Protein AF-A0A1G5DDR9-F1 (afdb_monomer_lite)

Secondary structure (DSSP, 8-state):
-EEEEESSTT-HHHHHHHHHH-SEEEEEE-S-TT-GGGGGSSEEE-PPPTTSTTHHHHHHHHHHHHT-SEEE---GGGHHHHHHTHHHHHHHH-PEE----HHHHHHHH-HHHHHHHHHT-TTTGGGSPP-EEESSHHHHHHHHHHHHTTTPPEEEEESS--TTTT-EEE--HHHHHHHHHTT--TTEE-HHHHHHHGGGS--SS-EEEEE---S-EEEEEEEEETTEEEEEEEEEEEEEETTEEEEEEEE--HHHHHHHHHHHHHS---EEEEEEEEE-TTS-EEEEEEESS--GGGHHHHHTT--HHHHHHHHHH-GGGG-SSPEEPPS--EEE-------PPPP---TTPPPPEEP-GGGHHHHHHHHTTS----GGGSHHHHHHHHHHH--EEEEETTEEEEEE--BTTB--EEEPPEES--HHHHHHHHHHHHHHHHHTT---EEEEEETTTHHHHHTSSS--SEEEE-GGG-EEEEEHHHHHH--SGGGHHHHHHHHHHHHH-TT-EEEE--GGGHHHHHHHHHHHHHHHT--TT-TTT--HHHHHHHHHTHHHHT-EEEEEEETTEEEEEEEEEE-STTEEEEEEEEE-TTSTTHHHHHHHHHHHHH-SS-SEEE----TT-HHHHHHHHTT--SEEE-EEEEE-

Foldseek 3Di:
DAEEEEAALLLVLVLVLQVVLDPYAYEYAYCDPPDLSCQSHNYYHHADDLPDPCRVVVVLVCCQVRVHAEYAHPPLVNQLVCQDCQVVSCVSRVHGYQFFHSVLSVQQQFQVSVLVLQCVDPVCVLQAFDKDKAQFLVSLLVLCVVCVVVVFWKWKAFRGDDFCVRIATEDDPVVCVVCVVVVNCPRYDYNVRSVVCGPVPPCVTIMMMGGDADAWKKKKKFAADQLHTLAIWIWTQPDDDRRDRFKIWTDPDVLVVVSSSSSCVSRVIHGIKMWMWGHHPVGRTHGDGIGRGDDSCLSVCVVLPHNSVSVRVVCVVPVPVRPDDHHYRDGGDMDGDDDDPSPRDQPPDDDQAFTKDFQDLVCQVVLQVQQQQDPADQPCSHSLLCQLCCCQFVWIWGAAPNWIKIWGCRRVPDHTEIEDITHPDALVSVQVVCVSCVVVCVVVVGFYKYWQQWPVCVVSVVPHPDDFPDKDWDQQFWWFKAFLVCLQPVDDDLSPVLVVQVVCLCVVQVPKDKDKDDLVCLVLALVLQVVVCVVVVHDCPPVVGGSNSSSVSCSVCVVSNQKTKMFMDGPNGTFKMWIWDDGHDLEIETSDIGGHPVRGSGSSVRSNVCSNPVPVRGRMYIHTGNNPPPVSVVVSVSSPGPDIRIMMMIGD

Structure (mmCIF, N/CA/C/O backbone):
data_AF-A0A1G5DDR9-F1
#
_entry.id   AF-A0A1G5DDR9-F1
#
loop_
_atom_site.group_PDB
_atom_site.id
_atom_site.type_symbol
_atom_site.label_atom_id
_atom_site.label_alt_id
_atom_site.label_comp_id
_atom_site.label_asym_id
_atom_site.label_entity_id
_atom_site.label_seq_id
_atom_site.pdbx_PDB_ins_code
_atom_site.Cartn_x
_atom_site.Cartn_y
_atom_site.Cartn_z
_atom_site.occupancy
_atom_site.B_iso_or_equiv
_atom_site.auth_seq_id
_atom_site.auth_comp_id
_atom_site.auth_asym_id
_atom_site.auth_atom_id
_atom_site.pdbx_PDB_model_num
ATOM 1 N N . MET A 1 1 ? 4.115 -12.087 -32.787 1.00 83.38 1 MET A N 1
ATOM 2 C CA . MET A 1 1 ? 3.950 -11.694 -31.378 1.00 83.38 1 MET A CA 1
ATOM 3 C C . MET A 1 1 ? 4.741 -10.422 -31.221 1.00 83.38 1 MET A C 1
ATOM 5 O O . MET A 1 1 ? 5.916 -10.448 -31.569 1.00 83.38 1 MET A O 1
ATOM 9 N N . LEU A 1 2 ? 4.071 -9.339 -30.839 1.00 93.44 2 LEU A N 1
ATOM 10 C CA . LEU A 1 2 ? 4.678 -8.019 -30.707 1.00 93.44 2 LEU A CA 1
ATOM 11 C C . LEU A 1 2 ? 5.637 -8.013 -29.514 1.00 93.44 2 LEU A C 1
ATOM 13 O O . LEU A 1 2 ? 5.280 -8.562 -28.474 1.00 93.44 2 LEU A O 1
ATOM 17 N N . THR A 1 3 ? 6.813 -7.404 -29.639 1.00 97.50 3 THR A N 1
ATOM 18 C CA . THR A 1 3 ? 7.774 -7.270 -28.538 1.00 97.50 3 THR A CA 1
ATOM 19 C C . THR A 1 3 ? 7.982 -5.807 -28.180 1.00 97.50 3 THR A C 1
ATOM 21 O O . THR A 1 3 ? 8.346 -4.984 -29.017 1.00 97.50 3 THR A O 1
ATOM 24 N N . VAL A 1 4 ? 7.775 -5.485 -26.909 1.00 97.56 4 VAL A N 1
ATOM 25 C CA . VAL A 1 4 ? 7.854 -4.131 -26.365 1.00 97.56 4 VAL A CA 1
ATOM 26 C C . VAL A 1 4 ? 8.947 -4.071 -25.309 1.00 97.56 4 VAL A C 1
ATOM 28 O O . VAL A 1 4 ? 9.034 -4.971 -24.478 1.00 97.56 4 VAL A O 1
ATOM 31 N N . LEU A 1 5 ? 9.756 -3.011 -25.319 1.00 98.00 5 LEU A N 1
ATOM 32 C CA . LEU A 1 5 ? 10.738 -2.720 -24.277 1.00 98.00 5 LEU A CA 1
ATOM 33 C C . LEU A 1 5 ? 10.302 -1.503 -23.458 1.00 98.00 5 LEU A C 1
ATOM 35 O O . LEU A 1 5 ? 10.100 -0.428 -24.019 1.00 98.00 5 LEU A O 1
ATOM 39 N N . LEU A 1 6 ? 10.198 -1.664 -22.140 1.00 96.75 6 LEU A N 1
ATOM 40 C CA . LEU A 1 6 ? 10.017 -0.574 -21.181 1.00 96.75 6 LEU A CA 1
ATOM 41 C C . LEU A 1 6 ? 11.380 -0.176 -20.602 1.00 96.75 6 LEU A C 1
ATOM 43 O O . LEU A 1 6 ? 12.079 -1.024 -20.040 1.00 96.75 6 LEU A O 1
ATOM 47 N N . THR A 1 7 ? 11.762 1.101 -20.711 1.00 94.25 7 THR A N 1
ATOM 48 C CA . THR A 1 7 ? 13.017 1.590 -20.099 1.00 94.25 7 THR A CA 1
ATOM 49 C C . THR A 1 7 ? 12.952 1.640 -18.571 1.00 94.25 7 THR A C 1
ATOM 51 O O . THR A 1 7 ? 13.987 1.790 -17.934 1.00 94.25 7 THR A O 1
ATOM 54 N N . ASP A 1 8 ? 11.751 1.501 -18.007 1.00 90.38 8 ASP A N 1
ATOM 55 C CA . ASP A 1 8 ? 11.488 1.173 -16.608 1.00 90.38 8 ASP A CA 1
ATOM 56 C C . ASP A 1 8 ? 10.474 0.018 -16.555 1.00 90.38 8 ASP A C 1
ATOM 58 O O . ASP A 1 8 ? 9.290 0.155 -16.871 1.00 90.38 8 ASP A O 1
ATOM 62 N N . GLY A 1 9 ? 10.977 -1.156 -16.196 1.00 84.56 9 GLY A N 1
ATOM 63 C CA . GLY A 1 9 ? 10.252 -2.409 -16.044 1.00 84.56 9 GLY A CA 1
ATOM 64 C C . GLY A 1 9 ? 9.449 -2.502 -14.750 1.00 84.56 9 GLY A C 1
ATOM 65 O O . GLY A 1 9 ? 8.899 -3.565 -14.479 1.00 84.56 9 GLY A O 1
ATOM 66 N N . GLU A 1 10 ? 9.375 -1.430 -13.962 1.00 84.38 10 GLU A N 1
ATOM 67 C CA . GLU A 1 10 ? 8.529 -1.311 -12.771 1.00 84.38 10 GLU A CA 1
ATOM 68 C C . GLU A 1 10 ? 7.265 -0.484 -13.017 1.00 84.38 10 GLU A C 1
ATOM 70 O O . GLU A 1 10 ? 6.398 -0.352 -12.147 1.00 84.38 10 GLU A O 1
ATOM 75 N N . PHE A 1 11 ? 7.112 0.020 -14.243 1.00 85.50 11 PHE A N 1
ATOM 76 C CA . PHE A 1 11 ? 6.004 0.866 -14.653 1.00 85.50 11 PHE A CA 1
ATOM 77 C C . PHE A 1 11 ? 4.686 0.076 -14.772 1.00 85.50 11 PHE A C 1
ATOM 79 O O . PHE A 1 11 ? 4.223 -0.298 -15.856 1.00 85.50 11 PHE A O 1
ATOM 86 N N . THR A 1 12 ? 4.058 -0.183 -13.624 1.00 83.25 12 THR A N 1
ATOM 87 C CA . THR A 1 12 ? 2.924 -1.112 -13.467 1.00 83.25 12 THR A CA 1
ATOM 88 C C . THR A 1 12 ? 1.725 -0.760 -14.351 1.00 83.25 12 THR A C 1
ATOM 90 O O . THR A 1 12 ? 1.111 -1.652 -14.940 1.00 83.25 12 THR A O 1
ATOM 93 N N . GLY A 1 13 ? 1.416 0.532 -14.520 1.00 83.12 13 GLY A N 1
ATOM 94 C CA . GLY A 1 13 ? 0.325 0.977 -15.393 1.00 83.12 13 GLY A CA 1
ATOM 95 C C . GLY A 1 13 ? 0.514 0.560 -16.858 1.00 83.12 13 GLY A C 1
ATOM 96 O O . GLY A 1 13 ? -0.431 0.099 -17.500 1.00 83.12 13 GLY A O 1
ATOM 97 N N . MET A 1 14 ? 1.748 0.639 -17.368 1.00 89.25 14 MET A N 1
ATOM 98 C CA . MET A 1 14 ? 2.085 0.188 -18.723 1.00 89.25 14 MET A CA 1
ATOM 99 C C . MET A 1 14 ? 2.076 -1.331 -18.812 1.00 89.25 14 MET A C 1
ATOM 101 O O . MET A 1 14 ? 1.492 -1.866 -19.748 1.00 89.25 14 MET A O 1
ATOM 105 N N . ILE A 1 15 ? 2.662 -2.037 -17.838 1.00 90.25 15 ILE A N 1
ATOM 106 C CA . ILE A 1 15 ? 2.677 -3.509 -17.823 1.00 90.25 15 ILE A CA 1
ATOM 107 C C . ILE A 1 15 ? 1.249 -4.057 -17.909 1.00 90.25 15 ILE A C 1
ATOM 109 O O . ILE A 1 15 ? 0.968 -4.895 -18.763 1.00 90.25 15 ILE A O 1
ATOM 113 N N . ARG A 1 16 ? 0.328 -3.550 -17.084 1.00 87.38 16 ARG A N 1
ATOM 114 C CA . ARG A 1 16 ? -1.081 -3.969 -17.092 1.00 87.38 16 ARG A CA 1
ATOM 115 C C . ARG A 1 16 ? -1.764 -3.679 -18.419 1.00 87.38 16 ARG A C 1
ATOM 117 O O . ARG A 1 16 ? -2.358 -4.577 -19.004 1.00 87.38 16 ARG A O 1
ATOM 124 N N . GLY A 1 17 ? -1.628 -2.457 -18.931 1.00 89.00 17 GLY A N 1
ATOM 125 C CA . GLY A 1 17 ? -2.232 -2.097 -20.211 1.00 89.00 17 GLY A CA 1
ATOM 126 C C . GLY A 1 17 ? -1.695 -2.924 -21.386 1.00 89.00 17 GLY A C 1
ATOM 127 O O . GLY A 1 17 ? -2.459 -3.301 -22.272 1.00 89.00 17 GLY A O 1
ATOM 128 N N . LEU A 1 18 ? -0.405 -3.276 -21.368 1.00 91.81 18 LEU A N 1
ATOM 129 C CA . LEU A 1 18 ? 0.209 -4.177 -22.347 1.00 91.81 18 LEU A CA 1
ATOM 130 C C . LEU A 1 18 ? -0.282 -5.626 -22.201 1.00 91.81 18 LEU A C 1
ATOM 132 O O . LEU A 1 18 ? -0.469 -6.310 -23.206 1.00 91.81 18 LEU A O 1
ATOM 136 N N . ARG A 1 19 ? -0.501 -6.111 -20.972 1.00 89.81 19 ARG A N 1
ATOM 137 C CA . ARG A 1 19 ? -1.043 -7.458 -20.726 1.00 89.81 19 ARG A CA 1
ATOM 138 C C . ARG A 1 19 ? -2.505 -7.574 -21.147 1.00 89.81 19 ARG A C 1
ATOM 140 O O . ARG A 1 19 ? -2.847 -8.565 -21.789 1.00 89.81 19 ARG A O 1
ATOM 147 N N . ASP A 1 20 ? -3.315 -6.554 -20.881 1.00 87.81 20 ASP A N 1
ATOM 148 C CA . ASP A 1 20 ? -4.726 -6.506 -21.285 1.00 87.81 20 ASP A CA 1
ATOM 149 C C . ASP A 1 20 ? -4.906 -6.407 -22.805 1.00 87.81 20 ASP A C 1
ATOM 151 O O . ASP A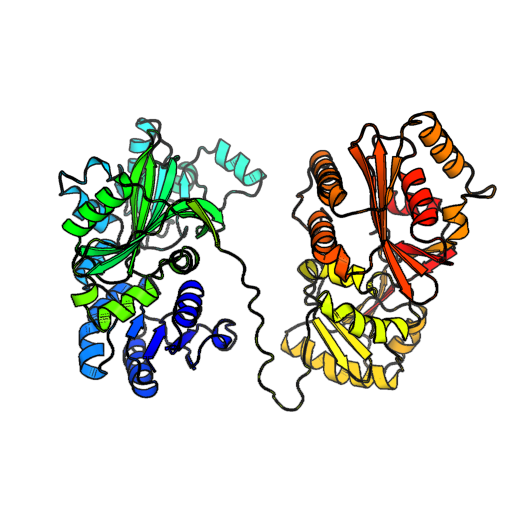 1 20 ? -5.879 -6.937 -23.339 1.00 87.81 20 ASP A O 1
ATOM 155 N N . HIS A 1 21 ? -3.958 -5.788 -23.522 1.00 87.38 21 HIS A N 1
ATOM 156 C CA . HIS A 1 21 ? -3.946 -5.814 -24.989 1.00 87.38 21 HIS A CA 1
ATOM 157 C C . HIS A 1 21 ? -3.867 -7.249 -25.545 1.00 87.38 21 HIS A C 1
ATOM 159 O O . HIS A 1 21 ? -4.501 -7.572 -26.550 1.00 87.38 21 HIS A O 1
ATOM 165 N N . GLY A 1 22 ? -3.119 -8.124 -24.864 1.00 83.56 22 GLY A N 1
ATOM 166 C CA . GLY A 1 22 ? -2.915 -9.519 -25.246 1.00 83.56 22 GLY A CA 1
ATOM 167 C C . GLY A 1 22 ? -1.849 -9.718 -26.334 1.00 83.56 22 GLY A C 1
ATOM 168 O O . GLY A 1 22 ? -1.570 -8.843 -27.144 1.00 83.56 22 GLY A O 1
ATOM 169 N N . ASN A 1 23 ? -1.230 -10.906 -26.361 1.00 85.38 23 ASN A N 1
ATOM 170 C CA . ASN A 1 23 ? -0.227 -11.316 -27.364 1.00 85.38 23 ASN A CA 1
ATOM 171 C C . ASN A 1 23 ? 0.988 -10.360 -27.526 1.00 85.38 23 ASN A C 1
ATOM 173 O O . ASN A 1 23 ? 1.526 -10.206 -28.629 1.00 85.38 23 ASN A O 1
ATOM 177 N N . VAL A 1 24 ? 1.439 -9.758 -26.417 1.00 93.88 24 VAL A N 1
ATOM 178 C CA . VAL A 1 24 ? 2.645 -8.912 -26.333 1.00 93.88 24 VAL A CA 1
ATOM 179 C C . VAL A 1 24 ? 3.699 -9.574 -25.448 1.00 93.88 24 VAL A C 1
ATOM 181 O O . VAL A 1 24 ? 3.396 -10.000 -24.333 1.00 93.88 24 VAL A O 1
ATOM 184 N N . ARG A 1 25 ? 4.944 -9.614 -25.927 1.00 96.44 25 ARG A N 1
ATOM 185 C CA . ARG A 1 25 ? 6.143 -9.900 -25.136 1.00 96.44 25 ARG A CA 1
ATOM 186 C C . ARG A 1 25 ? 6.666 -8.592 -24.543 1.00 96.44 25 ARG A C 1
ATOM 188 O O . ARG A 1 25 ? 6.952 -7.660 -25.287 1.00 96.44 25 ARG A O 1
ATOM 195 N N . ILE A 1 26 ? 6.816 -8.530 -23.227 1.00 96.88 26 ILE A N 1
ATOM 196 C CA . ILE A 1 26 ? 7.278 -7.350 -22.495 1.00 96.88 26 ILE A CA 1
ATOM 197 C C . ILE A 1 26 ? 8.695 -7.602 -21.986 1.00 96.88 26 ILE A C 1
ATOM 199 O O . ILE A 1 26 ? 8.934 -8.491 -21.169 1.00 96.88 26 ILE A O 1
ATOM 203 N N . VAL A 1 27 ? 9.631 -6.796 -22.465 1.00 97.69 27 VAL A N 1
ATOM 204 C CA . VAL A 1 27 ? 11.003 -6.692 -21.975 1.00 97.69 27 VAL A CA 1
ATOM 205 C C . VAL A 1 27 ? 11.085 -5.439 -21.106 1.00 97.69 27 VAL A C 1
ATOM 207 O O . VAL A 1 27 ? 10.549 -4.404 -21.489 1.00 97.69 27 VAL A O 1
ATOM 210 N N . GLY A 1 28 ? 11.734 -5.493 -19.947 1.00 96.19 28 GLY A N 1
ATOM 211 C CA . GLY A 1 28 ? 11.861 -4.312 -19.085 1.00 96.19 28 GLY A CA 1
ATOM 212 C C . GLY A 1 28 ? 13.241 -4.156 -18.465 1.00 96.19 28 GLY A C 1
ATOM 213 O O . GLY A 1 28 ? 13.931 -5.144 -18.199 1.00 96.19 28 GLY A O 1
ATOM 214 N N . PHE A 1 29 ? 13.639 -2.910 -18.226 1.00 94.88 29 PHE A N 1
ATOM 215 C CA . PHE A 1 29 ? 14.831 -2.599 -17.442 1.00 94.88 29 PHE A CA 1
ATOM 216 C C . PHE A 1 29 ? 14.487 -2.446 -15.966 1.00 94.88 29 PHE A C 1
ATOM 218 O O . PHE A 1 29 ? 13.533 -1.766 -15.627 1.00 94.88 29 PHE A O 1
ATOM 225 N N . VAL A 1 30 ? 15.234 -3.088 -15.078 1.00 90.12 30 VAL A N 1
ATOM 226 C CA . VAL A 1 30 ? 14.979 -3.060 -13.633 1.00 90.12 30 VAL A CA 1
ATOM 227 C C . VAL A 1 30 ? 16.211 -2.569 -12.890 1.00 90.12 30 VAL A C 1
ATOM 229 O O . VAL A 1 30 ? 17.335 -2.855 -13.297 1.00 90.12 30 VAL A O 1
ATOM 232 N N . PHE A 1 31 ? 16.009 -1.873 -11.772 1.00 80.94 31 PHE A N 1
ATOM 233 C CA . PHE A 1 31 ? 17.120 -1.359 -10.963 1.00 80.94 31 PHE A CA 1
ATOM 234 C C . PHE A 1 31 ? 17.867 -2.464 -10.195 1.00 80.94 31 PHE A C 1
ATOM 236 O O . PHE A 1 31 ? 18.992 -2.269 -9.744 1.00 80.94 31 PHE A O 1
ATOM 243 N N . SER A 1 32 ? 17.237 -3.628 -10.000 1.00 81.62 32 SER A N 1
ATOM 244 C CA . SER A 1 32 ? 17.778 -4.723 -9.195 1.00 81.62 32 SER A CA 1
ATOM 245 C C . SER A 1 32 ? 17.250 -6.074 -9.655 1.00 81.62 32 SER A C 1
ATOM 247 O O . SER A 1 32 ? 16.101 -6.210 -10.077 1.00 81.62 32 SER A O 1
ATOM 249 N N . GLU A 1 33 ? 18.050 -7.125 -9.471 1.00 78.44 33 GLU A N 1
ATOM 250 C CA . GLU A 1 33 ? 17.581 -8.503 -9.638 1.00 78.44 33 GLU A CA 1
ATOM 251 C C . GLU A 1 33 ? 16.455 -8.853 -8.651 1.00 78.44 33 GLU A C 1
ATOM 253 O O . GLU A 1 33 ? 15.716 -9.815 -8.857 1.00 78.44 33 GLU A O 1
ATOM 258 N N . GLN A 1 34 ? 16.295 -8.078 -7.582 1.00 76.31 34 GLN A N 1
ATOM 259 C CA . GLN A 1 34 ? 15.252 -8.280 -6.581 1.00 76.31 34 GLN A CA 1
ATOM 260 C C . GLN A 1 34 ? 13.955 -7.522 -6.897 1.00 76.31 34 GLN A C 1
ATOM 262 O O . GLN A 1 34 ? 12.988 -7.666 -6.151 1.00 76.31 34 GLN A O 1
ATOM 267 N N . ALA A 1 35 ? 13.915 -6.739 -7.981 1.00 75.00 35 ALA A N 1
ATOM 268 C CA . ALA A 1 35 ? 12.733 -5.985 -8.381 1.00 75.00 35 ALA A CA 1
ATOM 269 C C . ALA A 1 35 ? 11.530 -6.916 -8.610 1.00 75.00 35 ALA A C 1
ATOM 271 O O . ALA A 1 35 ? 11.606 -7.887 -9.370 1.00 75.00 35 ALA A O 1
ATOM 272 N N . ALA A 1 36 ? 10.404 -6.603 -7.966 1.00 74.75 36 ALA A N 1
ATOM 273 C CA . ALA A 1 36 ? 9.212 -7.450 -7.979 1.00 74.75 36 ALA A CA 1
ATOM 274 C C . ALA A 1 36 ? 8.601 -7.620 -9.360 1.00 74.75 36 ALA A C 1
ATOM 276 O O . ALA A 1 36 ? 8.167 -8.701 -9.767 1.00 74.75 36 ALA A O 1
ATOM 277 N N . HIS A 1 37 ? 8.626 -6.521 -10.098 1.00 80.31 37 HIS A N 1
ATOM 278 C CA . HIS A 1 37 ? 7.982 -6.375 -11.383 1.00 80.31 37 HIS A CA 1
ATOM 279 C C . HIS A 1 37 ? 8.578 -7.289 -12.456 1.00 80.31 37 HIS A C 1
ATOM 281 O O . HIS A 1 37 ? 7.876 -7.622 -13.406 1.00 80.31 37 HIS A O 1
ATOM 287 N N . ARG A 1 38 ? 9.803 -7.814 -12.253 1.00 84.19 38 ARG A N 1
ATOM 288 C CA . ARG A 1 38 ? 10.434 -8.841 -13.110 1.00 84.19 38 ARG A CA 1
ATOM 289 C C . ARG A 1 38 ? 9.507 -10.011 -13.421 1.00 84.19 38 ARG A C 1
ATOM 291 O O . ARG A 1 38 ? 9.600 -10.605 -14.485 1.00 84.19 38 ARG A O 1
ATOM 298 N N . THR A 1 39 ? 8.627 -10.332 -12.485 1.00 83.38 39 THR A N 1
ATOM 299 C CA . THR A 1 39 ? 7.715 -11.473 -12.536 1.00 83.38 39 THR A CA 1
ATOM 300 C C . THR A 1 39 ? 6.550 -11.274 -13.505 1.00 83.38 39 THR A C 1
ATOM 302 O O . THR A 1 39 ? 5.970 -12.247 -13.981 1.00 83.38 39 THR A O 1
ATOM 305 N N . PHE A 1 40 ? 6.250 -10.021 -13.853 1.00 84.69 40 PHE A N 1
ATOM 306 C CA . PHE A 1 40 ? 5.279 -9.660 -14.882 1.00 84.69 40 PHE A CA 1
ATOM 307 C C . PHE A 1 40 ? 5.921 -9.368 -16.235 1.00 84.69 40 PHE A C 1
ATOM 309 O O . PHE A 1 40 ? 5.196 -9.105 -17.195 1.00 84.69 40 PHE A O 1
ATOM 316 N N . LEU A 1 41 ? 7.252 -9.405 -16.331 1.00 90.94 41 LEU A N 1
ATOM 317 C CA . LEU A 1 41 ? 8.001 -9.217 -17.569 1.00 90.94 41 LEU A CA 1
ATOM 318 C C . LEU A 1 41 ? 8.339 -10.581 -18.183 1.00 90.94 41 LEU A C 1
ATOM 320 O O . LEU A 1 41 ? 8.621 -11.544 -17.479 1.00 90.94 41 LEU A O 1
ATOM 324 N N . ASP A 1 42 ? 8.356 -10.663 -19.511 1.00 94.88 42 ASP A N 1
ATOM 325 C CA . ASP A 1 42 ? 8.806 -11.867 -20.221 1.00 94.88 42 ASP A CA 1
ATOM 326 C C . ASP A 1 42 ? 10.340 -11.962 -20.306 1.00 94.88 42 ASP A C 1
ATOM 328 O O . ASP A 1 42 ? 10.895 -13.035 -20.561 1.00 94.88 42 ASP A O 1
ATOM 332 N N . ALA A 1 43 ? 11.025 -10.827 -20.143 1.00 95.25 43 ALA A N 1
ATOM 333 C CA . ALA A 1 43 ? 12.459 -10.726 -19.904 1.00 95.25 43 ALA A CA 1
ATOM 334 C C . ALA A 1 43 ? 12.776 -9.432 -19.145 1.00 95.25 43 ALA A C 1
ATOM 336 O O . ALA A 1 43 ? 12.133 -8.402 -19.346 1.00 95.25 43 ALA A O 1
ATOM 337 N N . SER A 1 44 ? 13.800 -9.471 -18.296 1.00 95.44 44 SER A N 1
ATOM 338 C CA . SER A 1 44 ? 14.237 -8.317 -17.509 1.00 95.44 44 SER A CA 1
ATOM 339 C C . SER A 1 44 ? 15.749 -8.161 -17.566 1.00 95.44 44 SER A C 1
ATOM 341 O O . SER A 1 44 ? 16.457 -9.166 -17.457 1.00 95.44 44 SER A O 1
ATOM 343 N N . TYR A 1 45 ? 16.230 -6.927 -17.627 1.00 95.62 45 TYR A N 1
ATOM 344 C CA . TYR A 1 45 ? 17.655 -6.609 -17.667 1.00 95.62 45 TYR A CA 1
ATOM 345 C C . TYR A 1 45 ? 17.991 -5.483 -16.690 1.00 95.62 45 TYR A C 1
ATOM 347 O O . TYR A 1 45 ? 17.171 -4.600 -16.484 1.00 95.62 45 TYR A O 1
ATOM 355 N N . ILE A 1 46 ? 19.188 -5.493 -16.104 1.00 93.88 46 ILE A N 1
ATOM 356 C CA . ILE A 1 46 ? 19.697 -4.335 -15.357 1.00 93.88 46 ILE A CA 1
ATOM 357 C C . ILE A 1 46 ? 20.474 -3.478 -16.347 1.00 93.88 46 ILE A C 1
ATOM 359 O O . ILE A 1 46 ? 21.464 -3.946 -16.913 1.00 93.88 46 ILE A O 1
ATOM 363 N N . ALA A 1 47 ? 19.985 -2.268 -16.598 1.00 90.94 47 ALA A N 1
ATOM 364 C CA . ALA A 1 47 ? 20.636 -1.321 -17.491 1.00 90.94 47 ALA A CA 1
ATOM 365 C C . ALA A 1 47 ? 21.669 -0.476 -16.726 1.00 90.94 47 ALA A C 1
ATOM 367 O O . ALA A 1 47 ? 21.500 -0.268 -15.523 1.00 90.94 47 ALA A O 1
ATOM 368 N N . PRO A 1 48 ? 22.715 0.032 -17.404 1.00 92.00 48 PRO A N 1
ATOM 369 C CA . PRO A 1 48 ? 23.470 1.179 -16.909 1.00 92.00 48 PRO A CA 1
ATOM 370 C C . PRO A 1 48 ? 22.544 2.374 -16.642 1.00 92.00 48 PRO A C 1
ATOM 372 O O . PRO A 1 48 ? 21.420 2.415 -17.154 1.00 92.00 48 PRO A O 1
ATOM 375 N N . ASP A 1 49 ? 23.029 3.365 -15.899 1.00 89.31 49 ASP A N 1
ATOM 376 C CA . ASP A 1 49 ? 22.325 4.642 -15.791 1.00 89.31 49 ASP A CA 1
ATOM 377 C C . ASP A 1 49 ? 22.195 5.296 -17.176 1.00 89.31 49 ASP A C 1
ATOM 379 O O . ASP A 1 49 ? 23.022 5.088 -18.066 1.00 89.31 49 ASP A O 1
ATOM 383 N N . TRP A 1 50 ? 21.119 6.051 -17.393 1.00 89.00 50 TRP A N 1
ATOM 384 C CA . TRP A 1 50 ? 20.772 6.598 -18.713 1.00 89.00 50 TRP A CA 1
ATOM 385 C C . TRP A 1 50 ? 21.801 7.610 -19.244 1.00 89.00 50 TRP A C 1
ATOM 387 O O . TRP A 1 50 ? 21.869 7.832 -20.452 1.00 89.00 50 TRP A O 1
ATOM 397 N N . ASP A 1 51 ? 22.580 8.222 -18.354 1.00 87.19 51 ASP A N 1
ATOM 398 C CA . ASP A 1 51 ? 23.671 9.150 -18.650 1.00 87.19 51 ASP A CA 1
ATOM 399 C C . ASP A 1 51 ? 25.034 8.447 -18.808 1.00 87.19 51 ASP A C 1
ATOM 401 O O . ASP A 1 51 ? 26.020 9.082 -19.194 1.00 87.19 51 ASP A O 1
ATOM 405 N N . ASP A 1 52 ? 25.103 7.129 -18.593 1.00 92.69 52 ASP A N 1
ATOM 406 C CA . ASP A 1 52 ? 26.300 6.339 -18.861 1.00 92.69 52 ASP A CA 1
ATOM 407 C C . ASP A 1 52 ? 26.503 6.145 -20.374 1.00 92.69 52 ASP A C 1
ATOM 409 O O . ASP A 1 52 ? 25.608 5.744 -21.125 1.00 92.69 52 ASP A O 1
ATOM 413 N N . SER A 1 53 ? 27.736 6.359 -20.838 1.00 91.69 53 SER A N 1
ATOM 414 C CA . SER A 1 53 ? 28.132 6.172 -22.244 1.00 91.69 53 SER A CA 1
ATOM 415 C C . SER A 1 53 ? 27.838 4.771 -22.817 1.00 91.69 53 SER A C 1
ATOM 417 O O . SER A 1 53 ? 27.712 4.605 -24.033 1.00 91.69 53 SER A O 1
ATOM 419 N N . GLY A 1 54 ? 27.731 3.758 -21.956 1.00 94.62 54 GLY A N 1
ATOM 420 C CA . GLY A 1 54 ? 27.399 2.377 -22.279 1.00 94.62 54 GLY A CA 1
ATOM 421 C C . GLY A 1 54 ? 25.901 2.089 -22.393 1.00 94.62 54 GLY A C 1
ATOM 422 O O . GLY A 1 54 ? 25.549 1.039 -22.936 1.00 94.62 54 GLY A O 1
ATOM 423 N N . TYR A 1 55 ? 25.018 2.999 -21.961 1.00 95.31 55 TYR A N 1
ATOM 424 C CA . TYR A 1 55 ? 23.565 2.788 -21.968 1.00 95.31 55 TYR A CA 1
ATOM 425 C C . TYR A 1 55 ? 23.018 2.514 -23.370 1.00 95.31 55 TYR A C 1
ATOM 427 O O . TYR A 1 55 ? 22.309 1.537 -23.599 1.00 95.31 55 TYR A O 1
ATOM 435 N N . ILE A 1 56 ? 23.387 3.346 -24.343 1.00 95.81 56 ILE A N 1
ATOM 436 C CA . ILE A 1 56 ? 22.881 3.235 -25.712 1.00 95.81 56 ILE A CA 1
ATOM 437 C C . ILE A 1 56 ? 23.378 1.974 -26.439 1.00 95.81 56 ILE A C 1
ATOM 439 O O . ILE A 1 56 ? 22.547 1.268 -27.020 1.00 95.81 56 ILE A O 1
ATOM 443 N N . PRO A 1 57 ? 24.682 1.629 -26.414 1.00 96.75 57 PRO A N 1
ATOM 444 C CA . PRO A 1 57 ? 25.149 0.339 -26.918 1.00 96.75 57 PRO A CA 1
ATOM 445 C C . PRO A 1 57 ? 24.428 -0.855 -26.281 1.00 96.75 57 PRO A C 1
ATOM 447 O O . PRO A 1 57 ? 24.049 -1.786 -26.992 1.00 96.75 57 PRO A O 1
ATOM 450 N N . PHE A 1 58 ? 24.208 -0.808 -24.964 1.00 97.50 58 PHE A N 1
ATOM 451 C CA . PHE A 1 58 ? 23.479 -1.837 -24.229 1.00 97.50 58 PHE A CA 1
ATOM 452 C C . PHE A 1 58 ? 22.021 -1.948 -24.692 1.00 97.50 58 PHE A C 1
ATOM 454 O O . PHE A 1 58 ? 21.560 -3.038 -25.028 1.00 97.50 58 PHE A O 1
ATOM 461 N N . LEU A 1 59 ? 21.307 -0.823 -24.778 1.00 97.25 59 LEU A N 1
ATOM 462 C CA . LEU A 1 59 ? 19.920 -0.770 -25.233 1.00 97.25 59 LEU A CA 1
ATOM 463 C C . LEU A 1 59 ? 19.765 -1.391 -26.626 1.00 97.25 59 LEU A C 1
ATOM 465 O O . LEU A 1 59 ? 18.890 -2.230 -26.832 1.00 97.25 59 LEU A O 1
ATOM 469 N N . GLU A 1 60 ? 20.627 -1.034 -27.580 1.00 97.81 60 GLU A N 1
ATOM 470 C CA . GLU A 1 60 ? 20.560 -1.617 -28.922 1.00 97.81 60 GLU A CA 1
ATOM 471 C C . GLU A 1 60 ? 20.861 -3.123 -28.951 1.00 97.81 60 GLU A C 1
ATOM 473 O O . GLU A 1 60 ? 20.298 -3.841 -29.782 1.00 97.81 60 GLU A O 1
ATOM 478 N N . ASP A 1 61 ? 21.763 -3.607 -28.091 1.00 98.06 61 ASP A N 1
ATOM 479 C CA . ASP A 1 61 ? 22.044 -5.039 -27.959 1.00 98.06 61 ASP A CA 1
ATOM 480 C C . ASP A 1 61 ? 20.801 -5.795 -27.481 1.00 98.06 61 ASP A C 1
ATOM 482 O O . ASP A 1 61 ? 20.385 -6.763 -28.124 1.00 98.06 61 ASP A O 1
ATOM 486 N N . ILE A 1 62 ? 20.133 -5.293 -26.436 1.00 98.31 62 ILE A N 1
ATOM 487 C CA . ILE A 1 62 ? 18.890 -5.890 -25.934 1.00 98.31 62 ILE A CA 1
ATOM 488 C C . ILE A 1 62 ? 17.784 -5.843 -26.990 1.00 98.31 62 ILE A C 1
ATOM 490 O O . ILE A 1 62 ? 17.116 -6.854 -27.209 1.00 98.31 62 ILE A O 1
ATOM 494 N N . ILE A 1 63 ? 17.620 -4.720 -27.696 1.00 98.50 63 ILE A N 1
ATOM 495 C CA . ILE A 1 63 ? 16.632 -4.592 -28.777 1.00 98.50 63 ILE A CA 1
ATOM 496 C C . ILE A 1 63 ? 16.851 -5.668 -29.848 1.00 98.50 63 ILE A C 1
ATOM 498 O O . ILE A 1 63 ? 15.900 -6.342 -30.248 1.00 98.50 63 ILE A O 1
ATOM 502 N N . ARG A 1 64 ? 18.098 -5.871 -30.295 1.00 98.06 64 ARG A N 1
ATOM 503 C CA . ARG A 1 64 ? 18.435 -6.890 -31.303 1.00 98.06 64 ARG A CA 1
ATOM 504 C C . ARG A 1 64 ? 18.241 -8.307 -30.773 1.00 98.06 64 ARG A C 1
ATOM 506 O O . ARG A 1 64 ? 17.687 -9.152 -31.477 1.00 98.06 64 ARG A O 1
ATOM 513 N N . LYS A 1 65 ? 18.684 -8.564 -29.541 1.00 97.75 65 LYS A N 1
ATOM 514 C CA . LYS A 1 65 ? 18.592 -9.867 -28.877 1.00 97.75 65 LYS A CA 1
ATOM 515 C C . LYS A 1 65 ? 17.142 -10.312 -28.703 1.00 97.75 65 LYS A C 1
ATOM 517 O O . LYS A 1 65 ? 16.806 -11.450 -29.024 1.00 97.75 65 LYS A O 1
ATOM 522 N N . GLU A 1 66 ? 16.295 -9.414 -28.213 1.00 97.81 66 GLU A N 1
ATOM 523 C CA . GLU A 1 66 ? 14.891 -9.693 -27.901 1.00 97.81 66 GLU A CA 1
ATOM 524 C C . GLU A 1 66 ? 13.950 -9.465 -29.086 1.00 97.81 66 GLU A C 1
ATOM 526 O O . GLU A 1 66 ? 12.786 -9.850 -29.013 1.00 97.81 66 GLU A O 1
ATOM 531 N N . LYS A 1 67 ? 14.455 -8.900 -30.193 1.00 97.38 67 LYS A N 1
ATOM 532 C CA . LYS A 1 67 ? 13.677 -8.527 -31.385 1.00 97.38 67 LYS A CA 1
ATOM 533 C C . LYS A 1 67 ? 12.548 -7.554 -31.039 1.00 97.38 67 LYS A C 1
ATOM 535 O O . LYS A 1 67 ? 11.392 -7.790 -31.374 1.00 97.38 67 LYS A O 1
ATOM 540 N N . VAL A 1 68 ? 12.900 -6.491 -30.322 1.00 98.31 68 VAL A N 1
ATOM 541 C CA . VAL A 1 68 ? 11.957 -5.457 -29.880 1.00 98.31 68 VAL A CA 1
ATOM 542 C C . VAL A 1 68 ? 11.425 -4.680 -31.085 1.00 98.31 68 VAL A C 1
ATOM 544 O O . VAL A 1 68 ? 12.203 -4.210 -31.911 1.00 98.31 68 VAL A O 1
ATOM 547 N N . ASP A 1 69 ? 10.106 -4.515 -31.149 1.00 97.25 69 ASP A N 1
ATOM 548 C CA . ASP A 1 69 ? 9.406 -3.723 -32.162 1.00 97.25 69 ASP A CA 1
ATOM 549 C C . ASP A 1 69 ? 9.239 -2.263 -31.703 1.00 97.25 69 ASP A C 1
ATOM 551 O O . ASP A 1 69 ? 9.492 -1.332 -32.473 1.00 97.25 69 ASP A O 1
ATOM 555 N N . TYR A 1 70 ? 8.868 -2.058 -30.431 1.00 97.62 70 TYR A N 1
ATOM 556 C CA . TYR A 1 70 ? 8.635 -0.734 -29.839 1.00 97.62 70 TYR A CA 1
ATOM 557 C C . TYR A 1 70 ? 9.385 -0.536 -28.522 1.00 97.62 70 TYR A C 1
ATOM 559 O O . TYR A 1 70 ? 9.345 -1.391 -27.639 1.00 97.62 70 TYR A O 1
ATOM 567 N N . VAL A 1 71 ? 10.018 0.626 -28.365 1.00 97.69 71 VAL A N 1
ATOM 568 C CA . VAL A 1 71 ? 10.675 1.058 -27.123 1.00 97.69 71 VAL A CA 1
ATOM 569 C C . VAL A 1 71 ? 9.856 2.184 -26.501 1.00 97.69 71 VAL A C 1
ATOM 571 O O . VAL A 1 71 ? 9.622 3.198 -27.155 1.00 97.69 71 VAL A O 1
ATOM 574 N N . PHE A 1 72 ? 9.444 2.025 -25.245 1.00 96.81 72 PHE A N 1
ATOM 575 C CA . PHE A 1 72 ? 8.745 3.052 -24.473 1.00 96.81 72 PHE A CA 1
ATOM 576 C C . PHE A 1 72 ? 9.711 3.687 -23.473 1.00 96.81 72 PHE A C 1
ATOM 578 O O . PHE A 1 72 ? 10.014 3.067 -22.445 1.00 96.81 72 PHE A O 1
ATOM 585 N N . PRO A 1 73 ? 10.195 4.908 -23.755 1.00 93.69 73 PRO A N 1
ATOM 586 C CA . PRO A 1 73 ? 10.955 5.672 -22.789 1.00 93.69 73 PRO A CA 1
ATOM 587 C C . PRO A 1 73 ? 9.979 6.234 -21.747 1.00 93.69 73 PRO A C 1
ATOM 589 O O . PRO A 1 73 ? 9.159 7.100 -22.036 1.00 93.69 73 PRO A O 1
ATOM 592 N N . VAL A 1 74 ? 10.015 5.680 -20.539 1.00 86.75 74 VAL A N 1
ATOM 593 C CA . VAL A 1 74 ? 9.097 6.046 -19.439 1.00 86.75 74 VAL A CA 1
ATOM 594 C C . VAL A 1 74 ? 9.806 6.739 -18.273 1.00 86.75 74 VAL A C 1
ATOM 596 O O . VAL A 1 74 ? 9.150 7.193 -17.344 1.00 86.75 74 VAL A O 1
ATOM 599 N N . VAL A 1 75 ? 11.133 6.878 -18.347 1.00 86.69 75 VAL A N 1
ATOM 600 C CA . VAL A 1 75 ? 11.954 7.591 -17.358 1.00 86.69 75 VAL A CA 1
ATOM 601 C C . VAL A 1 75 ? 12.167 9.028 -17.827 1.00 86.69 75 VAL A C 1
ATOM 603 O O . VAL A 1 75 ? 12.874 9.250 -18.813 1.00 86.69 75 VAL A O 1
ATOM 606 N N . THR A 1 76 ? 11.610 10.010 -17.117 1.00 83.12 76 THR A N 1
ATOM 607 C CA . THR A 1 76 ? 11.570 11.410 -17.588 1.00 83.12 76 THR A CA 1
ATOM 608 C C . THR A 1 76 ? 12.926 12.039 -17.812 1.00 83.12 76 THR A C 1
ATOM 610 O O . THR A 1 76 ? 13.127 12.711 -18.822 1.00 83.12 76 THR A O 1
ATOM 613 N N . LYS A 1 77 ? 13.887 11.778 -16.921 1.00 85.00 77 LYS A N 1
ATOM 614 C CA . LYS A 1 77 ? 15.250 12.311 -17.064 1.00 85.00 77 LYS A CA 1
ATOM 615 C C . LYS A 1 77 ? 15.942 11.832 -18.346 1.00 85.00 77 LYS A C 1
ATOM 617 O O . LYS A 1 77 ? 16.826 12.512 -18.845 1.00 85.00 77 LYS A O 1
ATOM 622 N N . SER A 1 78 ? 15.510 10.699 -18.904 1.00 89.94 78 SER A N 1
ATOM 623 C CA . SER A 1 78 ? 16.086 10.120 -20.122 1.00 89.94 78 SER A CA 1
ATOM 624 C C . SER A 1 78 ? 15.359 10.512 -21.415 1.00 89.94 78 SER A C 1
ATOM 626 O O . SER A 1 78 ? 15.857 10.192 -22.491 1.00 89.94 78 SER A O 1
ATOM 628 N N . LEU A 1 79 ? 14.190 11.171 -21.350 1.00 92.75 79 LEU A N 1
ATOM 629 C CA . LEU A 1 79 ? 13.305 11.345 -22.516 1.00 92.75 79 LEU A CA 1
ATOM 630 C C . LEU A 1 79 ? 13.962 12.108 -23.664 1.00 92.75 79 LEU A C 1
ATOM 632 O O . LEU A 1 79 ? 13.853 11.687 -24.813 1.00 92.75 79 LEU A O 1
ATOM 636 N N . GLU A 1 80 ? 14.652 13.206 -23.356 1.00 93.25 80 GLU A N 1
ATOM 637 C CA . GLU A 1 80 ? 15.328 14.032 -24.361 1.00 93.25 80 GLU A CA 1
ATOM 638 C C . GLU A 1 80 ? 16.448 13.250 -25.057 1.00 93.25 80 GLU A C 1
ATOM 640 O O . GLU A 1 80 ? 16.506 13.194 -26.285 1.00 93.25 80 GLU A O 1
ATOM 645 N N . MET A 1 81 ? 17.264 12.534 -24.278 1.00 94.38 81 MET A N 1
ATOM 646 C CA . MET A 1 81 ? 18.299 11.643 -24.803 1.00 94.38 81 MET A CA 1
ATOM 647 C C . MET A 1 81 ? 17.692 10.533 -25.674 1.00 94.38 81 MET A C 1
ATOM 649 O O . MET A 1 81 ? 18.165 10.282 -26.778 1.00 94.38 81 MET A O 1
ATOM 653 N N . MET A 1 82 ? 16.609 9.897 -25.225 1.00 96.56 82 MET A N 1
ATOM 654 C CA . MET A 1 82 ? 15.927 8.847 -25.985 1.00 96.56 82 MET A CA 1
ATOM 655 C C . MET A 1 82 ? 15.328 9.370 -27.297 1.00 96.56 82 MET A C 1
ATOM 657 O O . MET A 1 82 ? 15.335 8.655 -28.301 1.00 96.56 82 MET A O 1
ATOM 661 N N . ALA A 1 83 ? 14.834 10.610 -27.305 1.00 96.62 83 ALA A N 1
ATOM 662 C CA . ALA A 1 83 ? 14.334 11.277 -28.501 1.00 96.62 83 ALA A CA 1
ATOM 663 C C . ALA A 1 83 ? 15.459 11.604 -29.495 1.00 96.62 83 ALA A C 1
ATOM 665 O O . ALA A 1 83 ? 15.302 11.329 -30.686 1.00 96.62 83 ALA A O 1
ATOM 666 N N . SER A 1 84 ? 16.610 12.095 -29.020 1.00 96.44 84 SER A N 1
ATOM 667 C CA . SER A 1 84 ? 17.753 12.442 -29.882 1.00 96.44 84 SER A CA 1
ATOM 668 C C . SER A 1 84 ? 18.360 11.228 -30.598 1.00 96.44 84 SER A C 1
ATOM 670 O O . SER A 1 84 ? 18.876 11.331 -31.713 1.00 96.44 84 SER A O 1
ATOM 672 N N . VAL A 1 85 ? 18.246 10.034 -30.004 1.00 96.69 85 VAL A N 1
ATOM 673 C CA . VAL A 1 85 ? 18.748 8.778 -30.589 1.00 96.69 85 VAL A CA 1
ATOM 674 C C . VAL A 1 85 ? 17.670 7.923 -31.262 1.00 96.69 85 VAL A C 1
ATOM 676 O O . VAL A 1 85 ? 17.990 6.837 -31.756 1.00 96.69 85 VAL A O 1
ATOM 679 N N . ALA A 1 86 ? 16.412 8.370 -31.321 1.00 97.38 86 ALA A N 1
ATOM 680 C CA . ALA A 1 86 ? 15.293 7.567 -31.821 1.00 97.38 86 ALA A CA 1
ATOM 681 C C . ALA A 1 86 ? 15.502 7.081 -33.269 1.00 97.38 86 ALA A C 1
ATOM 683 O O . ALA A 1 86 ? 15.365 5.887 -33.558 1.00 97.38 86 ALA A O 1
ATOM 684 N N . ASP A 1 87 ? 15.922 7.974 -34.171 1.00 97.00 87 ASP A N 1
ATOM 685 C CA . ASP A 1 87 ? 16.212 7.633 -35.572 1.00 97.00 87 ASP A CA 1
ATOM 686 C C . ASP A 1 87 ? 17.422 6.700 -35.704 1.00 97.00 87 ASP A C 1
ATOM 688 O O . ASP A 1 87 ? 17.437 5.780 -36.533 1.00 97.00 87 ASP A O 1
ATOM 692 N N . ARG A 1 88 ? 18.430 6.883 -34.841 1.00 96.69 88 ARG A N 1
ATOM 693 C CA . ARG A 1 88 ? 19.604 6.006 -34.772 1.00 96.69 88 ARG A CA 1
ATOM 694 C C . ARG A 1 88 ? 19.187 4.591 -34.372 1.00 96.69 88 ARG A C 1
ATOM 696 O O . ARG A 1 88 ? 19.515 3.651 -35.092 1.00 96.69 88 ARG A O 1
ATOM 703 N N . ILE A 1 89 ? 18.406 4.437 -33.301 1.00 97.69 89 ILE A N 1
ATOM 704 C CA . ILE A 1 89 ? 17.874 3.137 -32.861 1.00 97.69 89 ILE A CA 1
ATOM 705 C C . ILE A 1 89 ? 17.076 2.483 -33.990 1.00 97.69 89 ILE A C 1
ATOM 707 O O . ILE A 1 89 ? 17.340 1.325 -34.332 1.00 97.69 89 ILE A O 1
ATOM 711 N N . ARG A 1 90 ? 16.169 3.227 -34.634 1.00 97.12 90 ARG A N 1
ATOM 712 C CA . ARG A 1 90 ? 15.363 2.710 -35.746 1.00 97.12 90 ARG A CA 1
ATOM 713 C C . ARG A 1 90 ? 16.219 2.220 -36.907 1.00 97.12 90 ARG A C 1
ATOM 715 O O . ARG A 1 90 ? 15.988 1.124 -37.410 1.00 97.12 90 ARG A O 1
ATOM 722 N N . SER A 1 91 ? 17.225 2.990 -37.314 1.00 97.19 91 SER A N 1
ATOM 723 C CA . SER A 1 91 ? 18.112 2.613 -38.423 1.00 97.19 91 SER A CA 1
ATOM 724 C C . SER A 1 91 ? 19.006 1.406 -38.106 1.00 97.19 91 SER A C 1
ATOM 726 O O . SER A 1 91 ? 19.248 0.577 -38.982 1.00 97.19 91 SER A O 1
ATOM 728 N N . HIS A 1 92 ? 19.471 1.272 -36.862 1.00 96.94 92 HIS A N 1
ATOM 729 C CA . HIS A 1 92 ? 20.389 0.208 -36.443 1.00 96.94 92 HIS A CA 1
ATOM 730 C C . HIS A 1 92 ? 19.704 -1.103 -36.050 1.00 96.94 92 HIS A C 1
ATOM 732 O O . HIS A 1 92 ? 20.355 -2.153 -36.025 1.00 96.94 92 HIS A O 1
ATOM 738 N N . THR A 1 93 ? 18.431 -1.046 -35.661 1.00 97.31 93 THR A N 1
ATOM 739 C CA . THR A 1 93 ? 17.739 -2.185 -35.042 1.00 97.31 93 THR A CA 1
ATOM 740 C C . THR A 1 93 ? 16.378 -2.500 -35.655 1.00 97.31 93 THR A C 1
ATOM 742 O O . THR A 1 93 ? 15.916 -3.630 -35.534 1.00 97.31 93 THR A O 1
ATOM 745 N N . GLY A 1 94 ? 15.744 -1.534 -36.325 1.00 96.44 94 GLY A N 1
ATOM 746 C CA . GLY A 1 94 ? 14.366 -1.632 -36.810 1.00 96.44 94 GLY A CA 1
ATOM 747 C C . GLY A 1 94 ? 13.296 -1.257 -35.777 1.00 96.44 94 GLY A C 1
ATOM 748 O O . GLY A 1 94 ? 12.156 -1.029 -36.177 1.00 96.44 94 GLY A O 1
ATOM 749 N N . ALA A 1 95 ? 13.644 -1.135 -34.491 1.00 97.69 95 ALA A N 1
ATOM 750 C CA . ALA A 1 95 ? 12.699 -0.780 -33.434 1.00 97.69 95 ALA A CA 1
ATOM 751 C C . ALA A 1 95 ? 12.286 0.695 -33.500 1.00 97.69 95 ALA A C 1
ATOM 753 O O . ALA A 1 95 ? 13.096 1.571 -33.806 1.00 97.69 95 ALA A O 1
ATOM 754 N N . THR A 1 96 ? 11.030 0.988 -33.172 1.00 96.81 96 THR A N 1
ATOM 755 C CA . THR A 1 96 ? 10.525 2.364 -33.090 1.00 96.81 96 THR A CA 1
ATOM 756 C C . THR A 1 96 ? 10.503 2.825 -31.638 1.00 96.81 96 THR A C 1
ATOM 758 O O . THR A 1 96 ? 9.870 2.197 -30.793 1.00 96.81 96 THR A O 1
ATOM 761 N N . VAL A 1 97 ? 11.173 3.939 -31.342 1.00 97.31 97 VAL A N 1
ATOM 762 C CA . VAL A 1 97 ? 11.045 4.606 -30.041 1.00 97.31 97 VAL A CA 1
ATOM 763 C C . VAL A 1 97 ? 9.755 5.424 -30.043 1.00 97.31 97 VAL A C 1
ATOM 765 O O . VAL A 1 97 ? 9.548 6.259 -30.923 1.00 97.31 97 VAL A O 1
ATOM 768 N N . ILE A 1 98 ? 8.874 5.160 -29.081 1.00 96.56 98 ILE A N 1
ATOM 769 C CA . ILE A 1 98 ? 7.591 5.847 -28.913 1.00 96.56 98 ILE A CA 1
ATOM 770 C C . ILE A 1 98 ? 7.850 7.183 -28.214 1.00 96.56 98 ILE A C 1
ATOM 772 O O . ILE A 1 98 ? 7.776 7.288 -26.994 1.00 96.56 98 ILE A O 1
ATOM 776 N N . THR A 1 99 ? 8.231 8.189 -28.996 1.00 96.31 99 THR A N 1
ATOM 777 C CA . THR A 1 99 ? 8.559 9.534 -28.512 1.00 96.31 99 THR A CA 1
ATOM 778 C C . THR A 1 99 ? 8.334 10.581 -29.603 1.00 96.31 99 THR A C 1
ATOM 780 O O . THR A 1 99 ? 8.346 10.261 -30.794 1.00 96.31 99 THR A O 1
ATOM 783 N N . SER A 1 100 ? 8.100 11.830 -29.203 1.00 96.62 100 SER A N 1
ATOM 784 C CA . SER A 1 100 ? 8.101 12.974 -30.127 1.00 96.62 100 SER A CA 1
ATOM 785 C C . SER A 1 100 ? 9.537 13.351 -30.527 1.00 96.62 100 SER A C 1
ATOM 787 O O . SER A 1 100 ? 10.497 12.724 -30.081 1.00 96.62 100 SER A O 1
ATOM 789 N N . SER A 1 101 ? 9.710 14.356 -31.392 1.00 96.12 101 SER A N 1
ATOM 790 C CA . SER A 1 101 ? 11.052 14.848 -31.732 1.00 96.12 101 SER A CA 1
ATOM 791 C C . SER A 1 101 ? 11.769 15.417 -30.505 1.00 96.12 101 SER A C 1
ATOM 793 O O . SER A 1 101 ? 11.125 15.927 -29.590 1.00 96.12 101 SER A O 1
ATOM 795 N N . GLU A 1 102 ? 13.103 15.376 -30.519 1.00 96.50 102 GLU A N 1
ATOM 796 C CA . GLU A 1 102 ? 13.964 15.929 -29.462 1.00 96.50 102 GLU A CA 1
ATOM 797 C C . GLU A 1 102 ? 13.574 17.363 -29.081 1.00 96.50 102 GLU A C 1
ATOM 799 O O . GLU A 1 102 ? 13.371 17.642 -27.907 1.00 96.50 102 GLU A O 1
ATOM 804 N N . GLU A 1 103 ? 13.353 18.231 -30.072 1.00 96.88 103 GLU A N 1
ATOM 805 C CA . GLU A 1 103 ? 12.913 19.618 -29.868 1.00 96.88 103 GLU A CA 1
ATOM 806 C C . GLU A 1 103 ? 11.598 19.714 -29.077 1.00 96.88 103 GLU A C 1
ATOM 808 O O . GLU A 1 103 ? 11.501 20.468 -28.112 1.00 96.88 103 GLU A O 1
ATOM 813 N N . LEU A 1 104 ? 10.588 18.920 -29.446 1.00 97.25 104 LEU A N 1
ATOM 814 C CA . LEU A 1 104 ? 9.288 18.954 -28.774 1.00 97.25 104 LEU A CA 1
ATOM 815 C C . LEU A 1 104 ? 9.362 18.364 -27.363 1.00 97.25 104 LEU A C 1
ATOM 817 O O . LEU A 1 104 ? 8.689 18.859 -26.462 1.00 97.25 104 LEU A O 1
ATOM 821 N N . ILE A 1 105 ? 10.173 17.320 -27.166 1.00 96.31 105 ILE A N 1
ATOM 822 C CA . ILE A 1 105 ? 10.420 16.742 -25.841 1.00 96.31 105 ILE A CA 1
ATOM 823 C C . ILE A 1 105 ? 11.147 17.748 -24.949 1.00 96.31 105 ILE A C 1
ATOM 825 O O . ILE A 1 105 ? 10.742 17.923 -23.805 1.00 96.31 105 ILE A O 1
ATOM 829 N N . HIS A 1 106 ? 12.163 18.437 -25.470 1.00 95.12 106 HIS A N 1
ATOM 830 C CA . HIS A 1 106 ? 12.911 19.458 -24.741 1.00 95.12 106 HIS A CA 1
ATOM 831 C C . HIS A 1 106 ? 11.996 20.590 -24.249 1.00 95.12 106 HIS A C 1
ATOM 833 O O . HIS A 1 106 ? 12.039 20.950 -23.073 1.00 95.12 106 HIS A O 1
ATOM 839 N N . ILE A 1 107 ? 11.107 21.088 -25.119 1.00 96.25 107 ILE A N 1
ATOM 840 C CA . ILE A 1 107 ? 10.118 22.111 -24.750 1.00 96.25 107 ILE A CA 1
ATOM 841 C C . ILE A 1 107 ? 9.121 21.557 -23.725 1.00 96.25 107 ILE A C 1
ATOM 843 O O . ILE A 1 107 ? 8.930 22.163 -22.679 1.00 96.25 107 ILE A O 1
ATOM 847 N N . ALA A 1 108 ? 8.495 20.404 -23.987 1.00 95.50 108 ALA A N 1
ATOM 848 C CA . ALA A 1 108 ? 7.441 19.867 -23.122 1.00 95.50 108 ALA A CA 1
ATOM 849 C C . ALA A 1 108 ? 7.935 19.507 -21.712 1.00 95.50 108 ALA A C 1
ATOM 851 O O . ALA A 1 108 ? 7.213 19.702 -20.737 1.00 95.50 108 ALA A O 1
ATOM 852 N N . ASN A 1 109 ? 9.154 18.973 -21.607 1.00 91.94 109 ASN A N 1
ATOM 853 C CA . ASN A 1 109 ? 9.706 18.455 -20.358 1.00 91.94 109 ASN A CA 1
ATOM 854 C C . ASN A 1 109 ? 10.253 19.553 -19.426 1.00 91.94 109 ASN A C 1
ATOM 856 O O . ASN A 1 109 ? 10.458 19.312 -18.234 1.00 91.94 109 ASN A O 1
ATOM 860 N N . ASN A 1 110 ? 10.489 20.755 -19.959 1.00 93.12 110 ASN A N 1
ATOM 861 C CA . ASN A 1 110 ? 10.951 21.913 -19.207 1.00 93.12 110 ASN A CA 1
ATOM 862 C C . ASN A 1 110 ? 9.799 22.909 -19.028 1.00 93.12 110 ASN A C 1
ATOM 864 O O . ASN A 1 110 ? 9.341 23.528 -19.983 1.00 93.12 110 ASN A O 1
ATOM 868 N N . LYS A 1 111 ? 9.345 23.092 -17.786 1.00 93.88 111 LYS A N 1
ATOM 869 C CA . LYS A 1 111 ? 8.177 23.927 -17.468 1.00 93.88 111 LYS A CA 1
ATOM 870 C C . LYS A 1 111 ? 8.361 25.395 -17.856 1.00 93.88 111 LYS A C 1
ATOM 872 O O . LYS A 1 111 ? 7.373 26.031 -18.192 1.00 93.88 111 LYS A O 1
ATOM 877 N N . ASP A 1 112 ? 9.582 25.919 -17.811 1.00 93.88 112 ASP A N 1
ATOM 878 C CA . ASP A 1 112 ? 9.873 27.287 -18.253 1.00 93.88 112 ASP A CA 1
ATOM 879 C C . ASP A 1 112 ? 9.671 27.409 -19.768 1.00 93.88 112 ASP A C 1
ATOM 881 O O . ASP A 1 112 ? 8.768 28.106 -20.225 1.00 93.88 112 ASP A O 1
ATOM 885 N N . LEU A 1 113 ? 10.411 26.608 -20.542 1.00 95.38 113 LEU A N 1
ATOM 886 C CA . LEU A 1 113 ? 10.321 26.603 -22.006 1.00 95.38 113 LEU A CA 1
ATOM 887 C C . LEU A 1 113 ? 8.905 26.304 -22.505 1.00 95.38 113 LEU A C 1
ATOM 889 O O . LEU A 1 113 ? 8.450 26.910 -23.471 1.00 95.38 113 LEU A O 1
ATOM 893 N N . LEU A 1 114 ? 8.197 25.384 -21.846 1.00 96.62 114 LEU A N 1
ATOM 894 C CA . LEU A 1 114 ? 6.808 25.058 -22.147 1.00 96.62 114 LEU A CA 1
ATOM 895 C C . LEU A 1 114 ? 5.892 26.275 -21.986 1.00 96.62 114 LEU A C 1
ATOM 897 O O . LEU A 1 114 ? 5.090 26.566 -22.875 1.00 96.62 114 LEU A O 1
ATOM 901 N N . LEU A 1 115 ? 5.966 26.952 -20.838 1.00 95.56 115 LEU A N 1
ATOM 902 C CA . LEU A 1 115 ? 5.104 28.093 -20.550 1.00 95.56 115 LEU A CA 1
ATOM 903 C C . LEU A 1 115 ? 5.465 29.286 -21.438 1.00 95.56 115 LEU A C 1
ATOM 905 O O . LEU A 1 115 ? 4.553 29.918 -21.970 1.00 95.56 115 LEU A O 1
ATOM 909 N N . ASP A 1 116 ? 6.756 29.545 -21.663 1.00 94.06 116 ASP A N 1
ATOM 910 C CA . ASP A 1 116 ? 7.234 30.594 -22.568 1.00 94.06 116 ASP A CA 1
ATOM 911 C C . ASP A 1 116 ? 6.742 30.350 -24.004 1.00 94.06 116 ASP A C 1
ATOM 913 O O . ASP A 1 116 ? 6.062 31.206 -24.578 1.00 94.06 116 ASP A O 1
ATOM 917 N N . HIS A 1 117 ? 6.953 29.140 -24.541 1.00 95.38 117 HIS A N 1
ATOM 918 C CA . HIS A 1 117 ? 6.515 28.752 -25.888 1.00 95.38 117 HIS A CA 1
ATOM 919 C C . HIS A 1 117 ? 5.008 28.939 -26.085 1.00 95.38 117 HIS A C 1
ATOM 921 O O . HIS A 1 117 ? 4.574 29.531 -27.073 1.00 95.38 117 HIS A O 1
ATOM 927 N N . LEU A 1 118 ? 4.189 28.478 -25.133 1.00 96.38 118 LEU A N 1
ATOM 928 C CA . LEU A 1 118 ? 2.730 28.574 -25.241 1.00 96.38 118 LEU A CA 1
ATOM 929 C C . LEU A 1 118 ? 2.191 29.984 -24.954 1.00 96.38 118 LEU A C 1
ATOM 931 O O . LEU A 1 118 ? 1.115 30.333 -25.445 1.00 96.38 118 LEU A O 1
ATOM 935 N N . SER A 1 119 ? 2.919 30.820 -24.207 1.00 93.50 119 SER A N 1
ATOM 936 C CA . SER A 1 119 ? 2.514 32.204 -23.915 1.00 93.50 119 SER A CA 1
ATOM 937 C C . SER A 1 119 ? 2.489 33.107 -25.156 1.00 93.50 119 SER A C 1
ATOM 939 O O . SER A 1 119 ? 1.754 34.102 -25.192 1.00 93.50 119 SER A O 1
ATOM 941 N N . ALA A 1 120 ? 3.247 32.741 -26.196 1.00 90.88 120 ALA A N 1
ATOM 942 C CA . ALA A 1 120 ? 3.273 33.443 -27.473 1.00 90.88 120 ALA A CA 1
ATOM 943 C C . ALA A 1 120 ? 1.940 33.337 -28.240 1.00 90.88 120 ALA A C 1
ATOM 945 O O . ALA A 1 120 ? 1.631 34.206 -29.060 1.00 90.88 120 ALA A O 1
ATOM 946 N N . ALA A 1 121 ? 1.133 32.308 -27.962 1.00 92.38 121 ALA A N 1
ATOM 947 C CA . ALA A 1 121 ? -0.150 32.089 -28.613 1.00 92.38 121 ALA A CA 1
ATOM 948 C C . ALA A 1 121 ? -1.284 32.840 -27.897 1.00 92.38 121 ALA A C 1
ATOM 950 O O . ALA A 1 121 ? -1.656 32.527 -26.764 1.00 92.38 121 ALA A O 1
ATOM 951 N N . ASP A 1 122 ? -1.913 33.794 -28.592 1.00 91.00 122 ASP A N 1
ATOM 952 C CA . ASP A 1 122 ? -3.036 34.580 -28.054 1.00 91.00 122 ASP A CA 1
ATOM 953 C C . ASP A 1 122 ? -4.190 33.704 -27.535 1.00 91.00 122 ASP A C 1
ATOM 955 O O . ASP A 1 122 ? -4.857 34.065 -26.569 1.00 91.00 122 ASP A O 1
ATOM 959 N N . THR A 1 123 ? -4.408 32.533 -28.141 1.00 91.75 123 THR A N 1
ATOM 960 C CA . THR A 1 123 ? -5.467 31.582 -27.768 1.00 91.75 123 THR A CA 1
ATOM 961 C C . THR A 1 123 ? -5.209 30.826 -26.467 1.00 91.75 123 THR A C 1
ATOM 963 O O . THR A 1 123 ? -6.130 30.176 -25.972 1.00 91.75 123 THR A O 1
ATOM 966 N N . LEU A 1 124 ? -3.983 30.874 -25.937 1.00 95.31 124 LEU A N 1
ATOM 967 C CA . LEU A 1 124 ? -3.566 30.146 -24.736 1.00 95.31 124 LEU A CA 1
ATOM 968 C C . LEU A 1 124 ? -3.229 31.066 -23.557 1.00 95.31 124 LEU A C 1
ATOM 970 O O . LEU A 1 124 ? -3.058 30.575 -22.446 1.00 95.31 124 LEU A O 1
ATOM 974 N N . LYS A 1 125 ? -3.200 32.391 -23.739 1.00 92.75 125 LYS A N 1
ATOM 975 C CA . LYS A 1 125 ? -2.855 33.347 -22.668 1.00 92.75 125 LYS A CA 1
ATOM 976 C C . LYS A 1 125 ? -3.645 33.139 -21.378 1.00 92.75 125 LYS A C 1
ATOM 978 O O . LYS A 1 125 ? -3.075 33.217 -20.295 1.00 92.75 125 LYS A O 1
ATOM 983 N N . ASP A 1 126 ? -4.930 32.812 -21.491 1.00 92.56 126 ASP A N 1
ATOM 984 C CA . ASP A 1 126 ? -5.803 32.623 -20.331 1.00 92.56 126 ASP A CA 1
ATOM 985 C C . ASP A 1 126 ? -5.520 31.332 -19.549 1.00 92.56 126 ASP A C 1
ATOM 987 O O . ASP A 1 126 ? -5.936 31.229 -18.395 1.00 92.56 126 ASP A O 1
ATOM 991 N N . ILE A 1 127 ? -4.806 30.359 -20.126 1.00 95.81 127 ILE A N 1
ATOM 992 C CA . ILE A 1 127 ? -4.436 29.113 -19.437 1.00 95.81 127 ILE A CA 1
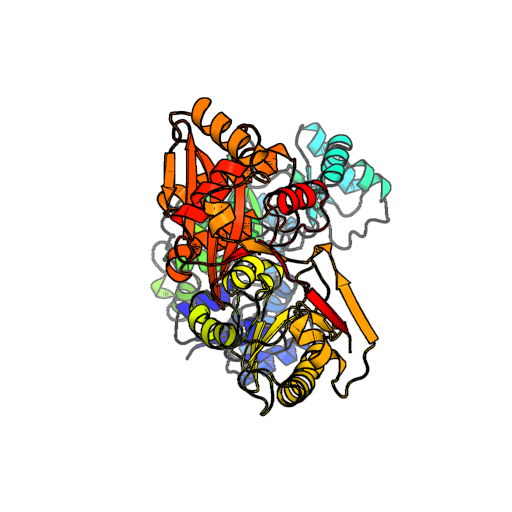ATOM 993 C C . ILE A 1 127 ? -3.023 29.154 -18.847 1.00 95.81 127 ILE A C 1
ATOM 995 O O . ILE A 1 127 ? -2.675 28.283 -18.055 1.00 95.81 127 ILE A O 1
ATOM 999 N N . ILE A 1 128 ? -2.195 30.135 -19.210 1.00 96.00 128 ILE A N 1
ATOM 1000 C CA . ILE A 1 128 ? -0.840 30.259 -18.669 1.00 96.00 128 ILE A CA 1
ATOM 1001 C C . ILE A 1 128 ? -0.930 30.918 -17.286 1.00 96.00 128 ILE A C 1
ATOM 1003 O O . ILE A 1 128 ? -1.449 32.033 -17.172 1.00 96.00 128 ILE A O 1
ATOM 1007 N N . PRO A 1 129 ? -0.480 30.254 -16.205 1.00 94.12 129 PRO A N 1
ATOM 1008 C CA . PRO A 1 129 ? -0.460 30.881 -14.895 1.00 94.12 129 PRO A CA 1
ATOM 1009 C C . PRO A 1 129 ? 0.607 31.979 -14.844 1.00 94.12 129 PRO A C 1
ATOM 1011 O O . PRO A 1 129 ? 1.625 31.920 -15.537 1.00 94.12 129 PRO A O 1
ATOM 1014 N N . VAL A 1 130 ? 0.404 32.959 -13.962 1.00 91.81 130 VAL A N 1
ATOM 1015 C CA . VAL A 1 130 ? 1.484 33.874 -13.572 1.00 91.81 130 VAL A CA 1
ATOM 1016 C C . VAL A 1 130 ? 2.632 33.035 -13.016 1.00 91.81 130 VAL A C 1
ATOM 1018 O O . VAL A 1 130 ? 2.410 32.192 -12.149 1.00 91.81 130 VAL A O 1
ATOM 1021 N N . HIS A 1 131 ? 3.841 33.243 -13.520 1.00 94.25 131 HIS A N 1
ATOM 1022 C CA . HIS A 1 131 ? 5.013 32.487 -13.106 1.00 94.25 131 HIS A CA 1
ATOM 1023 C C . HIS A 1 131 ? 6.284 33.321 -13.259 1.00 94.25 131 HIS A C 1
ATOM 1025 O O . HIS A 1 131 ? 6.329 34.282 -14.026 1.00 94.25 131 HIS A O 1
ATOM 1031 N N . TYR A 1 132 ? 7.306 32.922 -12.513 1.00 95.62 132 TYR A N 1
ATOM 1032 C CA . TYR A 1 132 ? 8.644 33.487 -12.529 1.00 95.62 132 TYR A CA 1
ATOM 1033 C C . TYR A 1 132 ? 9.649 32.344 -12.533 1.00 95.62 132 TYR A C 1
ATOM 1035 O O . TYR A 1 132 ? 9.413 31.306 -11.911 1.00 95.62 132 TYR A O 1
ATOM 1043 N N . VAL A 1 133 ? 10.779 32.548 -13.195 1.00 95.06 133 VAL A N 1
ATOM 1044 C CA . VAL A 1 133 ? 11.895 31.604 -13.192 1.00 95.06 133 VAL A CA 1
ATOM 1045 C C . VAL A 1 133 ? 13.024 32.232 -12.406 1.00 95.06 133 VAL A C 1
ATOM 1047 O O . VAL A 1 133 ? 13.406 33.370 -12.668 1.00 95.06 133 VAL A O 1
ATOM 1050 N N . ALA A 1 134 ? 13.512 31.498 -11.415 1.00 93.12 134 ALA A N 1
ATOM 1051 C CA . ALA A 1 134 ? 14.536 31.957 -10.501 1.00 93.12 134 ALA A CA 1
ATOM 1052 C C . ALA A 1 134 ? 15.747 31.021 -10.533 1.00 93.12 134 ALA A C 1
ATOM 1054 O O . ALA A 1 134 ? 15.634 29.806 -10.349 1.00 93.12 134 ALA A O 1
ATOM 1055 N N . HIS A 1 135 ? 16.921 31.608 -10.737 1.00 91.31 135 HIS A N 1
ATOM 1056 C CA . HIS A 1 135 ? 18.218 30.936 -10.800 1.00 91.31 135 HIS A CA 1
ATOM 1057 C C . HIS A 1 135 ? 19.031 31.095 -9.512 1.00 91.31 135 HIS A C 1
ATOM 1059 O O . HIS A 1 135 ? 20.077 30.470 -9.352 1.00 91.31 135 HIS A O 1
ATOM 1065 N N . ASN A 1 136 ? 18.587 31.963 -8.605 1.00 88.69 136 ASN A N 1
ATOM 1066 C CA . ASN A 1 136 ? 19.230 32.225 -7.324 1.00 88.69 136 ASN A CA 1
ATOM 1067 C C . ASN A 1 136 ? 18.194 32.619 -6.263 1.00 88.69 136 ASN A C 1
ATOM 1069 O O . ASN A 1 136 ? 17.055 32.964 -6.579 1.00 88.69 136 ASN A O 1
ATOM 1073 N N . ASN A 1 137 ? 18.601 32.610 -4.991 1.00 88.50 137 ASN A N 1
ATOM 1074 C CA . ASN A 1 137 ? 17.700 32.937 -3.884 1.00 88.50 137 ASN A CA 1
ATOM 1075 C C . ASN A 1 137 ? 17.145 34.362 -3.948 1.00 88.50 137 ASN A C 1
ATOM 1077 O O . ASN A 1 137 ? 16.020 34.576 -3.510 1.00 88.50 137 ASN A O 1
ATOM 1081 N N . GLY A 1 138 ? 17.902 35.328 -4.478 1.00 90.12 138 GLY A N 1
ATOM 1082 C CA . GLY A 1 138 ? 17.419 36.701 -4.635 1.00 90.12 138 GLY A CA 1
ATOM 1083 C C . GLY A 1 138 ? 16.194 36.754 -5.546 1.00 90.12 138 GLY A C 1
ATOM 1084 O O . GLY A 1 138 ? 15.155 37.272 -5.152 1.00 90.12 138 GLY A O 1
ATOM 1085 N N . GLU A 1 139 ? 16.286 36.111 -6.709 1.00 93.25 139 GLU A N 1
ATOM 1086 C CA . GLU A 1 139 ? 15.179 35.997 -7.666 1.00 93.25 139 GLU A CA 1
ATOM 1087 C C . GLU A 1 139 ? 13.983 35.226 -7.092 1.00 93.25 139 GLU A C 1
ATOM 1089 O O . GLU A 1 139 ? 12.839 35.617 -7.324 1.00 93.25 139 GLU A O 1
ATOM 1094 N N . ILE A 1 140 ? 14.225 34.175 -6.292 1.00 93.31 140 ILE A N 1
ATOM 1095 C CA . ILE A 1 140 ? 13.150 33.463 -5.581 1.00 93.31 140 ILE A CA 1
ATOM 1096 C C . ILE A 1 140 ? 12.413 34.436 -4.653 1.00 93.31 140 ILE A C 1
ATOM 1098 O O . ILE A 1 140 ? 11.188 34.522 -4.692 1.00 93.31 140 ILE A O 1
ATOM 1102 N N . LEU A 1 141 ? 13.142 35.189 -3.827 1.00 92.75 141 LEU A N 1
ATOM 1103 C CA . LEU A 1 141 ? 12.552 36.108 -2.854 1.00 92.75 141 LEU A CA 1
ATOM 1104 C C . LEU A 1 141 ? 11.804 37.268 -3.519 1.00 92.75 141 LEU A C 1
ATOM 1106 O O . LEU A 1 141 ? 10.732 37.642 -3.036 1.00 92.75 141 LEU A O 1
ATOM 1110 N N . ASP A 1 142 ? 12.328 37.805 -4.620 1.00 94.19 142 ASP A N 1
ATOM 1111 C CA . ASP A 1 142 ? 11.669 38.857 -5.396 1.00 94.19 142 ASP A CA 1
ATOM 1112 C C . ASP A 1 142 ? 10.349 38.353 -6.002 1.00 94.19 142 ASP A C 1
ATOM 1114 O O . ASP A 1 142 ? 9.305 38.990 -5.823 1.00 94.19 142 ASP A O 1
ATOM 1118 N N . ALA A 1 143 ? 10.358 37.163 -6.615 1.00 95.56 143 ALA A N 1
ATOM 1119 C CA . ALA A 1 143 ? 9.157 36.533 -7.164 1.00 95.56 143 ALA A CA 1
ATOM 1120 C C . ALA A 1 143 ? 8.097 36.253 -6.083 1.00 95.56 143 ALA A C 1
ATOM 1122 O O . ALA A 1 143 ? 6.912 36.534 -6.281 1.00 95.56 143 ALA A O 1
ATOM 1123 N N . ILE A 1 144 ? 8.516 35.759 -4.911 1.00 94.56 144 ILE A N 1
ATOM 1124 C CA . ILE A 1 144 ? 7.628 35.557 -3.755 1.00 94.56 144 ILE A CA 1
ATOM 1125 C C . ILE A 1 144 ? 6.977 36.878 -3.349 1.00 94.56 144 ILE A C 1
ATOM 1127 O O . ILE A 1 144 ? 5.756 36.938 -3.214 1.00 94.56 144 ILE A O 1
ATOM 1131 N N . CYS A 1 145 ? 7.766 37.947 -3.207 1.00 93.06 145 CYS A N 1
ATOM 1132 C CA . CYS A 1 145 ? 7.245 39.258 -2.825 1.00 93.06 145 CYS A CA 1
ATOM 1133 C C . CYS A 1 145 ? 6.199 39.776 -3.819 1.00 93.06 145 CYS A C 1
ATOM 1135 O O . CYS A 1 145 ? 5.217 40.395 -3.410 1.00 93.06 145 CYS A O 1
ATOM 1137 N N . ASP A 1 146 ? 6.407 39.570 -5.117 1.00 94.19 146 ASP A N 1
ATOM 1138 C CA . ASP A 1 146 ? 5.491 40.053 -6.149 1.00 94.19 146 ASP A CA 1
ATOM 1139 C C . ASP A 1 146 ? 4.169 39.278 -6.193 1.00 94.19 146 ASP A C 1
ATOM 1141 O O . ASP A 1 146 ? 3.114 39.878 -6.434 1.00 94.19 146 ASP A O 1
ATOM 1145 N N . ILE A 1 147 ? 4.196 37.979 -5.890 1.00 93.06 147 ILE A N 1
ATOM 1146 C CA . ILE A 1 147 ? 2.992 37.148 -5.749 1.00 93.06 147 ILE A CA 1
ATOM 1147 C C . ILE A 1 147 ? 2.244 37.499 -4.453 1.00 93.06 147 ILE A C 1
ATOM 1149 O O . ILE A 1 147 ? 1.031 37.722 -4.475 1.00 93.06 147 ILE A O 1
ATOM 1153 N N . GLU A 1 148 ? 2.956 37.636 -3.332 1.00 90.81 148 GLU A N 1
ATOM 1154 C CA . GLU A 1 148 ? 2.368 37.970 -2.027 1.00 90.81 148 GLU A CA 1
ATOM 1155 C C . GLU A 1 148 ? 1.716 39.361 -2.010 1.00 90.81 148 GLU A C 1
ATOM 1157 O O . GLU A 1 148 ? 0.665 39.541 -1.393 1.00 90.81 148 GLU A O 1
ATOM 1162 N N . LYS A 1 149 ? 2.271 40.351 -2.732 1.00 91.50 149 LYS A N 1
ATOM 1163 C CA . LYS A 1 149 ? 1.654 41.688 -2.895 1.00 91.50 149 LYS A CA 1
ATOM 1164 C C . LYS A 1 149 ? 0.254 41.631 -3.506 1.00 91.50 149 LYS A C 1
ATOM 1166 O O . LYS A 1 149 ? -0.528 42.561 -3.315 1.00 91.50 149 LYS A O 1
ATOM 1171 N N . GLN A 1 150 ? -0.054 40.569 -4.243 1.00 88.25 150 GLN A N 1
ATOM 1172 C CA . GLN A 1 150 ? -1.365 40.337 -4.845 1.00 88.25 150 GLN A CA 1
ATOM 1173 C C . GLN A 1 150 ? -2.295 39.531 -3.921 1.00 88.25 150 GLN A C 1
ATOM 1175 O O . GLN A 1 150 ? -3.416 39.221 -4.308 1.00 88.25 150 GLN A O 1
ATOM 1180 N N . GLY A 1 151 ? -1.852 39.211 -2.699 1.00 86.06 151 GLY A N 1
ATOM 1181 C CA . GLY A 1 151 ? -2.618 38.451 -1.710 1.00 86.06 151 GLY A CA 1
ATOM 1182 C C . GLY A 1 151 ? -2.682 36.950 -1.990 1.00 86.06 151 GLY A C 1
ATOM 1183 O O . GLY A 1 151 ? -3.531 36.270 -1.423 1.00 86.06 151 GLY A O 1
ATOM 1184 N N . MET A 1 152 ? -1.815 36.430 -2.863 1.00 88.06 152 MET A N 1
ATOM 1185 C CA . MET A 1 152 ? -1.806 35.022 -3.259 1.00 88.06 152 MET A CA 1
ATOM 1186 C C . MET A 1 152 ? -0.763 34.224 -2.475 1.00 88.06 152 MET A C 1
ATOM 1188 O O . MET A 1 152 ? 0.338 34.703 -2.209 1.00 88.06 152 MET A O 1
ATOM 1192 N N . THR A 1 153 ? -1.088 32.973 -2.145 1.00 89.31 153 THR A N 1
ATOM 1193 C CA . THR A 1 153 ? -0.107 32.021 -1.608 1.00 89.31 153 THR A CA 1
ATOM 1194 C C . THR A 1 153 ? 0.849 31.582 -2.711 1.00 89.31 153 THR A C 1
ATOM 1196 O O . THR A 1 153 ? 0.417 31.321 -3.831 1.00 89.31 153 THR A O 1
ATOM 1199 N N . CYS A 1 154 ? 2.134 31.461 -2.393 1.00 92.94 154 CYS A N 1
ATOM 1200 C CA . CYS A 1 154 ? 3.176 31.131 -3.357 1.00 92.94 154 CYS A CA 1
ATOM 1201 C C . CYS A 1 154 ? 3.623 29.666 -3.232 1.00 92.94 154 CYS A C 1
ATOM 1203 O O . CYS A 1 154 ? 3.639 29.095 -2.138 1.00 92.94 154 CYS A O 1
ATOM 1205 N N . ILE A 1 155 ? 4.007 29.059 -4.352 1.00 94.81 155 ILE A N 1
ATOM 1206 C CA . ILE A 1 155 ? 4.759 27.805 -4.386 1.00 94.81 155 ILE A CA 1
ATOM 1207 C C . ILE A 1 155 ? 6.024 27.977 -5.212 1.00 94.81 155 ILE A C 1
ATOM 1209 O O . ILE A 1 155 ? 6.092 28.830 -6.098 1.00 94.81 155 ILE A O 1
ATOM 1213 N N . MET A 1 156 ? 6.997 27.110 -4.962 1.00 92.56 156 MET A N 1
ATOM 1214 C CA . MET A 1 156 ? 8.136 26.915 -5.846 1.00 92.56 156 MET A CA 1
ATOM 1215 C C . MET A 1 156 ? 8.307 25.438 -6.186 1.00 92.56 156 MET A C 1
ATOM 1217 O O . MET A 1 156 ? 8.001 24.566 -5.372 1.00 92.56 156 MET A O 1
ATOM 1221 N N . LYS A 1 157 ? 8.775 25.155 -7.400 1.00 92.31 157 LYS A N 1
ATOM 1222 C CA . LYS A 1 157 ? 9.106 23.805 -7.873 1.00 92.31 157 LYS A CA 1
ATOM 1223 C C . LYS A 1 157 ? 10.220 23.865 -8.926 1.00 92.31 157 LYS A C 1
ATOM 1225 O O . LYS A 1 157 ? 10.314 24.884 -9.602 1.00 92.31 157 LYS A O 1
ATOM 1230 N N . PRO A 1 158 ? 11.036 22.819 -9.119 1.00 91.62 158 PRO A N 1
ATOM 1231 C CA . PRO A 1 158 ? 12.037 22.800 -10.185 1.00 91.62 158 PRO A CA 1
ATOM 1232 C C . PRO A 1 158 ? 11.405 22.951 -11.577 1.00 91.62 158 PRO A C 1
ATOM 1234 O O . PRO A 1 158 ? 10.311 22.431 -11.824 1.00 91.62 158 PRO A O 1
ATOM 1237 N N . VAL A 1 159 ? 12.096 23.627 -12.504 1.00 91.25 159 VAL A N 1
ATOM 1238 C CA . VAL A 1 159 ? 11.637 23.748 -13.905 1.00 91.25 159 VAL A CA 1
ATOM 1239 C C . VAL A 1 159 ? 11.636 22.398 -14.630 1.00 91.25 159 VAL A C 1
ATOM 1241 O O . VAL A 1 159 ? 10.726 22.116 -15.409 1.00 91.25 159 VAL A O 1
ATOM 1244 N N . CYS A 1 160 ? 12.601 21.534 -14.306 1.00 86.75 160 CYS A N 1
ATOM 1245 C CA . CYS A 1 160 ? 12.702 20.159 -14.789 1.00 86.75 160 CYS A CA 1
ATOM 1246 C C . CYS A 1 160 ? 12.595 19.199 -13.603 1.00 86.75 160 CYS A C 1
ATOM 1248 O O . CYS A 1 160 ? 13.320 19.343 -12.620 1.00 86.75 160 CYS A O 1
ATOM 1250 N N . GLY A 1 161 ? 11.716 18.205 -13.691 1.00 76.50 161 GLY A N 1
ATOM 1251 C CA . GLY A 1 161 ? 11.499 17.246 -12.610 1.00 76.50 161 GLY A CA 1
ATOM 1252 C C . GLY A 1 161 ? 10.147 16.553 -12.708 1.00 76.50 161 GLY A C 1
ATOM 1253 O O . GLY A 1 161 ? 9.309 16.927 -13.530 1.00 76.50 161 GLY A O 1
ATOM 1254 N N . GLU A 1 162 ? 9.947 15.560 -11.848 1.00 70.31 162 GLU A N 1
ATOM 1255 C CA . GLU A 1 162 ? 8.737 14.743 -11.774 1.00 70.31 162 GLU A CA 1
ATOM 1256 C C . GLU A 1 162 ? 8.149 14.754 -10.364 1.00 70.31 162 GLU A C 1
ATOM 1258 O O . GLU A 1 162 ? 8.854 14.996 -9.383 1.00 70.31 162 GLU A O 1
ATOM 1263 N N . ASN A 1 163 ? 6.870 14.390 -10.258 1.00 69.25 163 ASN A N 1
ATOM 1264 C CA . ASN A 1 163 ? 6.170 14.228 -8.986 1.00 69.25 163 ASN A CA 1
ATOM 1265 C C . ASN A 1 163 ? 6.237 15.509 -8.126 1.00 69.25 163 ASN A C 1
ATOM 1267 O O . ASN A 1 163 ? 6.131 16.623 -8.637 1.00 69.25 163 ASN A O 1
ATOM 1271 N N . ARG A 1 164 ? 6.354 15.359 -6.800 1.00 71.69 164 ARG A N 1
ATOM 1272 C CA . ARG A 1 164 ? 6.458 16.473 -5.842 1.00 71.69 164 ARG A CA 1
ATOM 1273 C C . ARG A 1 164 ? 7.907 16.805 -5.468 1.00 71.69 164 ARG A C 1
ATOM 1275 O O . ARG A 1 164 ? 8.120 17.550 -4.514 1.00 71.69 164 ARG A O 1
ATOM 1282 N N . ASP A 1 165 ? 8.894 16.283 -6.193 1.00 74.31 165 ASP A N 1
ATOM 1283 C CA . ASP A 1 165 ? 10.302 16.510 -5.867 1.00 74.31 165 ASP A CA 1
ATOM 1284 C C . ASP A 1 165 ? 10.652 17.996 -6.014 1.00 74.31 165 ASP A C 1
ATOM 1286 O O . ASP A 1 165 ? 10.473 18.607 -7.068 1.00 74.31 165 ASP A O 1
ATOM 1290 N N . GLY A 1 166 ? 11.114 18.598 -4.918 1.00 79.00 166 GLY A N 1
ATOM 1291 C CA . GLY A 1 166 ? 11.410 20.030 -4.848 1.00 79.00 166 GLY A CA 1
ATOM 1292 C C . GLY A 1 166 ? 10.179 20.948 -4.848 1.00 79.00 166 GLY A C 1
ATOM 1293 O O . GLY A 1 166 ? 10.351 22.165 -4.864 1.00 79.00 166 GLY A O 1
ATOM 1294 N N . PHE A 1 167 ? 8.952 20.410 -4.817 1.00 88.88 167 PHE A N 1
ATOM 1295 C CA . PHE A 1 167 ? 7.743 21.215 -4.643 1.00 88.88 167 PHE A CA 1
ATOM 1296 C C . PHE A 1 167 ? 7.638 21.699 -3.197 1.00 88.88 167 PHE A C 1
ATOM 1298 O O . PHE A 1 167 ? 7.558 20.897 -2.266 1.00 88.88 167 PHE A O 1
ATOM 1305 N N . LEU A 1 168 ? 7.574 23.014 -3.012 1.00 90.81 168 LEU A N 1
ATOM 1306 C CA . LEU A 1 168 ? 7.452 23.640 -1.704 1.00 90.81 168 LEU A CA 1
ATOM 1307 C C . LEU A 1 168 ? 6.396 24.740 -1.742 1.00 90.81 168 LEU A C 1
ATOM 1309 O O . LEU A 1 168 ? 6.473 25.678 -2.538 1.00 90.81 168 LEU A O 1
ATOM 1313 N N . LYS A 1 169 ? 5.411 24.636 -0.851 1.00 93.25 169 LYS A N 1
ATOM 1314 C CA . LYS A 1 169 ? 4.449 25.696 -0.573 1.00 93.25 169 LYS A CA 1
ATOM 1315 C C . LYS A 1 169 ? 5.047 26.652 0.447 1.00 93.25 169 LYS A C 1
ATOM 1317 O O . LYS A 1 169 ? 5.492 26.236 1.516 1.00 93.25 169 LYS A O 1
ATOM 1322 N N . ILE A 1 170 ? 5.047 27.932 0.107 1.00 93.69 170 ILE A N 1
ATOM 1323 C CA . ILE A 1 170 ? 5.612 28.979 0.945 1.00 93.69 170 ILE A CA 1
ATOM 1324 C C . ILE A 1 170 ? 4.495 29.496 1.843 1.00 93.69 170 ILE A C 1
ATOM 1326 O O . ILE A 1 170 ? 3.484 30.013 1.363 1.00 93.69 170 ILE A O 1
ATOM 1330 N N . VAL A 1 171 ? 4.665 29.284 3.143 1.00 92.44 171 VAL A N 1
ATOM 1331 C CA . VAL A 1 171 ? 3.688 29.620 4.182 1.00 92.44 171 VAL A CA 1
ATOM 1332 C C . VAL A 1 171 ? 4.284 30.603 5.185 1.00 92.44 171 VAL A C 1
ATOM 1334 O O . VAL A 1 171 ? 5.493 30.858 5.197 1.00 92.44 171 VAL A O 1
ATOM 1337 N N . SER A 1 172 ? 3.428 31.163 6.039 1.00 91.06 172 SER A N 1
ATOM 1338 C CA . SER A 1 172 ? 3.879 32.006 7.143 1.00 91.06 172 SER A CA 1
ATOM 1339 C C . SER A 1 172 ? 4.699 31.207 8.170 1.00 91.06 172 SER A C 1
ATOM 1341 O O . SER A 1 172 ? 4.525 29.999 8.338 1.00 91.06 172 SER A O 1
ATOM 1343 N N . ASP A 1 173 ? 5.576 31.890 8.914 1.00 91.50 173 ASP A N 1
ATOM 1344 C CA . ASP A 1 173 ? 6.357 31.262 9.994 1.00 91.50 173 ASP A CA 1
ATOM 1345 C C . ASP A 1 173 ? 5.472 30.679 11.113 1.00 91.50 173 ASP A C 1
ATOM 1347 O O . ASP A 1 173 ? 5.913 29.798 11.851 1.00 91.50 173 ASP A O 1
ATOM 1351 N N . GLU A 1 174 ? 4.244 31.175 11.272 1.00 91.12 174 GLU A N 1
ATOM 1352 C CA . GLU A 1 174 ? 3.263 30.646 12.225 1.00 91.12 174 GLU A CA 1
ATOM 1353 C C . GLU A 1 174 ? 2.646 29.340 11.709 1.00 91.12 174 GLU A C 1
ATOM 1355 O O . GLU A 1 174 ? 2.729 28.321 12.394 1.00 91.12 174 GLU A O 1
ATOM 1360 N N . GLU A 1 175 ? 2.162 29.322 10.462 1.00 89.44 175 GLU A N 1
ATOM 1361 C CA . GLU A 1 175 ? 1.655 28.105 9.809 1.00 89.44 175 GLU A CA 1
ATOM 1362 C C . GLU A 1 175 ? 2.707 26.993 9.756 1.00 89.44 175 GLU A C 1
ATOM 1364 O O . GLU A 1 175 ? 2.399 25.828 10.009 1.00 89.44 175 GLU A O 1
ATOM 1369 N N . TYR A 1 176 ? 3.965 27.344 9.479 1.00 90.12 176 TYR A N 1
ATOM 1370 C CA . TYR A 1 176 ? 5.060 26.379 9.460 1.00 90.12 176 TYR A CA 1
ATOM 1371 C C . TYR A 1 176 ? 5.305 25.752 10.839 1.00 90.12 176 TYR A C 1
ATOM 1373 O O . TYR A 1 176 ? 5.523 24.545 10.937 1.00 90.12 176 TYR A O 1
ATOM 1381 N N . LYS A 1 177 ? 5.252 26.540 11.924 1.00 89.00 177 LYS A N 1
ATOM 1382 C CA . LYS A 1 177 ? 5.410 26.027 13.299 1.00 89.00 177 LYS A CA 1
ATOM 1383 C C . LYS A 1 177 ? 4.264 25.103 13.692 1.00 89.00 177 LYS A C 1
ATOM 1385 O O . LYS A 1 177 ? 4.510 24.063 14.302 1.00 89.00 177 LYS A O 1
ATOM 1390 N N . ASP A 1 178 ? 3.041 25.464 13.323 1.00 86.69 178 ASP A N 1
ATOM 1391 C CA . ASP A 1 178 ? 1.861 24.645 13.584 1.00 86.69 178 ASP A CA 1
ATOM 1392 C C . ASP A 1 178 ? 1.927 23.310 12.839 1.00 86.69 178 ASP A C 1
ATOM 1394 O O . ASP A 1 178 ? 1.619 22.262 13.410 1.00 86.69 178 ASP A O 1
ATOM 1398 N N . ALA A 1 179 ? 2.361 23.332 11.578 1.00 83.56 179 ALA A N 1
ATOM 1399 C CA . ALA A 1 179 ? 2.571 22.132 10.780 1.00 83.56 179 ALA A CA 1
ATOM 1400 C C . ALA A 1 179 ? 3.727 21.274 11.326 1.00 83.56 179 ALA A C 1
ATOM 1402 O O . ALA A 1 179 ? 3.598 20.055 11.436 1.00 83.56 179 ALA A O 1
ATOM 1403 N N . PHE A 1 180 ? 4.820 21.905 11.770 1.00 84.06 180 PHE A N 1
ATOM 1404 C CA . PHE A 1 180 ? 5.950 21.239 12.425 1.00 84.06 180 PHE A CA 1
ATOM 1405 C C . PHE A 1 180 ? 5.531 20.488 13.686 1.00 84.06 180 PHE A C 1
ATOM 1407 O O . PHE A 1 180 ? 5.888 19.324 13.854 1.00 84.06 180 PHE A O 1
ATOM 1414 N N . ALA A 1 181 ? 4.731 21.116 14.549 1.00 80.81 181 ALA A N 1
ATOM 1415 C CA . ALA A 1 181 ? 4.218 20.481 15.762 1.00 80.81 181 ALA A CA 1
ATOM 1416 C C . ALA A 1 181 ? 3.346 19.243 15.476 1.00 80.81 181 ALA A C 1
ATOM 1418 O O . ALA A 1 181 ? 3.233 18.369 16.332 1.00 80.81 181 ALA A O 1
ATOM 1419 N N . LYS A 1 182 ? 2.755 19.166 14.279 1.00 75.88 182 LYS A N 1
ATOM 1420 C CA . LYS A 1 182 ? 1.909 18.057 13.813 1.00 75.88 182 LYS A CA 1
ATOM 1421 C C . LYS A 1 182 ? 2.660 17.035 12.950 1.00 75.88 182 LYS A C 1
ATOM 1423 O O . LYS A 1 182 ? 2.057 16.058 12.528 1.00 75.88 182 LYS A O 1
ATOM 1428 N N . GLY A 1 183 ? 3.948 17.253 12.671 1.00 75.94 183 GLY A N 1
ATOM 1429 C CA . GLY A 1 183 ? 4.749 16.386 11.802 1.00 75.94 183 GLY A CA 1
ATOM 1430 C C . GLY A 1 183 ? 4.491 16.543 10.294 1.00 75.94 183 GLY A C 1
ATOM 1431 O O . GLY A 1 183 ? 4.985 15.727 9.522 1.00 75.94 183 GLY A O 1
ATOM 1432 N N . ASP A 1 184 ? 3.778 17.584 9.850 1.00 75.88 184 ASP A N 1
ATOM 1433 C CA . ASP A 1 184 ? 3.329 17.765 8.456 1.00 75.88 184 ASP A CA 1
ATOM 1434 C C . ASP A 1 184 ? 4.078 18.895 7.720 1.00 75.88 184 ASP A C 1
ATOM 1436 O O . ASP A 1 184 ? 3.503 19.876 7.257 1.00 75.88 184 ASP A O 1
ATOM 1440 N N . ILE A 1 185 ? 5.408 18.800 7.649 1.00 80.81 185 ILE A N 1
ATOM 1441 C CA . ILE A 1 185 ? 6.266 19.852 7.053 1.00 80.81 185 ILE A CA 1
ATOM 1442 C C . ILE A 1 185 ? 6.850 19.484 5.692 1.00 80.81 185 ILE A C 1
ATOM 1444 O O . ILE A 1 185 ? 7.559 20.286 5.095 1.00 80.81 185 ILE A O 1
ATOM 1448 N N . SER A 1 186 ? 6.581 18.272 5.201 1.00 77.69 186 SER A N 1
ATOM 1449 C CA . SER A 1 186 ? 7.295 17.679 4.059 1.00 77.69 186 SER A CA 1
ATOM 1450 C C . SER A 1 186 ? 7.224 18.494 2.759 1.00 77.69 186 SER A C 1
ATOM 1452 O O . SER A 1 186 ? 8.101 18.354 1.912 1.00 77.69 186 SER A O 1
ATOM 1454 N N . LEU A 1 187 ? 6.212 19.356 2.611 1.00 84.38 187 LEU A N 1
ATOM 1455 C CA . LEU A 1 187 ? 5.977 20.190 1.426 1.00 84.38 187 LEU A CA 1
ATOM 1456 C C . LEU A 1 187 ? 5.924 21.686 1.750 1.00 84.38 187 LEU A C 1
ATOM 1458 O O . LEU A 1 187 ? 5.461 22.472 0.924 1.00 84.38 187 LEU A O 1
ATOM 1462 N N . LEU A 1 188 ? 6.328 22.084 2.956 1.00 89.44 188 LEU A N 1
ATOM 1463 C CA . LEU A 1 188 ? 6.220 23.461 3.423 1.00 89.44 188 LEU A CA 1
ATOM 1464 C C . LEU A 1 188 ? 7.604 24.082 3.573 1.00 89.44 188 LEU A C 1
ATOM 1466 O O . LEU A 1 188 ? 8.567 23.431 3.967 1.00 89.44 188 LEU A O 1
ATOM 1470 N N . THR A 1 189 ? 7.691 25.373 3.294 1.00 91.31 189 THR A N 1
ATOM 1471 C CA . THR A 1 189 ? 8.845 26.201 3.641 1.00 91.31 189 THR A CA 1
ATOM 1472 C C . THR A 1 189 ? 8.373 27.610 3.974 1.00 91.31 189 THR A C 1
ATOM 1474 O O . THR A 1 189 ? 7.201 27.942 3.790 1.00 91.31 189 THR A O 1
ATOM 1477 N N . THR A 1 190 ? 9.278 28.455 4.451 1.00 91.12 190 THR A N 1
ATOM 1478 C CA . THR A 1 190 ? 8.987 29.866 4.704 1.00 91.12 190 THR A CA 1
ATOM 1479 C C . THR A 1 190 ? 10.016 30.750 4.032 1.00 91.12 190 THR A C 1
ATOM 1481 O O . THR A 1 190 ? 11.147 30.337 3.755 1.00 91.12 190 THR A O 1
ATOM 1484 N N . LYS A 1 191 ? 9.634 32.005 3.798 1.00 91.06 191 LYS A N 1
ATOM 1485 C CA . LYS A 1 191 ? 10.549 33.025 3.288 1.00 91.06 191 LYS A CA 1
ATOM 1486 C C . LYS A 1 191 ? 11.787 33.162 4.181 1.00 91.06 191 LYS A C 1
ATOM 1488 O O . LYS A 1 191 ? 12.901 33.182 3.672 1.00 91.06 191 LYS A O 1
ATOM 1493 N N . THR A 1 192 ? 11.597 33.144 5.502 1.00 89.25 192 THR A N 1
ATOM 1494 C CA . THR A 1 192 ? 12.675 33.204 6.499 1.00 89.25 192 THR A CA 1
ATOM 1495 C C . THR A 1 192 ? 13.678 32.060 6.328 1.00 89.25 192 THR A C 1
ATOM 1497 O O . THR A 1 192 ? 14.887 32.276 6.427 1.00 89.25 192 THR A O 1
ATOM 1500 N N . ILE A 1 193 ? 13.207 30.840 6.044 1.00 89.50 193 ILE A N 1
ATOM 1501 C CA . ILE A 1 193 ? 14.079 29.680 5.803 1.00 89.50 193 ILE A CA 1
ATOM 1502 C C . ILE A 1 193 ? 14.897 29.881 4.522 1.00 89.50 193 ILE A C 1
ATOM 1504 O O . ILE A 1 193 ? 16.113 29.694 4.549 1.00 89.50 193 ILE A O 1
ATOM 1508 N N . ILE A 1 194 ? 14.261 30.318 3.432 1.00 89.00 194 ILE A N 1
ATOM 1509 C CA . ILE A 1 194 ? 14.929 30.576 2.144 1.00 89.00 194 ILE A CA 1
ATOM 1510 C C . ILE A 1 194 ? 15.988 31.683 2.289 1.00 89.00 194 ILE A C 1
ATOM 1512 O O . ILE A 1 194 ? 17.124 31.527 1.835 1.00 89.00 194 ILE A O 1
ATOM 1516 N N . GLU A 1 195 ? 15.649 32.776 2.978 1.00 88.69 195 GLU A N 1
ATOM 1517 C CA . GLU A 1 195 ? 16.577 33.868 3.301 1.00 88.69 195 GLU A CA 1
ATOM 1518 C C . GLU A 1 195 ? 17.773 33.370 4.122 1.00 88.69 195 GLU A C 1
ATOM 1520 O O . GLU A 1 195 ? 18.916 33.717 3.829 1.00 88.69 195 GLU A O 1
ATOM 1525 N N . THR A 1 196 ? 17.520 32.525 5.126 1.00 87.75 196 THR A N 1
ATOM 1526 C CA . THR A 1 196 ? 18.560 31.988 6.018 1.00 87.75 196 THR A CA 1
ATOM 1527 C C . THR A 1 196 ? 19.501 31.028 5.295 1.00 87.75 196 THR A C 1
ATOM 1529 O O . THR A 1 196 ? 20.697 31.008 5.585 1.00 87.75 196 THR A O 1
ATOM 1532 N N . MET A 1 197 ? 18.980 30.228 4.362 1.00 83.38 197 MET A N 1
ATOM 1533 C CA . MET A 1 197 ? 19.797 29.308 3.571 1.00 83.38 197 MET A CA 1
ATOM 1534 C C . MET A 1 197 ? 20.785 30.058 2.671 1.00 83.38 197 MET A C 1
ATOM 1536 O O . MET A 1 197 ? 21.918 29.596 2.509 1.00 83.38 197 MET A O 1
ATOM 1540 N N . GLY A 1 198 ? 20.394 31.224 2.139 1.00 78.81 198 GLY A N 1
ATOM 1541 C CA . GLY A 1 198 ? 21.243 32.041 1.264 1.00 78.81 198 GLY A CA 1
ATOM 1542 C C . GLY A 1 198 ? 21.895 31.206 0.153 1.00 78.81 198 GLY A C 1
ATOM 1543 O O . GLY A 1 198 ? 21.303 30.253 -0.350 1.00 78.81 198 GLY A O 1
ATOM 1544 N N . ASP A 1 199 ? 23.159 31.479 -0.159 1.00 73.44 199 ASP A N 1
ATOM 1545 C CA . ASP A 1 199 ? 23.911 30.746 -1.195 1.00 73.44 199 ASP A CA 1
ATOM 1546 C C . ASP A 1 199 ? 24.149 29.251 -0.874 1.00 73.44 199 ASP A C 1
ATOM 1548 O O . ASP A 1 199 ? 24.732 28.531 -1.681 1.00 73.44 199 ASP A O 1
ATOM 1552 N N . SER A 1 200 ? 23.727 28.763 0.300 1.00 71.75 200 SER A N 1
ATOM 1553 C CA . SER A 1 200 ? 23.824 27.342 0.671 1.00 71.75 200 SER A CA 1
ATOM 1554 C C . SER A 1 200 ? 22.708 26.488 0.060 1.00 71.75 200 SER A C 1
ATOM 1556 O O . SER A 1 200 ? 22.754 25.264 0.182 1.00 71.75 200 SER A O 1
ATOM 1558 N N . LEU A 1 201 ? 21.691 27.108 -0.549 1.00 69.94 201 LEU A N 1
ATOM 1559 C CA . LEU A 1 201 ? 20.664 26.394 -1.299 1.00 69.94 201 LEU A CA 1
ATOM 1560 C C . LEU A 1 201 ? 21.240 25.984 -2.662 1.00 69.94 201 LEU A C 1
ATOM 1562 O O . LEU A 1 201 ? 21.479 26.830 -3.521 1.00 69.94 201 LEU A O 1
ATOM 1566 N N . ASP A 1 202 ? 21.482 24.688 -2.856 1.00 68.81 202 ASP A N 1
ATOM 1567 C CA . ASP A 1 202 ? 21.948 24.163 -4.142 1.00 68.81 202 ASP A CA 1
ATOM 1568 C C . ASP A 1 202 ? 20.809 24.185 -5.174 1.00 68.81 202 ASP A C 1
ATOM 1570 O O . ASP A 1 202 ? 19.940 23.312 -5.193 1.00 68.81 202 ASP A O 1
ATOM 1574 N N . LEU A 1 203 ? 20.821 25.206 -6.032 1.00 71.25 203 LEU A N 1
ATOM 1575 C CA . LEU A 1 203 ? 19.908 25.378 -7.163 1.00 71.25 203 LEU A CA 1
ATOM 1576 C C . LEU A 1 203 ? 20.529 24.844 -8.460 1.00 71.25 203 LEU A C 1
ATOM 1578 O O . LEU A 1 203 ? 20.588 25.536 -9.476 1.00 71.25 203 LEU A O 1
ATOM 1582 N N . SER A 1 204 ? 20.997 23.596 -8.443 1.00 73.88 204 SER A N 1
ATOM 1583 C CA . SER A 1 204 ? 21.494 22.910 -9.647 1.00 73.88 204 SER A CA 1
ATOM 1584 C C . SER A 1 204 ? 20.478 22.883 -10.803 1.00 73.88 204 SER A C 1
ATOM 1586 O O . SER A 1 204 ? 20.868 22.770 -11.964 1.00 73.88 204 SER A O 1
ATOM 1588 N N . THR A 1 205 ? 19.183 23.029 -10.500 1.00 82.25 205 THR A N 1
ATOM 1589 C CA . THR A 1 205 ? 18.096 23.251 -11.463 1.00 82.25 205 THR A CA 1
ATOM 1590 C C . THR A 1 205 ? 17.356 24.550 -11.107 1.00 82.25 205 THR A C 1
ATOM 1592 O O . THR A 1 205 ? 17.037 24.737 -9.931 1.00 82.25 205 THR A O 1
ATOM 1595 N N . PRO A 1 206 ? 17.050 25.436 -12.078 1.00 91.56 206 PRO A N 1
ATOM 1596 C CA . PRO A 1 206 ? 16.244 26.632 -11.829 1.00 91.56 206 PRO A CA 1
ATOM 1597 C C . PRO A 1 206 ? 14.870 26.305 -11.229 1.00 91.56 206 PRO A C 1
ATOM 1599 O O . PRO A 1 206 ? 14.308 25.230 -11.465 1.00 91.56 206 PRO A O 1
ATOM 1602 N N . MET A 1 207 ? 14.305 27.253 -10.485 1.00 93.00 207 MET A N 1
ATOM 1603 C CA . MET A 1 207 ? 13.012 27.103 -9.817 1.00 93.00 207 MET A CA 1
ATOM 1604 C C . MET A 1 207 ? 11.937 27.924 -10.522 1.00 93.00 207 MET A C 1
ATOM 1606 O O . MET A 1 207 ? 12.114 29.110 -10.781 1.00 93.00 207 MET A O 1
ATOM 1610 N N . LEU A 1 208 ? 10.792 27.300 -10.775 1.00 94.62 208 LEU A N 1
ATOM 1611 C CA . LEU A 1 208 ? 9.552 27.963 -11.141 1.00 94.62 208 LEU A CA 1
ATOM 1612 C C . LEU A 1 208 ? 8.831 28.410 -9.866 1.00 94.62 208 LEU A C 1
ATOM 1614 O O . LEU A 1 208 ? 8.460 27.575 -9.037 1.00 94.62 208 LEU A O 1
ATOM 1618 N N . VAL A 1 209 ? 8.603 29.711 -9.731 1.00 95.62 209 VAL A N 1
ATOM 1619 C CA . VAL A 1 209 ? 7.865 30.334 -8.627 1.00 95.62 209 VAL A CA 1
ATOM 1620 C C . VAL A 1 209 ? 6.530 30.844 -9.166 1.00 95.62 209 VAL A C 1
ATOM 1622 O O . VAL A 1 209 ? 6.496 31.592 -10.142 1.00 95.62 209 VAL A O 1
ATOM 1625 N N . MET A 1 210 ? 5.414 30.420 -8.574 1.00 95.06 210 MET A N 1
ATOM 1626 C CA . MET A 1 210 ? 4.073 30.739 -9.084 1.00 95.06 210 MET A CA 1
ATOM 1627 C C . MET A 1 210 ? 3.014 30.742 -7.970 1.00 95.06 210 MET A C 1
ATOM 1629 O O . MET A 1 210 ? 3.243 30.165 -6.903 1.00 95.06 210 MET A O 1
ATOM 1633 N N . PRO A 1 211 ? 1.834 31.353 -8.188 1.00 94.69 211 PRO A N 1
ATOM 1634 C CA . PRO A 1 211 ? 0.719 31.237 -7.260 1.00 94.69 211 PRO A CA 1
ATOM 1635 C C . PRO A 1 211 ? 0.287 29.780 -7.051 1.00 94.69 211 PRO A C 1
ATOM 1637 O O . PRO A 1 211 ? 0.246 28.974 -7.984 1.00 94.69 211 PRO A O 1
ATOM 1640 N N . TYR A 1 212 ? -0.088 29.452 -5.818 1.00 93.38 212 TYR A N 1
ATOM 1641 C CA . TYR A 1 212 ? -0.752 28.200 -5.491 1.00 93.38 212 TYR A CA 1
ATOM 1642 C C . TYR A 1 212 ? -2.140 28.177 -6.133 1.00 93.38 212 TYR A C 1
ATOM 1644 O O . TYR A 1 212 ? -2.975 29.031 -5.847 1.00 93.38 212 TYR A O 1
ATOM 1652 N N . LEU A 1 213 ? -2.398 27.173 -6.968 1.00 93.81 213 LEU A N 1
ATOM 1653 C CA . LEU A 1 213 ? -3.701 26.955 -7.591 1.00 93.81 213 LEU A CA 1
ATOM 1654 C C . LEU A 1 213 ? -4.548 26.042 -6.683 1.00 93.81 213 LEU A C 1
ATOM 1656 O O . LEU A 1 213 ? -4.152 24.886 -6.472 1.00 93.81 213 LEU A O 1
ATOM 1660 N N . PRO A 1 214 ? -5.659 26.530 -6.093 1.00 91.00 214 PRO A N 1
ATOM 1661 C CA . PRO A 1 214 ? -6.411 25.788 -5.082 1.00 91.00 214 PRO A CA 1
ATOM 1662 C C . PRO A 1 214 ? -7.529 24.903 -5.651 1.00 91.00 214 PRO A C 1
ATOM 1664 O O . PRO A 1 214 ? -8.064 24.085 -4.907 1.00 91.00 214 PRO A O 1
ATOM 1667 N N . GLY A 1 215 ? -7.904 25.077 -6.922 1.00 93.50 215 GLY A N 1
ATOM 1668 C CA . GLY A 1 215 ? -9.066 24.425 -7.521 1.00 93.50 215 GLY A CA 1
ATOM 1669 C C . GLY A 1 215 ? -8.807 22.998 -8.016 1.00 93.50 215 GLY A C 1
ATOM 1670 O O . GLY A 1 215 ? -7.791 22.372 -7.694 1.00 93.50 215 GLY A O 1
ATOM 1671 N N . GLN A 1 216 ? -9.753 22.475 -8.803 1.00 94.06 216 GLN A N 1
ATOM 1672 C CA . GLN A 1 216 ? -9.724 21.107 -9.318 1.00 94.06 216 GLN A CA 1
ATOM 1673 C C . GLN A 1 216 ? -8.490 20.860 -10.192 1.00 94.06 216 GLN A C 1
ATOM 1675 O O . GLN A 1 216 ? -8.179 21.634 -11.097 1.00 94.06 216 GLN A O 1
ATOM 1680 N N . GLU A 1 217 ? -7.813 19.742 -9.942 1.00 94.62 217 GLU A N 1
ATOM 1681 C CA . GLU A 1 217 ? -6.720 19.251 -10.778 1.00 94.62 217 GLU A CA 1
ATOM 1682 C C . GLU A 1 217 ? -7.253 18.269 -11.827 1.00 94.62 217 GLU A C 1
ATOM 1684 O O . GLU A 1 217 ? -8.073 17.389 -11.529 1.00 94.62 217 GLU A O 1
ATOM 1689 N N . TRP A 1 218 ? -6.795 18.442 -13.058 1.00 95.19 218 TRP A N 1
ATOM 1690 C CA . TRP A 1 218 ? -7.206 17.689 -14.228 1.00 95.19 218 TRP A CA 1
ATOM 1691 C C . TRP A 1 218 ? -5.985 17.073 -14.891 1.00 95.19 218 TRP A C 1
ATOM 1693 O O . TRP A 1 218 ? -5.022 17.777 -15.177 1.00 95.19 218 TRP A O 1
ATOM 1703 N N . ASP A 1 219 ? -6.073 15.793 -15.221 1.00 95.00 219 ASP A N 1
ATOM 1704 C CA . ASP A 1 219 ? -5.096 15.124 -16.074 1.00 95.00 219 ASP A CA 1
ATOM 1705 C C . ASP A 1 219 ? -5.771 14.679 -17.364 1.00 95.00 219 ASP A C 1
ATOM 1707 O O . ASP A 1 219 ? -6.893 14.164 -17.344 1.00 95.00 219 ASP A O 1
ATOM 1711 N N . VAL A 1 220 ? -5.077 14.822 -18.486 1.00 96.81 220 VAL A N 1
ATOM 1712 C CA . VAL A 1 220 ? -5.554 14.355 -19.785 1.00 96.81 220 VAL A CA 1
ATOM 1713 C C . VAL A 1 220 ? -4.504 13.458 -20.408 1.00 96.81 220 VAL A C 1
ATOM 1715 O O . VAL A 1 220 ? -3.505 13.942 -20.936 1.00 96.81 220 VAL A O 1
ATOM 1718 N N . ASP A 1 221 ? -4.747 12.150 -20.364 1.00 96.06 221 ASP A N 1
ATOM 1719 C CA . ASP A 1 221 ? -3.931 11.165 -21.068 1.00 96.06 221 ASP A CA 1
ATOM 1720 C C . ASP A 1 221 ? -4.336 11.176 -22.549 1.00 96.06 221 ASP A C 1
ATOM 1722 O O . ASP A 1 221 ? -5.511 10.986 -22.882 1.00 96.06 221 ASP A O 1
ATOM 1726 N N . ILE A 1 222 ? -3.386 11.433 -23.447 1.00 97.69 222 ILE A N 1
ATOM 1727 C CA . ILE A 1 222 ? -3.640 11.665 -24.872 1.00 97.69 222 ILE A CA 1
ATOM 1728 C C . ILE A 1 222 ? -2.783 10.726 -25.709 1.00 97.69 222 ILE A C 1
ATOM 1730 O O . ILE A 1 222 ? -1.583 10.622 -25.490 1.00 97.69 222 ILE A O 1
ATOM 1734 N N . LEU A 1 223 ? -3.401 10.100 -26.712 1.00 97.81 223 LEU A N 1
ATOM 1735 C CA . LEU A 1 223 ? -2.730 9.549 -27.885 1.00 97.81 223 LEU A CA 1
ATOM 1736 C C . LEU A 1 223 ? -2.917 10.521 -29.057 1.00 97.81 223 LEU A C 1
ATOM 1738 O O . LEU A 1 223 ? -4.055 10.749 -29.477 1.00 97.81 223 LEU A O 1
ATOM 1742 N N . ALA A 1 224 ? -1.829 11.054 -29.615 1.00 97.81 224 ALA A N 1
ATOM 1743 C CA . ALA A 1 224 ? -1.870 11.962 -30.764 1.00 97.81 224 ALA A CA 1
ATOM 1744 C C . ALA A 1 224 ? -0.910 11.559 -31.896 1.00 97.81 224 ALA A C 1
ATOM 1746 O O . ALA A 1 224 ? 0.012 10.767 -31.712 1.00 97.81 224 ALA A O 1
ATOM 1747 N N . ASP A 1 225 ? -1.111 12.144 -33.074 1.00 96.44 225 ASP A N 1
ATOM 1748 C CA . ASP A 1 225 ? -0.170 12.110 -34.196 1.00 96.44 225 ASP A CA 1
ATOM 1749 C C . ASP A 1 225 ? 0.001 13.528 -34.741 1.00 96.44 225 ASP A C 1
ATOM 1751 O O . ASP A 1 225 ? -0.955 14.116 -35.252 1.00 96.44 225 ASP A O 1
ATOM 1755 N N . LYS A 1 226 ? 1.211 14.082 -34.606 1.00 94.56 226 LYS A N 1
ATOM 1756 C CA . LYS A 1 226 ? 1.596 15.418 -35.093 1.00 94.56 226 LYS A CA 1
ATOM 1757 C C . LYS A 1 226 ? 0.600 16.510 -34.691 1.00 94.56 226 LYS A C 1
ATOM 1759 O O . LYS A 1 226 ? 0.122 17.265 -35.535 1.00 94.56 226 LYS A O 1
ATOM 1764 N N . GLY A 1 227 ? 0.247 16.543 -33.408 1.00 94.38 227 GLY A N 1
ATOM 1765 C CA . GLY A 1 227 ? -0.701 17.507 -32.846 1.00 94.38 227 GLY A CA 1
ATOM 1766 C C . GLY A 1 227 ? -2.181 17.159 -33.042 1.00 94.38 227 GLY A C 1
ATOM 1767 O O . GLY A 1 227 ? -3.048 17.820 -32.480 1.00 94.38 227 GLY A O 1
ATOM 1768 N N . ARG A 1 228 ? -2.524 16.098 -33.785 1.00 96.25 228 ARG A N 1
ATOM 1769 C CA . ARG A 1 228 ? -3.916 15.642 -33.898 1.00 96.25 228 ARG A CA 1
ATOM 1770 C C . ARG A 1 228 ? -4.232 14.597 -32.835 1.00 96.25 228 ARG A C 1
ATOM 1772 O O . ARG A 1 228 ? -3.685 13.497 -32.883 1.00 96.25 228 ARG A O 1
ATOM 1779 N N . ILE A 1 229 ? -5.168 14.903 -31.939 1.00 97.75 229 ILE A N 1
ATOM 1780 C CA . ILE A 1 229 ? -5.679 13.943 -30.950 1.00 97.75 229 ILE A CA 1
ATOM 1781 C C . ILE A 1 229 ? -6.360 12.777 -31.679 1.00 97.75 229 ILE A C 1
ATOM 1783 O O . ILE A 1 229 ? -7.235 12.979 -32.520 1.00 97.75 229 ILE A O 1
ATOM 1787 N N . LEU A 1 230 ? -5.954 11.549 -31.361 1.00 97.38 230 LEU A N 1
ATOM 1788 C CA . LEU A 1 230 ? -6.547 10.315 -31.882 1.00 97.38 230 LEU A CA 1
ATOM 1789 C C . LEU A 1 230 ? -7.489 9.684 -30.854 1.00 97.38 230 LEU A C 1
ATOM 1791 O O . LEU A 1 230 ? -8.580 9.239 -31.203 1.00 97.38 230 LEU A O 1
ATOM 1795 N N . SER A 1 231 ? -7.066 9.657 -29.590 1.00 96.94 231 SER A N 1
ATOM 1796 C CA . SER A 1 231 ? -7.864 9.188 -28.459 1.00 96.94 231 SER A CA 1
ATOM 1797 C C . SER A 1 231 ? -7.405 9.869 -27.169 1.00 96.94 231 SER A C 1
ATOM 1799 O O . SER A 1 231 ? -6.225 10.204 -27.046 1.00 96.94 231 SER A O 1
ATOM 1801 N N . CYS A 1 232 ? -8.309 10.096 -26.214 1.00 96.88 232 CYS A N 1
ATOM 1802 C CA . CYS A 1 232 ? -7.943 10.647 -24.912 1.00 96.88 232 CYS A CA 1
ATOM 1803 C C . CYS A 1 232 ? -8.830 10.193 -23.740 1.00 96.88 232 CYS A C 1
ATOM 1805 O O . CYS A 1 232 ? -9.985 9.763 -23.879 1.00 96.88 232 CYS A O 1
ATOM 1807 N N . THR A 1 233 ? -8.274 10.334 -22.540 1.00 95.31 233 THR A N 1
ATOM 1808 C CA . THR A 1 233 ? -8.953 10.137 -21.259 1.00 95.31 233 THR A CA 1
ATOM 1809 C C . THR A 1 233 ? -8.758 11.380 -20.401 1.00 95.31 233 THR A C 1
ATOM 1811 O O . THR A 1 233 ? -7.659 11.632 -19.920 1.00 95.31 233 THR A O 1
ATOM 1814 N N . ILE A 1 234 ? -9.830 12.151 -20.195 1.00 95.69 234 ILE A N 1
ATOM 1815 C CA . ILE A 1 234 ? -9.836 13.301 -19.282 1.00 95.69 234 ILE A CA 1
ATOM 1816 C C . ILE A 1 234 ? -10.208 12.793 -17.887 1.00 95.69 234 ILE A C 1
ATOM 1818 O O . ILE A 1 234 ? -11.205 12.083 -17.733 1.00 95.69 234 ILE A O 1
ATOM 1822 N N . ARG A 1 235 ? -9.431 13.167 -16.872 1.00 93.12 235 ARG A N 1
ATOM 1823 C CA . ARG A 1 235 ? -9.595 12.732 -15.482 1.00 93.12 235 ARG A CA 1
ATOM 1824 C C . ARG A 1 235 ? -9.665 13.933 -14.545 1.00 93.12 235 ARG A C 1
ATOM 1826 O O . ARG A 1 235 ? -8.814 14.814 -14.604 1.00 93.12 235 ARG A O 1
ATOM 1833 N N . LYS A 1 236 ? -10.646 13.931 -13.643 1.00 91.44 236 LYS A N 1
ATOM 1834 C CA . LYS A 1 236 ? -10.656 14.758 -12.430 1.00 91.44 236 LYS A CA 1
ATOM 1835 C C . LYS A 1 236 ? -9.894 14.022 -11.340 1.00 91.44 236 LYS A C 1
ATOM 1837 O O . LYS A 1 236 ? -10.214 12.866 -11.061 1.00 91.44 236 LYS A O 1
ATOM 1842 N N . ASN A 1 237 ? -8.921 14.673 -10.718 1.00 87.62 237 ASN A N 1
ATOM 1843 C CA . ASN A 1 237 ? -8.214 14.124 -9.567 1.00 87.62 237 ASN A CA 1
ATOM 1844 C C . ASN A 1 237 ? -9.054 14.336 -8.290 1.00 87.62 237 ASN A C 1
ATOM 1846 O O . ASN A 1 237 ? -9.274 15.474 -7.880 1.00 87.62 237 ASN A O 1
ATOM 1850 N N . LEU A 1 238 ? -9.561 13.258 -7.686 1.00 80.62 238 LEU A N 1
ATOM 1851 C CA . LEU A 1 238 ? -10.401 13.296 -6.477 1.00 80.62 238 LEU A CA 1
ATOM 1852 C C . LEU A 1 238 ? -9.590 13.133 -5.183 1.00 80.62 238 LEU A C 1
ATOM 1854 O O . LEU A 1 238 ? -10.086 13.437 -4.101 1.00 80.62 238 LEU A O 1
ATOM 1858 N N . GLY A 1 239 ? -8.355 12.639 -5.278 1.00 70.38 239 GLY A N 1
ATOM 1859 C CA . GLY A 1 239 ? -7.479 12.448 -4.128 1.00 70.38 239 GLY A CA 1
ATOM 1860 C C . GLY A 1 239 ? -6.050 12.130 -4.548 1.00 70.38 239 GLY A C 1
ATOM 1861 O O . GLY A 1 239 ? -5.824 11.301 -5.431 1.00 70.38 239 GLY A O 1
ATOM 1862 N N . MET A 1 240 ? -5.082 12.770 -3.890 1.00 64.88 240 MET A N 1
ATOM 1863 C CA . MET A 1 240 ? -3.653 12.572 -4.136 1.00 64.88 240 MET A CA 1
ATOM 1864 C C . MET A 1 240 ? -2.982 11.855 -2.964 1.00 64.88 240 MET A C 1
ATOM 1866 O O . MET A 1 240 ? -3.157 12.263 -1.819 1.00 64.88 240 MET A O 1
ATOM 1870 N N . ILE A 1 241 ? -2.135 10.866 -3.252 1.00 57.34 241 ILE A N 1
ATOM 1871 C CA . ILE A 1 241 ? -1.243 10.223 -2.275 1.00 57.34 241 ILE A CA 1
ATOM 1872 C C . ILE A 1 241 ? 0.179 10.290 -2.836 1.00 57.34 241 ILE A C 1
ATOM 1874 O O . ILE A 1 241 ? 0.413 9.894 -3.973 1.00 57.34 241 ILE A O 1
ATOM 1878 N N . GLY A 1 242 ? 1.130 10.844 -2.075 1.00 54.72 242 GLY A N 1
ATOM 1879 C CA . GLY A 1 242 ? 2.545 10.893 -2.480 1.00 54.72 242 GLY A CA 1
ATOM 1880 C C . GLY A 1 242 ? 2.838 11.643 -3.790 1.00 54.72 242 GLY A C 1
ATOM 1881 O O . GLY A 1 242 ? 3.861 11.397 -4.413 1.00 54.72 242 GLY A O 1
ATOM 1882 N N . GLY A 1 243 ? 1.945 12.534 -4.240 1.00 58.62 243 GLY A N 1
ATOM 1883 C CA . GLY A 1 243 ? 2.082 13.223 -5.532 1.00 58.62 243 GLY A CA 1
ATOM 1884 C C . GLY A 1 243 ? 1.466 12.501 -6.726 1.00 58.62 243 GLY A C 1
ATOM 1885 O O . GLY A 1 243 ? 1.429 13.074 -7.807 1.00 58.62 243 GLY A O 1
ATOM 1886 N N . LEU A 1 244 ? 0.917 11.306 -6.525 1.00 60.09 244 LEU A N 1
ATOM 1887 C CA . LEU A 1 244 ? 0.212 10.544 -7.547 1.00 60.09 244 LEU A CA 1
ATOM 1888 C C . LEU A 1 244 ? -1.298 10.674 -7.337 1.00 60.09 244 LEU A C 1
ATOM 1890 O O . LEU A 1 244 ? -1.784 10.744 -6.204 1.00 60.09 244 LEU A O 1
ATOM 1894 N N . SER A 1 245 ? -2.052 10.697 -8.435 1.00 61.69 245 SER A N 1
ATOM 1895 C CA . SER A 1 245 ? -3.508 10.628 -8.364 1.00 61.69 245 SER A CA 1
ATOM 1896 C C . SER A 1 245 ? -3.927 9.230 -7.904 1.00 61.69 245 SER A C 1
ATOM 1898 O O . SER A 1 245 ? -3.706 8.246 -8.605 1.00 61.69 245 SER A O 1
ATOM 1900 N N . ALA A 1 246 ? -4.485 9.142 -6.697 1.00 64.50 246 ALA A N 1
ATOM 1901 C CA . ALA A 1 246 ? -4.900 7.895 -6.060 1.00 64.50 246 ALA A CA 1
ATOM 1902 C C . ALA A 1 246 ? -6.380 7.584 -6.309 1.00 64.50 246 ALA A C 1
ATOM 1904 O O . ALA A 1 246 ? -6.785 6.425 -6.314 1.00 64.50 246 ALA A O 1
ATOM 1905 N N . CYS A 1 247 ? -7.203 8.605 -6.549 1.00 71.12 247 CYS A N 1
ATOM 1906 C CA . CYS A 1 247 ? -8.596 8.446 -6.945 1.00 71.12 247 CYS A CA 1
ATOM 1907 C C . CYS A 1 247 ? -8.931 9.446 -8.047 1.00 71.12 247 CYS A C 1
ATOM 1909 O O . CYS A 1 247 ? -8.628 10.632 -7.929 1.00 71.12 247 CYS A O 1
ATOM 1911 N N . THR A 1 248 ? -9.551 8.965 -9.120 1.00 82.31 248 THR A N 1
ATOM 1912 C CA . THR A 1 248 ? -9.890 9.765 -10.301 1.00 82.31 248 THR A CA 1
ATOM 1913 C C . THR A 1 248 ? -11.307 9.497 -10.759 1.00 82.31 248 THR A C 1
ATOM 1915 O O . THR A 1 248 ? -11.821 8.400 -10.562 1.00 82.31 248 THR A O 1
ATOM 1918 N N . GLU A 1 249 ? -11.915 10.468 -11.431 1.00 85.62 249 GLU A N 1
ATOM 1919 C CA . GLU A 1 249 ? -13.171 10.295 -12.163 1.00 85.62 249 GLU A CA 1
ATOM 1920 C C . GLU A 1 249 ? -12.987 10.708 -13.624 1.00 85.62 249 GLU A C 1
ATOM 1922 O O . GLU A 1 249 ? -12.447 11.781 -13.903 1.00 85.62 249 GLU A O 1
ATOM 1927 N N . THR A 1 250 ? -13.429 9.877 -14.569 1.00 88.94 250 THR A N 1
ATOM 1928 C CA . THR A 1 250 ? -13.396 10.241 -15.990 1.00 88.94 250 THR A CA 1
ATOM 1929 C C . THR A 1 250 ? -14.393 11.346 -16.316 1.00 88.94 250 THR A C 1
ATOM 1931 O O . THR A 1 250 ? -15.492 11.413 -15.767 1.00 88.94 250 THR A O 1
ATOM 1934 N N . SER A 1 251 ? -14.022 12.205 -17.259 1.00 90.56 251 SER A N 1
ATOM 1935 C CA . SER A 1 251 ? -14.799 13.366 -17.687 1.00 90.56 251 SER A CA 1
ATOM 1936 C C . SER A 1 251 ? -14.843 13.456 -19.211 1.00 90.56 251 SER A C 1
ATOM 1938 O O . SER A 1 251 ? -13.947 12.976 -19.899 1.00 90.56 251 SER A O 1
ATOM 1940 N N . ASP A 1 252 ? -15.872 14.110 -19.736 1.00 89.56 252 ASP A N 1
ATOM 1941 C CA . ASP A 1 252 ? -16.046 14.461 -21.147 1.00 89.56 252 ASP A CA 1
ATOM 1942 C C . ASP A 1 252 ? -16.056 15.988 -21.348 1.00 89.56 252 ASP A C 1
ATOM 1944 O O . ASP A 1 252 ? -16.613 16.495 -22.321 1.00 89.56 252 ASP A O 1
ATOM 1948 N N . SER A 1 253 ? -15.437 16.727 -20.415 1.00 95.38 253 SER A N 1
ATOM 1949 C CA . SER A 1 253 ? -15.429 18.193 -20.398 1.00 95.38 253 SER A CA 1
ATOM 1950 C C . SER A 1 253 ? -14.953 18.782 -21.736 1.00 95.38 253 SER A C 1
ATOM 1952 O O . SER A 1 253 ? -13.764 18.680 -22.061 1.00 95.38 253 SER A O 1
ATOM 1954 N N . PRO A 1 254 ? -15.834 19.471 -22.488 1.00 95.19 254 PRO A N 1
ATOM 1955 C CA . PRO A 1 254 ? -15.469 20.050 -23.777 1.00 95.19 254 PRO A CA 1
ATOM 1956 C C . PRO A 1 254 ? -14.482 21.210 -23.621 1.00 95.19 254 PRO A C 1
ATOM 1958 O O . PRO A 1 254 ? -13.695 21.460 -24.524 1.00 95.19 254 PRO A O 1
ATOM 1961 N N . VAL A 1 255 ? -14.491 21.891 -22.469 1.00 96.25 255 VAL A N 1
ATOM 1962 C CA . VAL A 1 255 ? -13.561 22.989 -22.162 1.00 96.25 255 VAL A CA 1
ATOM 1963 C C . VAL A 1 255 ? -12.136 22.461 -22.028 1.00 96.25 255 VAL A C 1
ATOM 1965 O O . VAL A 1 255 ? -11.220 22.997 -22.640 1.00 96.25 255 VAL A O 1
ATOM 1968 N N . ILE A 1 256 ? -11.951 21.382 -21.262 1.00 97.88 256 ILE A N 1
ATOM 1969 C CA . ILE A 1 256 ? -10.631 20.766 -21.079 1.00 97.88 256 ILE A CA 1
ATOM 1970 C C . ILE A 1 256 ? -10.132 20.173 -22.401 1.00 97.88 256 ILE A C 1
ATOM 1972 O O . ILE A 1 256 ? -8.958 20.315 -22.736 1.00 97.88 256 ILE A O 1
ATOM 1976 N N . PHE A 1 257 ? -11.025 19.561 -23.183 1.00 97.44 257 PHE A N 1
ATOM 1977 C CA . PHE A 1 257 ? -10.683 19.033 -24.500 1.00 97.44 257 PHE A CA 1
ATOM 1978 C C . PHE A 1 257 ? -10.223 20.129 -25.479 1.00 97.44 257 PHE A C 1
ATOM 1980 O O . PHE A 1 257 ? -9.166 19.987 -26.087 1.00 97.44 257 PHE A O 1
ATOM 1987 N N . ASP A 1 258 ? -10.960 21.241 -25.580 1.00 97.44 258 ASP A N 1
ATOM 1988 C CA . ASP A 1 258 ? -10.615 22.387 -26.440 1.00 97.44 258 ASP A CA 1
ATOM 1989 C C . ASP A 1 258 ? -9.265 23.016 -26.055 1.00 97.44 258 ASP A C 1
ATOM 1991 O O . ASP A 1 258 ? -8.459 23.355 -26.922 1.00 97.44 258 ASP A O 1
ATOM 1995 N N . ILE A 1 259 ? -8.967 23.102 -24.753 1.00 98.00 259 ILE A N 1
ATOM 1996 C CA . ILE A 1 259 ? -7.643 23.516 -24.266 1.00 98.00 259 ILE A CA 1
ATOM 1997 C C . ILE A 1 259 ? -6.551 22.577 -24.797 1.00 98.00 259 ILE A C 1
ATOM 1999 O O . ILE A 1 259 ? -5.535 23.049 -25.307 1.00 98.00 259 ILE A O 1
ATOM 2003 N N . CYS A 1 260 ? -6.759 21.259 -24.725 1.00 98.12 260 CYS A N 1
ATOM 2004 C CA . CYS A 1 260 ? -5.788 20.281 -25.222 1.00 98.12 260 CYS A CA 1
ATOM 2005 C C . CYS A 1 260 ? -5.583 20.386 -26.742 1.00 98.12 260 CYS A C 1
ATOM 2007 O O . CYS A 1 260 ? -4.447 20.291 -27.205 1.00 98.12 260 CYS A O 1
ATOM 2009 N N . GLU A 1 261 ? -6.648 20.618 -27.518 1.00 97.50 261 GLU A N 1
ATOM 2010 C CA . GLU A 1 261 ? -6.541 20.834 -28.969 1.00 97.50 261 GLU A CA 1
ATOM 2011 C C . GLU A 1 261 ? -5.715 22.082 -29.298 1.00 97.50 261 GLU A C 1
ATOM 2013 O O . GLU A 1 261 ? -4.845 22.036 -30.168 1.00 97.50 261 GLU A O 1
ATOM 2018 N N . LYS A 1 262 ? -5.934 23.185 -28.575 1.00 97.75 262 LYS A N 1
ATOM 2019 C CA . LYS A 1 262 ? -5.164 24.423 -28.760 1.00 97.75 262 LYS A CA 1
ATOM 2020 C C . LYS A 1 262 ? -3.697 24.255 -28.372 1.00 97.75 262 LYS A C 1
ATOM 2022 O O . LYS A 1 262 ? -2.832 24.739 -29.091 1.00 97.75 262 LYS A O 1
ATOM 2027 N N . ILE A 1 263 ? -3.406 23.549 -27.276 1.00 98.25 263 ILE A N 1
ATOM 2028 C CA . ILE A 1 263 ? -2.023 23.235 -26.885 1.00 98.25 263 ILE A CA 1
ATOM 2029 C C . ILE A 1 263 ? -1.333 22.434 -27.994 1.00 98.25 263 ILE A C 1
ATOM 2031 O O . ILE A 1 263 ? -0.220 22.768 -28.385 1.00 98.25 263 ILE A O 1
ATOM 2035 N N . LEU A 1 264 ? -1.995 21.411 -28.541 1.00 97.50 264 LEU A N 1
ATOM 2036 C CA . LEU A 1 264 ? -1.400 20.555 -29.569 1.00 97.50 264 LEU A CA 1
ATOM 2037 C C . LEU A 1 264 ? -1.284 21.203 -30.949 1.00 97.50 264 LEU A C 1
ATOM 2039 O O . LEU A 1 264 ? -0.497 20.736 -31.773 1.00 97.50 264 LEU A O 1
ATOM 2043 N N . HIS A 1 265 ? -2.025 22.280 -31.199 1.00 96.50 265 HIS A N 1
ATOM 2044 C CA . HIS A 1 265 ? -1.799 23.129 -32.361 1.00 96.50 265 HIS A CA 1
ATOM 2045 C C . HIS A 1 265 ? -0.438 23.843 -32.280 1.00 96.50 265 HIS A C 1
ATOM 2047 O O . HIS A 1 265 ? 0.286 23.885 -33.273 1.00 96.50 265 HIS A O 1
ATOM 2053 N N . GLU A 1 266 ? -0.074 24.355 -31.100 1.00 97.25 266 GLU A N 1
ATOM 2054 C CA . GLU A 1 266 ? 1.185 25.085 -30.874 1.00 97.25 266 GLU A CA 1
ATOM 2055 C C . GLU A 1 266 ? 2.378 24.163 -30.581 1.00 97.25 266 GLU A C 1
ATOM 2057 O O . GLU A 1 266 ? 3.524 24.496 -30.890 1.00 97.25 266 GLU A O 1
ATOM 2062 N N . LEU A 1 267 ? 2.121 22.993 -29.994 1.00 97.06 267 LEU A N 1
ATOM 2063 C CA . LEU A 1 267 ? 3.129 22.000 -29.636 1.00 97.06 267 LEU A CA 1
ATOM 2064 C C . LEU A 1 267 ? 2.707 20.619 -30.172 1.00 97.06 267 LEU A C 1
ATOM 2066 O O . LEU A 1 267 ? 2.093 19.842 -29.439 1.00 97.06 267 LEU A O 1
ATOM 2070 N N . PRO A 1 268 ? 3.000 20.292 -31.448 1.00 97.44 268 PRO A N 1
ATOM 2071 C CA . PRO A 1 268 ? 2.422 19.146 -32.159 1.00 97.44 268 PRO A CA 1
ATOM 2072 C C . PRO A 1 268 ? 3.032 17.791 -31.758 1.00 97.44 268 PRO A C 1
ATOM 2074 O O . PRO A 1 268 ? 3.639 17.083 -32.568 1.00 97.44 268 PRO A O 1
ATOM 2077 N N . LEU A 1 269 ? 2.839 17.407 -30.496 1.00 97.88 269 LEU A N 1
ATOM 2078 C CA . LEU A 1 269 ? 3.286 16.141 -29.921 1.00 97.88 269 LEU A CA 1
ATOM 2079 C C . LEU A 1 269 ? 2.629 14.933 -30.605 1.00 97.88 269 LEU A C 1
ATOM 2081 O O . LEU A 1 269 ? 1.545 15.004 -31.192 1.00 97.88 269 LEU A O 1
ATOM 2085 N N . SER A 1 270 ? 3.323 13.801 -30.530 1.00 96.44 270 SER A N 1
ATOM 2086 C CA . SER A 1 270 ? 2.903 12.502 -31.058 1.00 96.44 270 SER A CA 1
ATOM 2087 C C . SER A 1 270 ? 3.020 11.412 -29.995 1.00 96.44 270 SER A C 1
ATOM 2089 O O . SER A 1 270 ? 3.781 11.540 -29.035 1.00 96.44 270 SER A O 1
ATOM 2091 N N . TYR A 1 271 ? 2.303 10.312 -30.223 1.00 96.50 271 TYR A N 1
ATOM 2092 C CA . TYR A 1 271 ? 2.172 9.166 -29.327 1.00 96.50 271 TYR A CA 1
ATOM 2093 C C . TYR A 1 271 ? 1.475 9.516 -28.010 1.00 96.50 271 TYR A C 1
ATOM 2095 O O . TYR A 1 271 ? 0.510 10.276 -28.031 1.00 96.50 271 TYR A O 1
ATOM 2103 N N . ILE A 1 272 ? 1.884 8.885 -26.904 1.00 96.44 272 ILE A N 1
ATOM 2104 C CA . ILE A 1 272 ? 1.215 8.980 -25.607 1.00 96.44 272 ILE A CA 1
ATOM 2105 C C . ILE A 1 272 ? 1.924 10.001 -24.717 1.00 96.44 272 ILE A C 1
ATOM 2107 O O . ILE A 1 272 ? 3.118 9.866 -24.455 1.00 96.44 272 ILE A O 1
ATOM 2111 N N . PHE A 1 273 ? 1.168 10.968 -24.207 1.00 96.12 273 PHE A N 1
ATOM 2112 C CA . PHE A 1 273 ? 1.607 11.964 -23.226 1.00 96.12 273 PHE A CA 1
ATOM 2113 C C . PHE A 1 273 ? 0.438 12.375 -22.325 1.00 96.12 273 PHE A C 1
ATOM 2115 O O . PHE A 1 273 ? -0.716 12.043 -22.605 1.00 96.12 273 PHE A O 1
ATOM 2122 N N . CYS A 1 274 ? 0.728 13.095 -21.242 1.00 95.75 274 CYS A N 1
ATOM 2123 C CA . CYS A 1 274 ? -0.284 13.619 -20.330 1.00 95.75 274 CYS A CA 1
ATOM 2124 C C . CYS A 1 274 ? -0.164 15.135 -20.191 1.00 95.75 274 CYS A C 1
ATOM 2126 O O . CYS A 1 274 ? 0.931 15.654 -19.980 1.00 95.75 274 CYS A O 1
ATOM 2128 N N . ILE A 1 275 ? -1.291 15.837 -20.279 1.00 97.38 275 ILE A N 1
ATOM 2129 C CA . ILE A 1 275 ? -1.392 17.269 -19.977 1.00 97.38 275 ILE A CA 1
ATOM 2130 C C . ILE A 1 275 ? -2.052 17.414 -18.610 1.00 97.38 275 ILE A C 1
ATOM 2132 O O . ILE A 1 275 ? -3.149 16.892 -18.412 1.00 97.38 275 ILE A O 1
ATOM 2136 N N . SER A 1 276 ? -1.410 18.140 -17.694 1.00 95.62 276 SER A N 1
ATOM 2137 C CA . SER A 1 276 ? -1.949 18.392 -16.356 1.00 95.62 276 SER A CA 1
ATOM 2138 C C . SER A 1 276 ? -2.322 19.866 -16.199 1.00 95.62 276 SER A C 1
ATOM 2140 O O . SER A 1 276 ? -1.525 20.772 -16.465 1.00 95.62 276 SER A O 1
ATOM 2142 N N . LEU A 1 277 ? -3.557 20.111 -15.768 1.00 97.19 277 LEU A N 1
ATOM 2143 C CA . LEU A 1 277 ? -4.143 21.431 -15.545 1.00 97.19 277 LEU A CA 1
ATOM 2144 C C . LEU A 1 277 ? -4.624 21.532 -14.098 1.00 97.19 277 LEU A C 1
ATOM 2146 O O . LEU A 1 277 ? -5.005 20.536 -13.488 1.00 97.19 277 LEU A O 1
ATOM 2150 N N . LYS A 1 278 ? -4.682 22.743 -13.552 1.00 96.06 278 LYS A N 1
ATOM 2151 C CA . LYS A 1 278 ? -5.310 22.988 -12.255 1.00 96.06 278 LYS A CA 1
ATOM 2152 C C . LYS A 1 278 ? -6.040 24.311 -12.240 1.00 96.06 278 LYS A C 1
ATOM 2154 O O . LYS A 1 278 ? -5.562 25.294 -12.798 1.00 96.06 278 LYS A O 1
ATOM 2159 N N . GLU A 1 279 ? -7.218 24.317 -11.642 1.00 96.69 279 GLU A N 1
ATOM 2160 C CA . GLU A 1 279 ? -8.047 25.510 -11.586 1.00 96.69 279 GLU A CA 1
ATOM 2161 C C . GLU A 1 279 ? -7.483 26.549 -10.609 1.00 96.69 279 GLU A C 1
ATOM 2163 O O . GLU A 1 279 ? -7.022 26.227 -9.507 1.00 96.69 279 GLU A O 1
ATOM 2168 N N . ASP A 1 280 ? -7.537 27.812 -11.026 1.00 94.25 280 ASP A N 1
ATOM 2169 C CA . ASP A 1 280 ? -7.342 28.951 -10.135 1.00 94.25 280 ASP A CA 1
ATOM 2170 C C . ASP A 1 280 ? -8.536 29.130 -9.173 1.00 94.25 280 ASP A C 1
ATOM 2172 O O . ASP A 1 280 ? -9.506 28.372 -9.189 1.00 94.25 280 ASP A O 1
ATOM 2176 N N . GLU A 1 281 ? -8.471 30.139 -8.303 1.00 90.62 281 GLU A N 1
ATOM 2177 C CA . GLU A 1 281 ? -9.539 30.434 -7.335 1.00 90.62 281 GLU A CA 1
ATOM 2178 C C . GLU A 1 281 ? -10.890 30.767 -8.000 1.00 90.62 281 GLU A C 1
ATOM 2180 O O . GLU A 1 281 ? -11.947 30.550 -7.409 1.00 90.62 281 GLU A O 1
ATOM 2185 N N . ALA A 1 282 ? -10.873 31.249 -9.246 1.00 92.50 282 ALA A N 1
ATOM 2186 C CA . ALA A 1 282 ? -12.072 31.542 -10.024 1.00 92.50 282 ALA A CA 1
ATOM 2187 C C . ALA A 1 282 ? -12.593 30.324 -10.814 1.00 92.50 282 ALA A C 1
ATOM 2189 O O . ALA A 1 282 ? -13.595 30.445 -11.521 1.00 92.50 282 ALA A O 1
ATOM 2190 N N . GLY A 1 283 ? -11.950 29.158 -10.689 1.00 93.81 283 GLY A N 1
ATOM 2191 C CA . GLY A 1 283 ? -12.331 27.935 -11.391 1.00 93.81 283 GLY A CA 1
ATOM 2192 C C . GLY A 1 283 ? -11.824 27.859 -12.834 1.00 93.81 283 GLY A C 1
ATOM 2193 O O . GLY A 1 283 ? -12.303 27.024 -13.598 1.00 93.81 283 GLY A O 1
ATOM 2194 N N . ASN A 1 284 ? -10.884 28.719 -13.248 1.00 95.69 284 ASN A N 1
ATOM 2195 C CA . ASN A 1 284 ? -10.334 28.674 -14.605 1.00 95.69 284 ASN A CA 1
ATOM 2196 C C . ASN A 1 284 ? -9.149 27.699 -14.670 1.00 95.69 284 ASN A C 1
ATOM 2198 O O . ASN A 1 284 ? -8.197 27.872 -13.903 1.00 95.69 284 ASN A O 1
ATOM 2202 N N . PRO A 1 285 ? -9.136 26.723 -15.596 1.00 97.31 285 PRO A N 1
ATOM 2203 C CA . PRO A 1 285 ? -8.016 25.798 -15.741 1.00 97.31 285 PRO A CA 1
ATOM 2204 C C . PRO A 1 285 ? -6.728 26.514 -16.165 1.00 97.31 285 PRO A C 1
ATOM 2206 O O . PRO A 1 285 ? -6.718 27.248 -17.155 1.00 97.31 285 PRO A O 1
ATOM 2209 N N . LYS A 1 286 ? -5.631 26.257 -15.450 1.00 97.62 286 LYS A N 1
ATOM 2210 C CA . LYS A 1 286 ? -4.279 26.719 -15.786 1.00 97.62 286 LYS A CA 1
ATOM 2211 C C . LYS A 1 286 ? -3.348 25.542 -16.039 1.00 97.62 286 LYS A C 1
ATOM 2213 O O . LYS A 1 286 ? -3.450 24.522 -15.362 1.00 97.62 286 LYS A O 1
ATOM 2218 N N . LEU A 1 287 ? -2.430 25.683 -16.989 1.00 97.31 287 LEU A N 1
ATOM 2219 C CA . LEU A 1 287 ? -1.428 24.668 -17.310 1.00 97.31 287 LEU A CA 1
ATOM 2220 C C . LEU A 1 287 ? -0.424 24.511 -16.168 1.00 97.31 287 LEU A C 1
ATOM 2222 O O . LEU A 1 287 ? 0.191 25.485 -15.739 1.00 97.31 287 LEU A O 1
ATOM 2226 N N . LEU A 1 288 ? -0.256 23.277 -15.688 1.00 93.19 288 LEU A N 1
ATOM 2227 C CA . LEU A 1 288 ? 0.764 22.935 -14.698 1.00 93.19 288 LEU A CA 1
ATOM 2228 C C . LEU A 1 288 ? 2.040 22.411 -15.349 1.00 93.19 288 LEU A C 1
ATOM 2230 O O . LEU A 1 288 ? 3.134 22.814 -14.940 1.00 93.19 288 LEU A O 1
ATOM 2234 N N . GLU A 1 289 ? 1.879 21.465 -16.275 1.00 94.25 289 GLU A N 1
ATOM 2235 C CA . GLU A 1 289 ? 2.947 20.777 -16.999 1.00 94.25 289 GLU A CA 1
ATOM 2236 C C . GLU A 1 289 ? 2.385 19.895 -18.125 1.00 94.25 289 GLU A C 1
ATOM 2238 O O . GLU A 1 289 ? 1.192 19.573 -18.160 1.00 94.25 289 GLU A O 1
ATOM 2243 N N . ILE A 1 290 ? 3.276 19.466 -19.018 1.00 95.25 290 ILE A N 1
ATOM 2244 C CA . ILE A 1 290 ? 3.051 18.354 -19.938 1.00 95.25 290 ILE A CA 1
ATOM 2245 C C . ILE A 1 290 ? 4.098 17.294 -19.619 1.00 95.25 290 ILE A C 1
ATOM 2247 O O . ILE A 1 290 ? 5.288 17.579 -19.599 1.00 95.25 290 ILE A O 1
ATOM 2251 N N . ASN A 1 291 ? 3.655 16.063 -19.392 1.00 94.12 291 ASN A N 1
ATOM 2252 C CA . ASN A 1 291 ? 4.524 14.904 -19.259 1.00 94.12 291 ASN A CA 1
ATOM 2253 C C . ASN A 1 291 ? 4.570 14.206 -20.624 1.00 94.12 291 ASN A C 1
ATOM 2255 O O . ASN A 1 291 ? 3.593 13.534 -20.974 1.00 94.12 291 ASN A O 1
ATOM 2259 N N . PRO A 1 292 ? 5.646 14.343 -21.425 1.00 94.62 292 PRO A N 1
ATOM 2260 C CA . PRO A 1 292 ? 5.676 13.857 -22.805 1.00 94.62 292 PRO A CA 1
ATOM 2261 C C . PRO A 1 292 ? 5.957 12.343 -22.894 1.00 94.62 292 PRO A C 1
ATOM 2263 O O . PRO A 1 292 ? 6.777 11.879 -23.684 1.00 94.62 292 PRO A O 1
ATOM 2266 N N . ARG A 1 293 ? 5.279 11.574 -22.037 1.00 92.94 293 ARG A N 1
ATOM 2267 C CA . ARG A 1 293 ? 5.325 10.116 -21.907 1.00 92.94 293 ARG A CA 1
ATOM 2268 C C . ARG A 1 293 ? 4.020 9.596 -21.300 1.00 92.94 293 ARG A C 1
ATOM 2270 O O . ARG A 1 293 ? 3.245 10.350 -20.713 1.00 92.94 293 ARG A O 1
ATOM 2277 N N . ALA A 1 294 ? 3.815 8.282 -21.341 1.00 91.06 294 ALA A N 1
ATOM 2278 C CA . ALA A 1 294 ? 2.758 7.650 -20.553 1.00 91.06 294 ALA A CA 1
ATOM 2279 C C . ALA A 1 294 ? 2.960 7.909 -19.046 1.00 91.06 294 ALA A C 1
ATOM 2281 O O . ALA A 1 294 ? 4.085 7.824 -18.550 1.00 91.06 294 ALA A O 1
ATOM 2282 N N . MET A 1 295 ? 1.878 8.215 -18.322 1.00 86.31 295 MET A N 1
ATOM 2283 C CA . MET A 1 295 ? 1.854 8.372 -16.858 1.00 86.31 295 MET A CA 1
ATOM 2284 C C . MET A 1 295 ? 1.509 7.056 -16.158 1.00 86.31 295 MET A C 1
ATOM 2286 O O . MET A 1 295 ? 0.912 6.167 -16.759 1.00 86.31 295 MET A O 1
ATOM 2290 N N . GLY A 1 296 ? 1.869 6.903 -14.876 1.00 77.56 296 GLY A N 1
ATOM 2291 C CA . GLY A 1 296 ? 1.559 5.682 -14.109 1.00 77.56 296 GLY A CA 1
ATOM 2292 C C . GLY A 1 296 ? 0.055 5.370 -14.059 1.00 77.56 296 GLY A C 1
ATOM 2293 O O . GLY A 1 296 ? -0.352 4.211 -13.985 1.00 77.56 296 GLY A O 1
ATOM 2294 N N . SER A 1 297 ? -0.771 6.405 -14.203 1.00 80.50 297 SER A N 1
ATOM 2295 C CA . SER A 1 297 ? -2.228 6.360 -14.311 1.00 80.50 297 SER A CA 1
ATOM 2296 C C . SER A 1 297 ? -2.764 5.923 -15.681 1.00 80.50 297 SER A C 1
ATOM 2298 O O . SER A 1 297 ? -3.975 5.770 -15.814 1.00 80.50 297 SER A O 1
ATOM 2300 N N . ILE A 1 298 ? -1.918 5.656 -16.686 1.00 87.06 298 ILE A N 1
ATOM 2301 C CA . ILE A 1 298 ? -2.348 5.312 -18.056 1.00 87.06 298 ILE A CA 1
ATOM 2302 C C . ILE A 1 298 ? -3.322 4.125 -18.102 1.00 87.06 298 ILE A C 1
ATOM 2304 O O . ILE A 1 298 ? -4.187 4.058 -18.976 1.00 87.06 298 ILE A O 1
ATOM 2308 N N . TYR A 1 299 ? -3.240 3.205 -17.136 1.00 87.94 299 TYR A N 1
ATOM 2309 C CA . TYR A 1 299 ? -4.140 2.054 -17.040 1.00 87.94 299 TYR A CA 1
ATOM 2310 C C . TYR A 1 299 ? -5.598 2.435 -16.732 1.00 87.94 299 TYR A C 1
ATOM 2312 O O . TYR A 1 299 ? -6.514 1.698 -17.098 1.00 87.94 299 TYR A O 1
ATOM 2320 N N . VAL A 1 300 ? -5.842 3.617 -16.152 1.00 85.19 300 VAL A N 1
ATOM 2321 C CA . VAL A 1 300 ? -7.196 4.156 -15.938 1.00 85.19 300 VAL A CA 1
ATOM 2322 C C . VAL A 1 300 ? -7.955 4.253 -17.257 1.00 85.19 300 VAL A C 1
ATOM 2324 O O . VAL A 1 300 ? -9.134 3.918 -17.292 1.00 85.19 300 VAL A O 1
ATOM 2327 N N . SER A 1 301 ? -7.281 4.619 -18.353 1.00 88.75 301 SER A N 1
ATOM 2328 C CA . SER A 1 301 ? -7.888 4.646 -19.691 1.00 88.75 301 SER A CA 1
ATOM 2329 C C . SER A 1 301 ? -8.487 3.280 -20.066 1.00 88.75 301 SER A C 1
ATOM 2331 O O . SER A 1 301 ? -9.642 3.179 -20.485 1.00 88.75 301 SER A O 1
ATOM 2333 N N . THR A 1 302 ? -7.754 2.198 -19.784 1.00 88.44 302 THR A N 1
ATOM 2334 C CA . THR A 1 302 ? -8.171 0.817 -20.067 1.00 88.44 302 THR A CA 1
ATOM 2335 C C . THR A 1 302 ? -9.328 0.387 -19.166 1.00 88.44 302 THR A C 1
ATOM 2337 O O . THR A 1 302 ? -10.344 -0.085 -19.674 1.00 88.44 302 THR A O 1
ATOM 2340 N N . LEU A 1 303 ? -9.244 0.639 -17.855 1.00 83.75 303 LEU A N 1
ATOM 2341 C CA . LEU A 1 303 ? -10.338 0.363 -16.909 1.00 83.75 303 LEU A CA 1
ATOM 2342 C C . LEU A 1 303 ? -11.611 1.153 -17.246 1.00 83.75 303 LEU A C 1
ATOM 2344 O O . LEU A 1 303 ? -12.737 0.668 -17.099 1.00 83.75 303 LEU A O 1
ATOM 2348 N N . ALA A 1 304 ? -11.440 2.363 -17.769 1.00 82.44 304 ALA A N 1
ATOM 2349 C CA . ALA A 1 304 ? -12.528 3.198 -18.234 1.00 82.44 304 ALA A CA 1
ATOM 2350 C C . ALA A 1 304 ? -13.082 2.789 -19.612 1.00 82.44 304 ALA A C 1
ATOM 2352 O O . ALA A 1 304 ? -14.097 3.337 -20.049 1.00 82.44 304 ALA A O 1
ATOM 2353 N N . GLY A 1 305 ? -12.524 1.759 -20.250 1.00 84.06 305 GLY A N 1
ATOM 2354 C CA . GLY A 1 305 ? -13.007 1.195 -21.511 1.00 84.06 305 GLY A CA 1
ATOM 2355 C C . GLY A 1 305 ? -12.454 1.861 -22.773 1.00 84.06 305 GLY A C 1
ATOM 2356 O O . GLY A 1 305 ? -12.993 1.608 -23.843 1.00 84.06 305 GLY A O 1
ATOM 2357 N N . ASN A 1 306 ? -11.404 2.680 -22.666 1.00 89.31 306 ASN A N 1
ATOM 2358 C CA . ASN A 1 306 ? -10.688 3.292 -23.788 1.00 89.31 306 ASN A CA 1
ATOM 2359 C C . ASN A 1 306 ? -9.173 3.066 -23.629 1.00 89.31 306 ASN A C 1
ATOM 2361 O O . ASN A 1 306 ? -8.462 3.893 -23.068 1.00 89.31 306 ASN A O 1
ATOM 2365 N N . SER A 1 307 ? -8.661 1.919 -24.078 1.00 92.94 307 SER A N 1
ATOM 2366 C CA . SER A 1 307 ? -7.239 1.585 -23.913 1.00 92.94 307 SER A CA 1
ATOM 2367 C C . SER A 1 307 ? -6.357 2.373 -24.888 1.00 92.94 307 SER A C 1
ATOM 2369 O O . SER A 1 307 ? -6.210 1.988 -26.050 1.00 92.94 307 SER A O 1
ATOM 2371 N N . LEU A 1 308 ? -5.695 3.432 -24.403 1.00 95.06 308 LEU A N 1
ATOM 2372 C CA . LEU A 1 308 ? -4.767 4.231 -25.220 1.00 95.06 308 LEU A CA 1
ATOM 2373 C C . LEU A 1 308 ? -3.583 3.410 -25.751 1.00 95.06 308 LEU A C 1
ATOM 2375 O O . LEU A 1 308 ? -3.124 3.646 -26.865 1.00 95.06 308 LEU A O 1
ATOM 2379 N N . ILE A 1 309 ? -3.130 2.404 -24.997 1.00 93.94 309 ILE A N 1
ATOM 2380 C CA . ILE A 1 309 ? -2.063 1.479 -25.416 1.00 93.94 309 ILE A CA 1
ATOM 2381 C C . ILE A 1 309 ? -2.525 0.615 -26.596 1.00 93.94 309 ILE A C 1
ATOM 2383 O O . ILE A 1 309 ? -1.809 0.482 -27.587 1.00 93.94 309 ILE A O 1
ATOM 2387 N N . SER A 1 310 ? -3.743 0.069 -26.535 1.00 93.56 310 SER A N 1
ATOM 2388 C CA . SER A 1 310 ? -4.292 -0.709 -27.653 1.00 93.56 310 SER A CA 1
ATOM 2389 C C . SER A 1 310 ? -4.526 0.160 -28.887 1.00 93.56 310 SER A C 1
ATOM 2391 O O . SER A 1 310 ? -4.230 -0.259 -30.008 1.00 93.56 310 SER A O 1
ATOM 2393 N N . SER A 1 311 ? -5.014 1.386 -28.685 1.00 95.25 311 SER A N 1
ATOM 2394 C CA . SER A 1 311 ? -5.194 2.362 -29.759 1.00 95.25 311 SER A CA 1
ATOM 2395 C C . SER A 1 311 ? -3.866 2.770 -30.395 1.00 95.25 311 SER A C 1
ATOM 2397 O O . SER A 1 311 ? -3.807 2.898 -31.615 1.00 95.25 311 SER A O 1
ATOM 2399 N N . LEU A 1 312 ? -2.788 2.886 -29.612 1.00 95.44 312 LEU A N 1
ATOM 2400 C CA . LEU A 1 312 ? -1.442 3.144 -30.124 1.00 95.44 312 LEU A CA 1
ATOM 2401 C C . LEU A 1 312 ? -0.984 2.033 -31.074 1.00 95.44 312 LEU A C 1
ATOM 2403 O O . LEU A 1 312 ? -0.590 2.334 -32.197 1.00 95.44 312 LEU A O 1
ATOM 2407 N N . PHE A 1 313 ? -1.065 0.760 -30.677 1.00 93.75 313 PHE A N 1
ATOM 2408 C CA . PHE A 1 313 ? -0.634 -0.334 -31.557 1.00 93.75 313 PHE A CA 1
ATOM 2409 C C . PHE A 1 313 ? -1.486 -0.433 -32.815 1.00 93.75 313 PHE A C 1
ATOM 2411 O O . PHE A 1 313 ? -0.945 -0.540 -33.914 1.00 93.75 313 PHE A O 1
ATOM 2418 N N . LYS A 1 314 ? -2.806 -0.283 -32.682 1.00 93.00 314 LYS A N 1
ATOM 2419 C CA . LYS A 1 314 ? -3.701 -0.223 -33.839 1.00 93.00 314 LYS A CA 1
ATOM 2420 C C . LYS A 1 314 ? -3.339 0.932 -34.775 1.00 93.00 314 LYS A C 1
ATOM 2422 O O . LYS A 1 314 ? -3.408 0.770 -35.988 1.00 93.00 314 LYS A O 1
ATOM 2427 N N . PHE A 1 315 ? -2.958 2.089 -34.233 1.00 94.69 315 PHE A N 1
ATOM 2428 C CA . PHE A 1 315 ? -2.509 3.230 -35.028 1.00 94.69 315 PHE A CA 1
ATOM 2429 C C . PHE A 1 315 ? -1.188 2.930 -35.739 1.00 94.69 315 PHE A C 1
ATOM 2431 O O . PHE A 1 315 ? -1.057 3.234 -36.921 1.00 94.69 315 PHE A O 1
ATOM 2438 N N . CYS A 1 316 ? -0.231 2.302 -35.057 1.00 91.19 316 CYS A N 1
ATOM 2439 C CA . CYS A 1 316 ? 1.035 1.914 -35.669 1.00 91.19 316 CYS A CA 1
ATOM 2440 C C . CYS A 1 316 ? 0.863 0.867 -36.787 1.00 91.19 316 CYS A C 1
ATOM 2442 O O . CYS A 1 316 ? 1.623 0.895 -37.754 1.00 91.19 316 CYS A O 1
ATOM 2444 N N . GLU A 1 317 ? -0.126 -0.026 -36.680 1.00 90.56 317 GLU A N 1
ATOM 2445 C CA . GLU A 1 317 ? -0.451 -1.028 -37.705 1.00 90.56 317 GLU A CA 1
ATOM 2446 C C . GLU A 1 317 ? -1.267 -0.453 -38.876 1.00 90.56 317 GLU A C 1
ATOM 2448 O O . GLU A 1 317 ? -0.951 -0.708 -40.041 1.00 90.56 317 GLU A O 1
ATOM 2453 N N . ASP A 1 318 ? -2.311 0.330 -38.586 1.00 92.44 318 ASP A N 1
ATOM 2454 C CA . ASP A 1 318 ? -3.187 0.958 -39.579 1.00 92.44 318 ASP A CA 1
ATOM 2455 C C . ASP A 1 318 ? -3.556 2.404 -39.189 1.00 92.44 318 ASP A C 1
ATOM 2457 O O . ASP A 1 318 ? -4.631 2.666 -38.632 1.00 92.44 318 ASP A O 1
ATOM 2461 N N . PRO A 1 319 ? -2.720 3.393 -39.564 1.00 91.50 319 PRO A N 1
ATOM 2462 C CA . PRO A 1 319 ? -2.998 4.803 -39.293 1.00 91.50 319 PRO A CA 1
ATOM 2463 C C . PRO A 1 319 ? -4.325 5.300 -39.888 1.00 91.50 319 PRO A C 1
ATOM 2465 O O . PRO A 1 319 ? -4.921 6.258 -39.389 1.00 91.50 319 PRO A O 1
ATOM 2468 N N . LYS A 1 320 ? -4.826 4.664 -40.961 1.00 89.31 320 LYS A N 1
ATOM 2469 C CA . LYS A 1 320 ? -6.054 5.103 -41.646 1.00 89.31 320 LYS A CA 1
ATOM 2470 C C . LYS A 1 320 ? -7.306 4.838 -40.813 1.00 89.31 320 LYS A C 1
ATOM 2472 O O . LYS A 1 320 ? -8.299 5.552 -40.985 1.00 89.31 320 LYS A O 1
ATOM 2477 N N . ALA A 1 321 ? -7.243 3.886 -39.879 1.00 87.25 321 ALA A N 1
ATOM 2478 C CA . ALA A 1 321 ? -8.322 3.591 -38.941 1.00 87.25 321 ALA A CA 1
ATOM 2479 C C . ALA A 1 321 ? -8.655 4.772 -38.008 1.00 87.25 321 ALA A C 1
ATOM 2481 O O . ALA A 1 321 ? -9.744 4.805 -37.441 1.00 87.25 321 ALA A O 1
ATOM 2482 N N . PHE A 1 322 ? -7.763 5.763 -37.890 1.00 91.06 322 PHE A N 1
ATOM 2483 C CA . PHE A 1 322 ? -7.908 6.913 -36.994 1.00 91.06 322 PHE A CA 1
ATOM 2484 C C . PHE A 1 322 ? -8.264 8.216 -37.719 1.00 91.06 322 PHE A C 1
ATOM 2486 O O . PHE A 1 322 ? -8.089 9.302 -37.179 1.00 91.06 322 PHE A O 1
ATOM 2493 N N . THR A 1 323 ? -8.760 8.159 -38.955 1.00 84.25 323 THR A N 1
ATOM 2494 C CA . THR A 1 323 ? -9.124 9.357 -39.745 1.00 84.25 323 THR A CA 1
ATOM 2495 C C . THR A 1 323 ? -10.432 10.034 -39.305 1.00 84.25 323 THR A C 1
ATOM 2497 O O . THR A 1 323 ? -10.748 11.119 -39.788 1.00 84.25 323 THR A O 1
ATOM 2500 N N . GLY A 1 324 ? -11.187 9.410 -38.395 1.00 85.81 324 GLY A N 1
ATOM 2501 C CA . GLY A 1 324 ? -12.439 9.930 -37.843 1.00 85.81 324 GLY A CA 1
ATOM 2502 C C . GLY A 1 324 ? -12.260 10.934 -36.699 1.00 85.81 324 GLY A C 1
ATOM 2503 O O . GLY A 1 324 ? -11.171 11.460 -36.469 1.00 85.81 324 GLY A O 1
ATOM 2504 N N . LYS A 1 325 ? -13.363 11.196 -35.984 1.00 88.81 325 LYS A N 1
ATOM 2505 C CA . LYS A 1 325 ? -13.338 11.989 -34.747 1.00 88.81 325 LYS A CA 1
ATOM 2506 C C . LYS A 1 325 ? -12.491 11.287 -33.675 1.00 88.81 325 LYS A C 1
ATOM 2508 O O . LYS A 1 325 ? -12.496 10.054 -33.659 1.00 88.81 325 LYS A O 1
ATOM 2513 N N . PRO A 1 326 ? -11.833 12.045 -32.782 1.00 92.12 326 PRO A N 1
ATOM 2514 C CA . PRO A 1 326 ? -11.091 11.469 -31.668 1.00 92.12 326 PRO A CA 1
ATOM 2515 C C . PRO A 1 326 ? -11.991 10.612 -30.774 1.00 92.12 326 PRO A C 1
ATOM 2517 O O . PRO A 1 326 ? -13.154 10.954 -30.541 1.00 92.12 326 PRO A O 1
ATOM 2520 N N . GLU A 1 327 ? -11.455 9.503 -30.275 1.00 93.44 327 GLU A N 1
ATOM 2521 C CA . GLU A 1 327 ? -12.133 8.669 -29.284 1.00 93.44 327 GLU A CA 1
ATOM 2522 C C . GLU A 1 327 ? -11.951 9.274 -27.886 1.00 93.44 327 GLU A C 1
ATOM 2524 O O . GLU A 1 327 ? -10.834 9.400 -27.393 1.00 93.44 327 GLU A O 1
ATOM 2529 N N . ILE A 1 328 ? -13.048 9.674 -27.244 1.00 92.69 328 ILE A N 1
ATOM 2530 C CA . ILE A 1 328 ? -13.020 10.273 -25.905 1.00 92.69 328 ILE A CA 1
ATOM 2531 C C . ILE A 1 328 ? -13.630 9.279 -24.926 1.00 92.69 328 ILE A C 1
ATOM 2533 O O . ILE A 1 328 ? -14.710 8.731 -25.156 1.00 92.69 328 ILE A O 1
ATOM 2537 N N . THR A 1 329 ? -12.926 9.052 -23.824 1.00 88.62 329 THR A N 1
ATOM 2538 C CA . THR A 1 329 ? -13.389 8.160 -22.757 1.00 88.62 329 THR A CA 1
ATOM 2539 C C . THR A 1 329 ? -14.705 8.674 -22.155 1.00 88.62 329 THR A C 1
ATOM 2541 O O . THR A 1 329 ? -14.776 9.855 -21.820 1.00 88.62 329 THR A O 1
ATOM 2544 N N . PRO A 1 330 ? -15.738 7.829 -21.964 1.00 79.56 330 PRO A N 1
ATOM 2545 C CA . PRO A 1 330 ? -16.993 8.263 -21.350 1.00 79.56 330 PRO A CA 1
ATOM 2546 C C . PRO A 1 330 ? -16.808 8.802 -19.924 1.00 79.56 330 PRO A C 1
ATOM 2548 O O . PRO A 1 330 ? -16.015 8.259 -19.149 1.00 79.56 330 PRO A O 1
ATOM 2551 N N . ALA A 1 331 ? -17.581 9.827 -19.562 1.00 86.06 331 ALA A N 1
ATOM 2552 C CA . ALA A 1 331 ? -17.574 10.418 -18.225 1.00 86.06 331 ALA A CA 1
ATOM 2553 C C . ALA A 1 331 ? -18.207 9.512 -17.150 1.00 86.06 331 ALA A C 1
ATOM 2555 O O . ALA A 1 331 ? -19.011 8.626 -17.451 1.00 86.06 331 ALA A O 1
ATOM 2556 N N . GLY A 1 332 ? -17.874 9.783 -15.884 1.00 75.00 332 GLY A N 1
ATOM 2557 C CA . GLY A 1 332 ? -18.548 9.221 -14.711 1.00 75.00 332 GLY A CA 1
ATOM 2558 C C . GLY A 1 332 ? -18.008 7.876 -14.221 1.00 75.00 332 GLY A C 1
ATOM 2559 O O . GLY A 1 332 ? -18.674 7.211 -13.428 1.00 75.00 332 GLY A O 1
ATOM 2560 N N . LYS A 1 333 ? -16.824 7.444 -14.674 1.00 78.56 333 LYS A N 1
ATOM 2561 C CA . LYS A 1 333 ? -16.149 6.266 -14.114 1.00 78.56 333 LYS A CA 1
ATOM 2562 C C . LYS A 1 333 ? -15.136 6.693 -13.066 1.00 78.56 333 LYS A C 1
ATOM 2564 O O . LYS A 1 333 ? -14.146 7.340 -13.396 1.00 78.56 333 LYS A O 1
ATOM 2569 N N . THR A 1 334 ? -15.365 6.288 -11.823 1.00 75.62 334 THR A N 1
ATOM 2570 C CA . THR A 1 334 ? -14.405 6.476 -10.734 1.00 75.62 334 THR A CA 1
ATOM 2571 C C . THR A 1 334 ? -13.434 5.302 -10.685 1.00 75.62 334 THR A C 1
ATOM 2573 O O . THR A 1 334 ? -13.853 4.145 -10.664 1.00 75.62 334 THR A O 1
ATOM 2576 N N . VAL A 1 335 ? -12.137 5.596 -10.670 1.00 67.44 335 VAL A N 1
ATOM 2577 C CA . VAL A 1 335 ? -11.060 4.605 -10.623 1.00 67.44 335 VAL A CA 1
ATOM 2578 C C .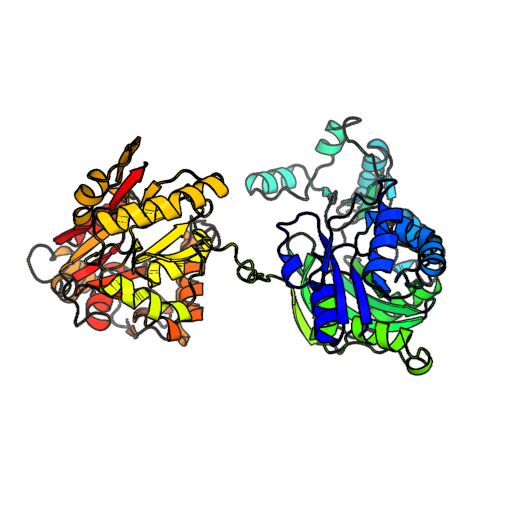 VAL A 1 335 ? -10.051 5.029 -9.568 1.00 67.44 335 VAL A C 1
ATOM 2580 O O . VAL A 1 335 ? -9.561 6.160 -9.591 1.00 67.44 335 VAL A O 1
ATOM 2583 N N . SER A 1 336 ? -9.727 4.112 -8.658 1.00 63.22 336 SER A N 1
ATOM 2584 C CA . SER A 1 336 ? -8.647 4.293 -7.695 1.00 63.22 336 SER A CA 1
ATOM 2585 C C . SER A 1 336 ? -7.386 3.578 -8.175 1.00 63.22 336 SER A C 1
ATOM 2587 O O . SER A 1 336 ? -7.442 2.456 -8.680 1.00 63.22 336 SER A O 1
ATOM 2589 N N . LEU A 1 337 ? -6.257 4.265 -8.053 1.00 61.97 337 LEU A N 1
ATOM 2590 C CA . LEU A 1 337 ? -4.916 3.721 -8.213 1.00 61.97 337 LEU A CA 1
ATOM 2591 C C . LEU A 1 337 ? -4.362 3.462 -6.796 1.00 61.97 337 LEU A C 1
ATOM 2593 O O . LEU A 1 337 ? -4.615 4.269 -5.910 1.00 61.97 337 LEU A O 1
ATOM 2597 N N . PHE A 1 338 ? -3.601 2.369 -6.623 1.00 56.91 338 PHE A N 1
ATOM 2598 C CA . PHE A 1 338 ? -2.969 1.814 -5.395 1.00 56.91 338 PHE A CA 1
ATOM 2599 C C . PHE A 1 338 ? -3.815 0.773 -4.622 1.00 56.91 338 PHE A C 1
ATOM 2601 O O . PHE A 1 338 ? -4.996 0.983 -4.392 1.00 56.91 338 PHE A O 1
ATOM 2608 N N . PHE A 1 339 ? -3.320 -0.402 -4.204 1.00 45.62 339 PHE A N 1
ATOM 2609 C CA . PHE A 1 339 ? -1.969 -0.977 -4.129 1.00 45.62 339 PHE A CA 1
ATOM 2610 C C . PHE A 1 339 ? -1.962 -2.383 -4.744 1.00 45.62 339 PHE A C 1
ATOM 2612 O O . PHE A 1 339 ? -2.749 -3.240 -4.339 1.00 45.62 339 PHE A O 1
ATOM 2619 N N . ASP A 1 340 ? -1.033 -2.659 -5.658 1.00 41.53 340 ASP A N 1
ATOM 2620 C CA . ASP A 1 340 ? -0.707 -4.045 -5.971 1.00 41.53 340 ASP A CA 1
ATOM 2621 C C . ASP A 1 340 ? 0.176 -4.598 -4.864 1.00 41.53 340 ASP A C 1
ATOM 2623 O O . ASP A 1 340 ? 1.365 -4.296 -4.782 1.00 41.53 340 ASP A O 1
ATOM 2627 N N . VAL A 1 341 ? -0.388 -5.482 -4.044 1.00 36.38 341 VAL A N 1
ATOM 2628 C CA . VAL A 1 341 ? 0.424 -6.543 -3.454 1.00 36.38 341 VAL A CA 1
ATOM 2629 C C . VAL A 1 341 ? 0.820 -7.446 -4.618 1.00 36.38 341 VAL A C 1
ATOM 2631 O O . VAL A 1 341 ? 0.104 -8.378 -4.987 1.00 36.38 341 VAL A O 1
ATOM 2634 N N . VAL A 1 342 ? 1.949 -7.126 -5.249 1.00 34.62 342 VAL A N 1
ATOM 2635 C CA . VAL A 1 342 ? 2.576 -7.996 -6.239 1.00 34.62 342 VAL A CA 1
ATOM 2636 C C . VAL A 1 342 ? 2.979 -9.271 -5.515 1.00 34.62 342 VAL A C 1
ATOM 2638 O O . VAL A 1 342 ? 3.988 -9.328 -4.811 1.00 34.62 342 VAL A O 1
ATOM 2641 N N . LYS A 1 343 ? 2.159 -10.311 -5.666 1.00 34.19 343 LYS A N 1
ATOM 2642 C CA . LYS A 1 343 ? 2.526 -11.654 -5.245 1.00 34.19 343 LYS A CA 1
ATOM 2643 C C . LYS A 1 343 ? 3.634 -12.109 -6.182 1.00 34.19 343 LYS A C 1
ATOM 2645 O O . LYS A 1 343 ? 3.370 -12.480 -7.323 1.00 34.19 343 LYS A O 1
ATOM 2650 N N . MET A 1 344 ? 4.873 -12.033 -5.706 1.00 30.91 344 MET A N 1
ATOM 2651 C CA . MET A 1 344 ? 5.994 -12.672 -6.380 1.00 30.91 344 MET A CA 1
ATOM 2652 C C . MET A 1 344 ? 5.585 -14.128 -6.650 1.00 30.91 344 MET A C 1
ATOM 2654 O O . MET A 1 344 ? 5.190 -14.798 -5.691 1.00 30.91 344 MET A O 1
ATOM 2658 N N . PRO A 1 345 ? 5.632 -14.648 -7.890 1.00 32.88 345 PRO A N 1
ATOM 2659 C CA . PRO A 1 345 ? 5.720 -16.081 -8.080 1.00 32.88 345 PRO A CA 1
ATOM 2660 C C . PRO A 1 345 ? 6.827 -16.594 -7.167 1.00 32.88 345 PRO A C 1
ATOM 2662 O O . PRO A 1 345 ? 7.898 -15.979 -7.072 1.00 32.88 345 PRO A O 1
ATOM 2665 N N . ASP A 1 346 ? 6.537 -17.694 -6.475 1.00 39.41 346 ASP A N 1
ATOM 2666 C CA . ASP A 1 346 ? 7.549 -18.431 -5.738 1.00 39.41 346 ASP A CA 1
ATOM 2667 C C . ASP A 1 346 ? 8.744 -18.589 -6.674 1.00 39.41 346 ASP A C 1
ATOM 2669 O O . ASP A 1 346 ? 8.604 -19.073 -7.803 1.00 39.41 346 ASP A O 1
ATOM 2673 N N . ARG A 1 347 ? 9.895 -18.045 -6.253 1.00 34.81 347 ARG A N 1
ATOM 2674 C CA . ARG A 1 347 ? 11.127 -18.087 -7.042 1.00 34.81 347 ARG A CA 1
ATOM 2675 C C . ARG A 1 347 ? 11.283 -19.511 -7.553 1.00 34.81 347 ARG A C 1
ATOM 2677 O O . ARG A 1 347 ? 11.197 -20.437 -6.749 1.00 34.81 347 ARG A O 1
ATOM 2684 N N . SER A 1 348 ? 11.518 -19.672 -8.855 1.00 34.03 348 SER A N 1
ATOM 2685 C CA . SER A 1 348 ? 11.858 -20.965 -9.438 1.00 34.03 348 SER A CA 1
ATOM 2686 C C . SER A 1 348 ? 13.136 -21.488 -8.777 1.00 34.03 348 SER A C 1
ATOM 2688 O O . SER A 1 348 ? 14.249 -21.106 -9.134 1.00 34.03 348 SER A O 1
ATOM 2690 N N . GLU A 1 349 ? 12.902 -22.260 -7.726 1.00 40.19 349 GLU A N 1
ATOM 2691 C CA . GLU A 1 349 ? 13.526 -23.509 -7.329 1.00 40.19 349 GLU A CA 1
ATOM 2692 C C . GLU A 1 349 ? 15.038 -23.581 -7.542 1.00 40.19 349 GLU A C 1
ATOM 2694 O O . GLU A 1 349 ? 15.550 -24.080 -8.541 1.00 40.19 349 GLU A O 1
ATOM 2699 N N . SER A 1 350 ? 15.764 -23.180 -6.501 1.00 37.06 350 SER A N 1
ATOM 2700 C CA . SER A 1 350 ? 16.947 -23.938 -6.111 1.00 37.06 350 SER A CA 1
ATOM 2701 C C . SER A 1 350 ? 16.477 -25.146 -5.298 1.00 37.06 350 SER A C 1
ATOM 2703 O O . SER A 1 350 ? 15.811 -24.953 -4.277 1.00 37.06 350 SER A O 1
ATOM 2705 N N . GLU A 1 351 ? 16.810 -26.372 -5.713 1.00 34.28 351 GLU A N 1
ATOM 2706 C CA . GLU A 1 351 ? 16.609 -27.572 -4.889 1.00 34.28 351 GLU A CA 1
ATOM 2707 C C . GLU A 1 351 ? 17.155 -27.312 -3.471 1.00 34.28 351 GLU A C 1
ATOM 2709 O O . GLU A 1 351 ? 18.355 -27.116 -3.277 1.00 34.28 351 GLU A O 1
ATOM 2714 N N . GLY A 1 352 ? 16.255 -27.243 -2.482 1.00 51.25 352 GLY A N 1
ATOM 2715 C CA . GLY A 1 352 ? 16.585 -27.046 -1.066 1.00 51.25 352 GLY A CA 1
ATOM 2716 C C . GLY A 1 352 ? 16.131 -25.729 -0.413 1.00 51.25 352 GLY A C 1
ATOM 2717 O O . GLY A 1 352 ? 16.336 -25.582 0.791 1.00 51.25 352 GLY A O 1
ATOM 2718 N N . SER A 1 353 ? 15.511 -24.781 -1.129 1.00 61.59 353 SER A N 1
ATOM 2719 C CA . SER A 1 353 ? 14.980 -23.545 -0.514 1.00 61.59 353 SER A CA 1
ATOM 2720 C C . SER A 1 353 ? 13.598 -23.739 0.128 1.00 61.59 353 SER A C 1
ATOM 2722 O O . SER A 1 353 ? 12.707 -24.325 -0.481 1.00 61.59 353 SER A O 1
ATOM 2724 N N . VAL A 1 354 ? 13.409 -23.211 1.344 1.00 77.31 354 VAL A N 1
ATOM 2725 C CA . VAL A 1 354 ? 12.120 -23.196 2.062 1.00 77.31 354 VAL A CA 1
ATOM 2726 C C . VAL A 1 354 ? 11.110 -22.319 1.311 1.00 77.31 354 VAL A C 1
ATOM 2728 O O . VAL A 1 354 ? 11.412 -21.165 1.009 1.00 77.31 354 VAL A O 1
ATOM 2731 N N . VAL A 1 355 ? 9.921 -22.857 1.022 1.00 81.75 355 VAL A N 1
ATOM 2732 C CA . VAL A 1 355 ? 8.841 -22.139 0.322 1.00 81.75 355 VAL A CA 1
ATOM 2733 C C . VAL A 1 355 ? 7.943 -21.445 1.341 1.00 81.75 355 VAL A C 1
ATOM 2735 O O . VAL A 1 355 ? 7.296 -22.099 2.157 1.00 81.75 355 VAL A O 1
ATOM 2738 N N . TRP A 1 356 ? 7.900 -20.116 1.288 1.00 90.12 356 TRP A N 1
ATOM 2739 C CA . TRP A 1 356 ? 7.151 -19.286 2.228 1.00 90.12 356 TRP A CA 1
ATOM 2740 C C . TRP A 1 356 ? 5.784 -18.896 1.656 1.00 90.12 356 TRP A C 1
ATOM 2742 O O . TRP A 1 356 ? 5.684 -18.281 0.601 1.00 90.12 356 TRP A O 1
ATOM 2752 N N . LYS A 1 357 ? 4.720 -19.221 2.386 1.00 91.62 357 LYS A N 1
ATOM 2753 C CA . LYS A 1 357 ? 3.329 -18.853 2.111 1.00 91.62 357 LYS A CA 1
ATOM 2754 C C . LYS A 1 357 ? 2.917 -17.639 2.952 1.00 91.62 357 LYS A C 1
ATOM 2756 O O . LYS A 1 357 ? 3.480 -17.376 4.013 1.00 91.62 357 LYS A O 1
ATOM 2761 N N . ARG A 1 358 ? 1.883 -16.922 2.505 1.00 89.69 358 ARG A N 1
ATOM 2762 C CA . ARG A 1 358 ? 1.236 -15.822 3.245 1.00 89.69 358 ARG A CA 1
ATOM 2763 C C . ARG A 1 358 ? -0.059 -16.288 3.898 1.00 89.69 358 ARG A C 1
ATOM 2765 O O . ARG A 1 358 ? -0.761 -17.128 3.328 1.00 89.69 358 ARG A O 1
ATOM 2772 N N . LEU A 1 359 ? -0.386 -15.718 5.058 1.00 88.75 359 LEU A N 1
ATOM 2773 C CA . LEU A 1 359 ? -1.672 -15.952 5.708 1.00 88.75 359 LEU A CA 1
ATOM 2774 C C . LEU A 1 359 ? -2.789 -15.285 4.900 1.00 88.75 359 LEU A C 1
ATOM 2776 O O . LEU A 1 359 ? -2.819 -14.078 4.686 1.00 88.75 359 LEU A O 1
ATOM 2780 N N . THR A 1 360 ? -3.712 -16.112 4.440 1.00 91.75 360 THR A N 1
ATOM 2781 C CA . THR A 1 360 ? -4.923 -15.735 3.701 1.00 91.75 360 THR A CA 1
ATOM 2782 C C . THR A 1 360 ? -6.116 -16.430 4.351 1.00 91.75 360 THR A C 1
ATOM 2784 O O . THR A 1 360 ? -5.904 -17.458 5.004 1.00 91.75 360 THR A O 1
ATOM 2787 N N . PRO A 1 361 ? -7.361 -15.957 4.189 1.00 90.75 361 PRO A N 1
ATOM 2788 C CA . PRO A 1 361 ? -8.525 -16.671 4.720 1.00 90.75 361 PRO A CA 1
ATOM 2789 C C . PRO A 1 361 ? -8.558 -18.142 4.277 1.00 90.75 361 PRO A C 1
ATOM 2791 O O . PRO A 1 361 ? -8.877 -19.027 5.066 1.00 90.75 361 PRO A O 1
ATOM 2794 N N . GLU A 1 362 ? -8.111 -18.425 3.052 1.00 91.44 362 GLU A N 1
ATOM 2795 C CA . GLU A 1 362 ? -8.056 -19.767 2.469 1.00 91.44 362 GLU A CA 1
ATOM 2796 C C . GLU A 1 362 ? -7.005 -20.671 3.143 1.00 91.44 362 GLU A C 1
ATOM 2798 O O . GLU A 1 362 ? -7.128 -21.893 3.121 1.00 91.44 362 GLU A O 1
ATOM 2803 N N . SER A 1 363 ? -5.990 -20.095 3.798 1.00 91.81 363 SER A N 1
ATOM 2804 C CA . SER A 1 363 ? -4.987 -20.860 4.557 1.00 91.81 363 SER A CA 1
ATOM 2805 C C . SER A 1 363 ? -5.474 -21.362 5.920 1.00 91.81 363 SER A C 1
ATOM 2807 O O . SER A 1 363 ? -4.777 -22.152 6.558 1.00 91.81 363 SER A O 1
ATOM 2809 N N . ARG A 1 364 ? -6.665 -20.940 6.372 1.00 93.69 364 ARG A N 1
ATOM 2810 C CA . ARG A 1 364 ? -7.212 -21.278 7.695 1.00 93.69 364 ARG A CA 1
ATOM 2811 C C . ARG A 1 364 ? -7.280 -22.782 7.936 1.00 93.69 364 ARG A C 1
ATOM 2813 O O . ARG A 1 364 ? -6.858 -23.244 8.990 1.00 93.69 364 ARG A O 1
ATOM 2820 N N . GLU A 1 365 ? -7.806 -23.546 6.982 1.00 92.62 365 GLU A N 1
ATOM 2821 C CA . GLU A 1 365 ? -7.977 -24.994 7.149 1.00 92.62 365 GLU A CA 1
ATOM 2822 C C . GLU A 1 365 ? -6.629 -25.712 7.289 1.00 92.62 365 GLU A C 1
ATOM 2824 O O . GLU A 1 365 ? -6.455 -26.508 8.210 1.00 92.62 365 GLU A O 1
ATOM 2829 N N . GLU A 1 366 ? -5.645 -25.372 6.445 1.00 94.38 366 GLU A N 1
ATOM 2830 C CA . GLU A 1 366 ? -4.279 -25.905 6.550 1.00 94.38 366 GLU A CA 1
ATOM 2831 C C . GLU A 1 366 ? -3.646 -25.526 7.893 1.00 94.38 366 GLU A C 1
ATOM 2833 O O . GLU A 1 366 ? -3.076 -26.384 8.564 1.00 94.38 366 GLU A O 1
ATOM 2838 N N . TYR A 1 367 ? -3.788 -24.270 8.324 1.00 95.75 367 TYR A N 1
ATOM 2839 C CA . TYR A 1 367 ? -3.254 -23.805 9.602 1.00 95.75 367 TYR A CA 1
ATOM 2840 C C . TYR A 1 367 ? -3.840 -24.586 10.783 1.00 95.75 367 TYR A C 1
ATOM 2842 O O . TYR A 1 367 ? -3.109 -25.042 11.668 1.00 95.75 367 TYR A O 1
ATOM 2850 N N . LEU A 1 368 ? -5.163 -24.774 10.785 1.00 94.31 368 LEU A N 1
ATOM 2851 C CA . LEU A 1 368 ? -5.874 -25.473 11.850 1.00 94.31 368 LEU A CA 1
ATOM 2852 C C . LEU A 1 368 ? -5.482 -26.950 11.952 1.00 94.31 368 LEU A C 1
ATOM 2854 O O . LEU A 1 368 ? -5.490 -27.478 13.062 1.00 94.31 368 LEU A O 1
ATOM 2858 N N . CYS A 1 369 ? -5.070 -27.604 10.859 1.00 93.75 369 CYS A N 1
ATOM 2859 C CA . CYS A 1 369 ? -4.529 -28.965 10.922 1.00 93.75 369 CYS A CA 1
ATOM 2860 C C . CYS A 1 369 ? -3.341 -29.064 11.890 1.00 93.75 369 CYS A C 1
ATOM 2862 O O . CYS A 1 369 ? -3.288 -29.993 12.689 1.00 93.75 369 CYS A O 1
ATOM 2864 N N . TYR A 1 370 ? -2.421 -28.096 11.863 1.00 95.81 370 TYR A N 1
ATOM 2865 C CA . TYR A 1 370 ? -1.233 -28.090 12.725 1.00 95.81 370 TYR A CA 1
ATOM 2866 C C . TYR A 1 370 ? -1.509 -27.504 14.106 1.00 95.81 370 TYR A C 1
ATOM 2868 O O . TYR A 1 370 ? -1.060 -28.051 15.116 1.00 95.81 370 TYR A O 1
ATOM 2876 N N . TYR A 1 371 ? -2.285 -26.422 14.167 1.00 94.88 371 TYR A N 1
ATOM 2877 C CA . TYR A 1 371 ? -2.672 -25.807 15.433 1.00 94.88 371 TYR A CA 1
ATOM 2878 C C . TYR A 1 371 ? -3.431 -26.796 16.332 1.00 94.88 371 TYR A C 1
ATOM 2880 O O . TYR A 1 371 ? -3.081 -26.942 17.497 1.00 94.88 371 TYR A O 1
ATOM 2888 N N . ASN A 1 372 ? -4.372 -27.574 15.783 1.00 92.06 372 ASN A N 1
ATOM 2889 C CA . ASN A 1 372 ? -5.142 -28.559 16.554 1.00 92.06 372 ASN A CA 1
ATOM 2890 C C . ASN A 1 372 ? -4.317 -29.767 17.039 1.00 92.06 372 ASN A C 1
ATOM 2892 O O . ASN A 1 372 ? -4.772 -30.489 17.924 1.00 92.06 372 ASN A O 1
ATOM 2896 N N . MET A 1 373 ? -3.125 -30.003 16.475 1.00 92.25 373 MET A N 1
ATOM 2897 C CA . MET A 1 373 ? -2.172 -31.008 16.970 1.00 92.25 373 MET A CA 1
ATOM 2898 C C . MET A 1 373 ? -1.275 -30.473 18.094 1.00 92.25 373 MET A C 1
ATOM 2900 O O . MET A 1 373 ? -0.580 -31.253 18.741 1.00 92.25 373 MET A O 1
ATOM 2904 N N . THR A 1 374 ? -1.269 -29.159 18.320 1.00 92.75 374 THR A N 1
ATOM 2905 C CA . THR A 1 374 ? -0.410 -28.506 19.311 1.00 92.75 374 THR A CA 1
ATOM 2906 C C . THR A 1 374 ? -1.193 -28.308 20.604 1.00 92.75 374 THR A C 1
ATOM 2908 O O . THR A 1 374 ? -2.229 -27.648 20.599 1.00 92.75 374 THR A O 1
ATOM 2911 N N . ASP A 1 375 ? -0.702 -28.834 21.727 1.00 91.38 375 ASP A N 1
ATOM 2912 C CA . ASP A 1 375 ? -1.305 -28.586 23.045 1.00 91.38 375 ASP A CA 1
ATOM 2913 C C . ASP A 1 375 ? -0.836 -27.231 23.584 1.00 91.38 375 ASP A C 1
ATOM 2915 O O . ASP A 1 375 ? -0.007 -27.144 24.486 1.00 91.38 375 ASP A O 1
ATOM 2919 N N . THR A 1 376 ? -1.326 -26.158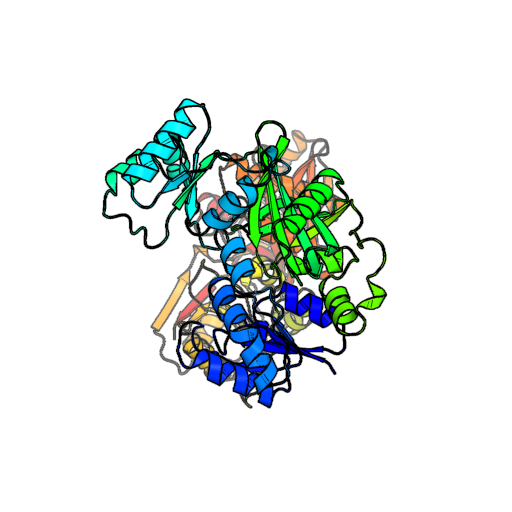 22.964 1.00 92.06 376 THR A N 1
ATOM 2920 C CA . THR A 1 376 ? -1.038 -24.783 23.369 1.00 92.06 376 THR A CA 1
ATOM 2921 C C . THR A 1 376 ? -2.319 -23.998 23.578 1.00 92.06 376 THR A C 1
ATOM 2923 O O . THR A 1 376 ? -3.316 -24.202 22.884 1.00 92.06 376 THR A O 1
ATOM 2926 N N . ARG A 1 377 ? -2.280 -23.074 24.537 1.00 93.25 377 ARG A N 1
ATOM 2927 C CA . ARG A 1 377 ? -3.353 -22.106 24.778 1.00 93.25 377 ARG A CA 1
ATOM 2928 C C . ARG A 1 377 ? -2.979 -20.677 24.416 1.00 93.25 377 ARG A C 1
ATOM 2930 O O . ARG A 1 377 ? -3.823 -19.811 24.587 1.00 93.25 377 ARG A O 1
ATOM 2937 N N . ILE A 1 378 ? -1.780 -20.435 23.888 1.00 94.19 378 ILE A N 1
ATOM 2938 C CA . ILE A 1 378 ? -1.331 -19.091 23.516 1.00 94.19 378 ILE A CA 1
ATOM 2939 C C . ILE A 1 378 ? -2.228 -18.499 22.422 1.00 94.19 378 ILE A C 1
ATOM 2941 O O . ILE A 1 378 ? -2.344 -19.062 21.328 1.00 94.19 378 ILE A O 1
ATOM 2945 N N . THR A 1 379 ? -2.781 -17.314 22.679 1.00 94.38 379 THR A N 1
ATOM 2946 C CA . THR A 1 379 ? -3.650 -16.615 21.721 1.00 94.38 379 THR A CA 1
ATOM 2947 C C . THR A 1 379 ? -2.886 -16.171 20.477 1.00 94.38 379 THR A C 1
ATOM 2949 O O . THR A 1 379 ? -3.409 -16.271 19.363 1.00 94.38 379 THR A O 1
ATOM 2952 N N . ASP A 1 380 ? -1.599 -15.829 20.629 1.00 92.12 380 ASP A N 1
ATOM 2953 C CA . ASP A 1 380 ? -0.711 -15.498 19.508 1.00 92.12 380 ASP A CA 1
ATOM 2954 C C . ASP A 1 380 ? -0.587 -16.610 18.468 1.00 92.12 380 ASP A C 1
ATOM 2956 O O . ASP A 1 380 ? -0.209 -16.359 17.331 1.00 92.12 380 ASP A O 1
ATOM 2960 N N . LEU A 1 381 ? -0.853 -17.857 18.845 1.00 94.44 381 LEU A N 1
ATOM 2961 C CA . LEU A 1 381 ? -0.715 -18.997 17.950 1.00 94.44 381 LEU A CA 1
ATOM 2962 C C . LEU A 1 381 ? -2.039 -19.360 17.276 1.00 94.44 381 LEU A C 1
ATOM 2964 O O . LEU A 1 381 ? -2.060 -20.246 16.421 1.00 94.44 381 LEU A O 1
ATOM 2968 N N . THR A 1 382 ? -3.131 -18.662 17.595 1.00 95.31 382 THR A N 1
ATOM 2969 C CA . THR A 1 382 ? -4.403 -18.817 16.887 1.00 95.31 382 THR A CA 1
ATOM 2970 C C . THR A 1 382 ? -4.318 -18.214 15.485 1.00 95.31 382 THR A C 1
ATOM 2972 O O . THR A 1 382 ? -3.706 -17.164 15.270 1.00 95.31 382 THR A O 1
ATOM 2975 N N . PHE A 1 383 ? -4.978 -18.859 14.518 1.00 95.56 383 PHE A N 1
ATOM 2976 C CA . PHE A 1 383 ? -5.052 -18.344 13.149 1.00 95.56 383 PHE A CA 1
ATOM 2977 C C . PHE A 1 383 ? -5.643 -16.931 13.111 1.00 95.56 383 PHE A C 1
ATOM 2979 O O . PHE A 1 383 ? -5.119 -16.065 12.424 1.00 95.56 383 PHE A O 1
ATOM 2986 N N . HIS A 1 384 ? -6.714 -16.687 13.869 1.00 95.19 384 HIS A N 1
ATOM 2987 C CA . HIS A 1 384 ? -7.442 -15.417 13.876 1.00 95.19 384 HIS A CA 1
ATOM 2988 C C . HIS A 1 384 ? -6.587 -14.249 14.356 1.00 95.19 384 HIS A C 1
ATOM 2990 O O . HIS A 1 384 ? -6.561 -13.219 13.687 1.00 95.19 384 HIS A O 1
ATOM 2996 N N . CYS A 1 385 ? -5.849 -14.426 15.457 1.00 93.69 385 CYS A N 1
ATOM 2997 C CA . CYS A 1 385 ? -4.926 -13.410 15.950 1.00 93.69 385 CYS A CA 1
ATOM 2998 C C . CYS A 1 385 ? -3.841 -13.129 14.898 1.00 93.69 385 CYS A C 1
ATOM 3000 O O . CYS A 1 385 ? -3.622 -11.983 14.510 1.00 93.69 385 CYS A O 1
ATOM 3002 N N . ARG A 1 386 ? -3.206 -14.170 14.340 1.00 92.44 386 ARG A N 1
ATOM 3003 C CA . ARG A 1 386 ? -2.163 -13.967 13.320 1.00 92.44 386 ARG A CA 1
ATOM 3004 C C . ARG A 1 386 ? -2.695 -13.338 12.037 1.00 92.44 386 ARG A C 1
ATOM 3006 O O . ARG A 1 386 ? -2.031 -12.476 11.479 1.00 92.44 386 ARG A O 1
ATOM 3013 N N . TYR A 1 387 ? -3.888 -13.725 11.597 1.00 94.62 387 TYR A N 1
ATOM 3014 C CA . TYR A 1 387 ? -4.528 -13.171 10.410 1.00 94.62 387 TYR A CA 1
ATOM 3015 C C . TYR A 1 387 ? -4.867 -11.687 10.583 1.00 94.62 387 TYR A C 1
ATOM 3017 O O . TYR A 1 387 ? -4.567 -10.887 9.698 1.00 94.62 387 TYR A O 1
ATOM 3025 N N . ALA A 1 388 ? -5.437 -11.305 11.730 1.00 93.00 388 ALA A N 1
ATOM 3026 C CA . ALA A 1 388 ? -5.762 -9.912 12.029 1.00 93.00 388 ALA A CA 1
ATOM 3027 C C . ALA A 1 388 ? -4.508 -9.030 11.965 1.00 93.00 388 ALA A C 1
ATOM 3029 O O . ALA A 1 388 ? -4.475 -8.032 11.249 1.00 93.00 388 ALA A O 1
ATOM 3030 N N . TRP A 1 389 ? -3.446 -9.466 12.641 1.00 89.69 389 TRP A N 1
ATOM 3031 C CA . TRP A 1 389 ? -2.220 -8.695 12.835 1.00 89.69 389 TRP A CA 1
ATOM 3032 C C . TRP A 1 389 ? -1.168 -8.871 11.726 1.00 89.69 389 TRP A C 1
ATOM 3034 O O . TRP A 1 389 ? -0.076 -8.311 11.808 1.00 89.69 389 TRP A O 1
ATOM 3044 N N . ASP A 1 390 ? -1.450 -9.626 10.664 1.00 85.50 390 ASP A N 1
ATOM 3045 C CA . ASP A 1 390 ? -0.467 -9.907 9.610 1.00 85.50 390 ASP A CA 1
ATOM 3046 C C . ASP A 1 390 ? -0.088 -8.663 8.774 1.00 85.50 390 ASP A C 1
ATOM 3048 O O . ASP A 1 390 ? 1.043 -8.576 8.310 1.00 85.50 390 ASP A O 1
ATOM 3052 N N . GLN A 1 391 ? -0.951 -7.643 8.665 1.00 77.31 391 GLN A N 1
ATOM 3053 C CA . GLN A 1 391 ? -0.572 -6.360 8.038 1.00 77.31 391 GLN A CA 1
ATOM 3054 C C . GLN A 1 391 ? 0.518 -5.629 8.833 1.00 77.31 391 GLN A C 1
ATOM 3056 O O . GLN A 1 391 ? 1.329 -4.907 8.260 1.00 77.31 391 GLN A O 1
ATOM 3061 N N . VAL A 1 392 ? 0.561 -5.865 10.145 1.00 78.69 392 VAL A N 1
ATOM 3062 C CA . VAL A 1 392 ? 1.574 -5.333 11.051 1.00 78.69 392 VAL A CA 1
ATOM 3063 C C . VAL A 1 392 ? 2.817 -6.207 10.966 1.00 78.69 392 VAL A C 1
ATOM 3065 O O . VAL A 1 392 ? 3.875 -5.757 10.547 1.00 78.69 392 VAL A O 1
ATOM 3068 N N . PHE A 1 393 ? 2.705 -7.490 11.306 1.00 82.44 393 PHE A N 1
ATOM 3069 C CA . PHE A 1 393 ? 3.872 -8.360 11.462 1.00 82.44 393 PHE A CA 1
ATOM 3070 C C . PHE A 1 393 ? 4.414 -8.944 10.151 1.00 82.44 393 PHE A C 1
ATOM 3072 O O . PHE A 1 393 ? 5.495 -9.538 10.168 1.00 82.44 393 PHE A O 1
ATOM 3079 N N . SER A 1 394 ? 3.720 -8.781 9.022 1.00 85.00 394 SER A N 1
ATOM 3080 C CA . SER A 1 394 ? 4.103 -9.337 7.716 1.00 85.00 394 SER A CA 1
ATOM 3081 C C . SER A 1 394 ? 4.470 -10.822 7.812 1.00 85.00 394 SER A C 1
ATOM 3083 O O . SER A 1 394 ? 5.579 -11.215 7.435 1.00 85.00 394 SER A O 1
ATOM 3085 N N . ILE A 1 395 ? 3.563 -11.633 8.360 1.00 88.88 395 ILE A N 1
ATOM 3086 C CA . ILE A 1 395 ? 3.805 -13.042 8.670 1.00 88.88 395 ILE A CA 1
ATOM 3087 C C . ILE A 1 395 ? 3.991 -13.842 7.377 1.00 88.88 395 ILE A C 1
ATOM 3089 O O . ILE A 1 395 ? 3.264 -13.701 6.390 1.00 88.88 395 ILE A O 1
ATOM 3093 N N . GLU A 1 396 ? 4.981 -14.725 7.404 1.00 93.12 396 GLU A N 1
ATOM 3094 C CA . GLU A 1 396 ? 5.196 -15.770 6.410 1.00 93.12 396 GLU A CA 1
ATOM 3095 C C . GLU A 1 396 ? 5.187 -17.119 7.124 1.00 93.12 396 GLU A C 1
ATOM 3097 O O . GLU A 1 396 ? 5.713 -17.238 8.233 1.00 93.12 396 GLU A O 1
ATOM 3102 N N . TYR A 1 397 ? 4.611 -18.148 6.504 1.00 96.00 397 TYR A N 1
ATOM 3103 C CA . TYR A 1 397 ? 4.628 -19.497 7.060 1.00 96.00 397 TYR A CA 1
ATOM 3104 C C . TYR A 1 397 ? 5.043 -20.557 6.044 1.00 96.00 397 TYR A C 1
ATOM 3106 O O . TYR A 1 397 ? 4.884 -20.391 4.843 1.00 96.00 397 TYR A O 1
ATOM 3114 N N . THR A 1 398 ? 5.572 -21.672 6.526 1.00 96.06 398 THR A N 1
ATOM 3115 C CA . THR A 1 398 ? 5.909 -22.856 5.723 1.00 96.06 398 THR A CA 1
ATOM 3116 C C . THR A 1 398 ? 5.538 -24.108 6.503 1.00 96.06 398 THR A C 1
ATOM 3118 O O . THR A 1 398 ? 5.383 -24.059 7.723 1.00 96.06 398 THR A O 1
ATOM 3121 N N . ILE A 1 399 ? 5.464 -25.247 5.819 1.00 95.00 399 ILE A N 1
ATOM 3122 C CA . ILE A 1 399 ? 5.405 -26.556 6.467 1.00 95.00 399 ILE A CA 1
ATOM 3123 C C . ILE A 1 399 ? 6.787 -27.205 6.397 1.00 95.00 399 ILE A C 1
ATOM 3125 O O . ILE A 1 399 ? 7.357 -27.337 5.315 1.00 95.00 399 ILE A O 1
ATOM 3129 N N . LEU A 1 400 ? 7.338 -27.600 7.545 1.00 93.19 400 LEU A N 1
ATOM 3130 C CA . LEU A 1 400 ? 8.595 -28.342 7.661 1.00 93.19 400 LEU A CA 1
ATOM 3131 C C . LEU A 1 400 ? 8.478 -29.374 8.781 1.00 93.19 400 LEU A C 1
ATOM 3133 O O . LEU A 1 400 ? 8.021 -29.043 9.869 1.00 93.19 400 LEU A O 1
ATOM 3137 N N . GLU A 1 401 ? 8.937 -30.605 8.538 1.00 93.06 401 GLU A N 1
ATOM 3138 C CA . GLU A 1 401 ? 8.897 -31.691 9.537 1.00 93.06 401 GLU A CA 1
ATOM 3139 C C . GLU A 1 401 ? 7.481 -31.930 10.110 1.00 93.06 401 GLU A C 1
ATOM 3141 O O . GLU A 1 401 ? 7.313 -32.159 11.311 1.00 93.06 401 GLU A O 1
ATOM 3146 N N . ASP A 1 402 ? 6.458 -31.831 9.251 1.00 92.81 402 ASP A N 1
ATOM 3147 C CA . ASP A 1 402 ? 5.033 -31.905 9.611 1.00 92.81 402 ASP A CA 1
ATOM 3148 C C . ASP A 1 402 ? 4.620 -30.892 10.692 1.00 92.81 402 ASP A C 1
ATOM 3150 O O . ASP A 1 402 ? 3.713 -31.138 11.489 1.00 92.81 402 ASP A O 1
ATOM 3154 N N . CYS A 1 403 ? 5.306 -29.750 10.727 1.00 96.56 403 CYS A N 1
ATOM 3155 C CA . CYS A 1 403 ? 4.993 -28.622 11.586 1.00 96.56 403 CYS A CA 1
ATOM 3156 C C . CYS A 1 403 ? 4.821 -27.353 10.746 1.00 96.56 403 CYS A C 1
ATOM 3158 O O . CYS A 1 403 ? 5.582 -27.101 9.807 1.00 96.56 403 CYS A O 1
ATOM 3160 N N . LEU A 1 404 ? 3.850 -26.524 11.113 1.00 97.75 404 LEU A N 1
ATOM 3161 C CA . LEU A 1 404 ? 3.683 -25.183 10.581 1.00 97.75 404 LEU A CA 1
ATOM 3162 C C . LEU A 1 404 ? 4.642 -24.235 11.297 1.00 97.75 404 LEU A C 1
ATOM 3164 O O . LEU A 1 404 ? 4.615 -24.090 12.521 1.00 97.75 404 LEU A O 1
ATOM 3168 N N . ILE A 1 405 ? 5.494 -23.584 10.514 1.00 97.75 405 ILE A N 1
ATOM 3169 C CA . ILE A 1 405 ? 6.521 -22.659 10.983 1.00 97.75 405 ILE A CA 1
ATOM 3170 C C . ILE A 1 405 ? 6.159 -21.260 10.532 1.00 97.75 405 ILE A C 1
ATOM 3172 O O . ILE A 1 405 ? 5.940 -21.062 9.344 1.00 97.75 405 ILE A O 1
ATOM 3176 N N . GLN A 1 406 ? 6.156 -20.297 11.451 1.00 96.69 406 GLN A N 1
ATOM 3177 C CA . GLN A 1 406 ? 5.865 -18.896 11.145 1.00 96.69 406 GLN A CA 1
ATOM 3178 C C . GLN A 1 406 ? 7.080 -18.030 11.439 1.00 96.69 406 GLN A C 1
ATOM 3180 O O . GLN A 1 406 ? 7.711 -18.179 12.490 1.00 96.69 406 GLN A O 1
ATOM 3185 N N . ILE A 1 407 ? 7.376 -17.104 10.533 1.00 95.12 407 ILE A N 1
ATOM 3186 C CA . ILE A 1 407 ? 8.410 -16.088 10.702 1.00 95.12 407 ILE A CA 1
ATOM 3187 C C . ILE A 1 407 ? 7.831 -14.705 10.421 1.00 95.12 407 ILE A C 1
ATOM 3189 O O . ILE A 1 407 ? 6.845 -14.548 9.704 1.00 95.12 407 ILE A O 1
ATOM 3193 N N . SER A 1 408 ? 8.467 -13.696 10.996 1.00 92.81 408 SER A N 1
ATOM 3194 C CA . SER A 1 408 ? 8.098 -12.296 10.853 1.00 92.81 408 SER A CA 1
ATOM 3195 C C . SER A 1 408 ? 9.356 -11.449 10.750 1.00 92.81 408 SER A C 1
ATOM 3197 O O . SER A 1 408 ? 10.313 -11.660 11.500 1.00 92.81 408 SER A O 1
ATOM 3199 N N . GLY A 1 409 ? 9.323 -10.441 9.875 1.00 87.88 409 GLY A N 1
ATOM 3200 C CA . GLY A 1 409 ? 10.319 -9.365 9.859 1.00 87.88 409 GLY A CA 1
ATOM 3201 C C . GLY A 1 409 ? 10.166 -8.378 11.023 1.00 87.88 409 GLY A C 1
ATOM 3202 O O . GLY A 1 409 ? 11.015 -7.513 11.208 1.00 87.88 409 GLY A O 1
ATOM 3203 N N . GLY A 1 410 ? 9.103 -8.512 11.822 1.00 77.62 410 GLY A N 1
ATOM 3204 C CA . GLY A 1 410 ? 8.841 -7.710 13.011 1.00 77.62 410 GLY A CA 1
ATOM 3205 C C . GLY A 1 410 ? 8.008 -6.448 12.775 1.00 77.62 410 GLY A C 1
ATOM 3206 O O . GLY A 1 410 ? 7.608 -5.811 13.749 1.00 77.62 410 GLY A O 1
ATOM 3207 N N . GLY A 1 411 ? 7.699 -6.105 11.519 1.00 63.78 411 GLY A N 1
ATOM 3208 C CA . GLY A 1 411 ? 6.640 -5.144 11.186 1.00 63.78 411 GLY A CA 1
ATOM 3209 C C . GLY A 1 411 ? 6.877 -3.679 11.552 1.00 63.78 411 GLY A C 1
ATOM 3210 O O . GLY A 1 411 ? 5.959 -2.878 11.449 1.00 63.78 411 GLY A O 1
ATOM 3211 N N . GLY A 1 412 ? 8.067 -3.335 12.054 1.00 59.00 412 GLY A N 1
ATOM 3212 C CA . GLY A 1 412 ? 8.349 -2.047 12.707 1.00 59.00 412 GLY A CA 1
ATOM 3213 C C . GLY A 1 412 ? 8.078 -2.029 14.221 1.00 59.00 412 GLY A C 1
ATOM 3214 O O . GLY A 1 412 ? 8.604 -1.171 14.918 1.00 59.00 412 GLY A O 1
ATOM 3215 N N . TYR A 1 413 ? 7.353 -3.020 14.748 1.00 64.38 413 TYR A N 1
ATOM 3216 C CA . TYR A 1 413 ? 6.945 -3.127 16.160 1.00 64.38 413 TYR A CA 1
ATOM 3217 C C . TYR A 1 413 ? 7.941 -3.912 17.001 1.00 64.38 413 TYR A C 1
ATOM 3219 O O . TYR A 1 413 ? 8.162 -3.659 18.184 1.00 64.38 413 TYR A O 1
ATOM 3227 N N . THR A 1 414 ? 8.542 -4.920 16.384 1.00 75.94 414 THR A N 1
ATOM 3228 C CA . THR A 1 414 ? 9.486 -5.815 17.035 1.00 75.94 414 THR A CA 1
ATOM 3229 C C . THR A 1 414 ? 10.648 -6.099 16.093 1.00 75.94 414 THR A C 1
ATOM 3231 O O . THR A 1 414 ? 10.603 -5.828 14.898 1.00 75.94 414 THR A O 1
ATOM 3234 N N . SER A 1 415 ? 11.734 -6.653 16.623 1.00 86.12 415 SER A N 1
ATOM 3235 C CA . SER A 1 415 ? 12.768 -7.265 15.776 1.00 86.12 415 SER A CA 1
ATOM 3236 C C . SER A 1 415 ? 12.246 -8.555 15.125 1.00 86.12 415 SER A C 1
ATOM 3238 O O . SER A 1 415 ? 11.375 -9.198 15.711 1.00 86.12 415 SER A O 1
ATOM 3240 N N . PRO A 1 416 ? 12.840 -9.013 14.015 1.00 93.19 416 PRO A N 1
ATOM 3241 C CA . PRO A 1 416 ? 12.481 -10.278 13.385 1.00 93.19 416 PRO A CA 1
ATOM 3242 C C . PRO A 1 416 ? 12.427 -11.461 14.358 1.00 93.19 416 PRO A C 1
ATOM 3244 O O . PRO A 1 416 ? 13.215 -11.535 15.308 1.00 93.19 416 PRO A O 1
ATOM 3247 N N . PHE A 1 417 ? 11.494 -12.385 14.149 1.00 94.31 417 PHE A N 1
ATOM 3248 C CA . PHE A 1 417 ? 11.321 -13.561 15.002 1.00 94.31 417 PHE A CA 1
ATOM 3249 C C . PHE A 1 417 ? 10.685 -14.731 14.259 1.00 94.31 417 PHE A C 1
ATOM 3251 O O . PHE A 1 417 ? 10.003 -14.560 13.252 1.00 94.31 417 PHE A O 1
ATOM 3258 N N . MET A 1 418 ? 10.903 -15.927 14.795 1.00 96.75 418 MET A N 1
ATOM 3259 C CA . MET A 1 418 ? 10.135 -17.129 14.498 1.00 96.75 418 MET A CA 1
ATOM 3260 C C . MET A 1 418 ? 9.160 -17.382 15.658 1.00 96.75 418 MET A C 1
ATOM 3262 O O . MET A 1 418 ? 9.518 -17.145 16.811 1.00 96.75 418 MET A O 1
ATOM 3266 N N . LEU A 1 419 ? 7.937 -17.834 15.390 1.00 96.50 419 LEU A N 1
ATOM 3267 C CA . LEU A 1 419 ? 7.023 -18.296 16.447 1.00 96.50 419 LEU A CA 1
ATOM 3268 C C . LEU A 1 419 ? 7.278 -19.767 16.782 1.00 96.50 419 LEU A C 1
ATOM 3270 O O . LEU A 1 419 ? 7.876 -20.497 15.987 1.00 96.50 419 LEU A O 1
ATOM 3274 N N . MET A 1 420 ? 6.810 -20.208 17.951 1.00 96.69 420 MET A N 1
ATOM 3275 C CA . MET A 1 420 ? 6.776 -21.629 18.295 1.00 96.69 420 MET A CA 1
ATOM 3276 C C . MET A 1 420 ? 6.123 -22.437 17.150 1.00 96.69 420 MET A C 1
ATOM 3278 O O . MET A 1 420 ? 5.007 -22.104 16.746 1.00 96.69 420 MET A O 1
ATOM 3282 N N . PRO A 1 421 ? 6.800 -23.467 16.600 1.00 97.50 421 PRO A N 1
ATOM 3283 C CA . PRO A 1 421 ? 6.214 -24.356 15.601 1.00 97.50 421 PRO A CA 1
ATOM 3284 C C . PRO A 1 421 ? 4.913 -24.993 16.078 1.00 97.50 421 PRO A C 1
ATOM 3286 O O . PRO A 1 421 ? 4.821 -25.411 17.231 1.00 97.50 421 PRO A O 1
ATOM 3289 N N . LEU A 1 422 ? 3.951 -25.126 15.168 1.00 97.06 422 LEU A N 1
ATOM 3290 C CA . LEU A 1 422 ? 2.689 -25.814 15.427 1.00 97.06 422 LEU A CA 1
ATOM 3291 C C . LEU A 1 422 ? 2.707 -27.197 14.786 1.00 97.06 422 LEU A C 1
ATOM 3293 O O . LEU A 1 422 ? 3.080 -27.331 13.626 1.00 97.06 422 LEU A O 1
ATOM 3297 N N . GLY A 1 423 ? 2.287 -28.219 15.516 1.00 95.25 423 GLY A N 1
ATOM 3298 C CA . GLY A 1 423 ? 2.223 -29.607 15.080 1.00 95.25 423 GLY A CA 1
ATOM 3299 C C . GLY A 1 423 ? 2.588 -30.565 16.211 1.00 95.25 423 GLY A C 1
ATOM 3300 O O . GLY A 1 423 ? 2.756 -30.163 17.362 1.00 95.25 423 GLY A O 1
ATOM 3301 N N . ASP A 1 424 ? 2.761 -31.840 15.867 1.00 92.81 424 ASP A N 1
ATOM 3302 C CA . ASP A 1 424 ? 3.312 -32.855 16.775 1.00 92.81 424 ASP A CA 1
ATOM 3303 C C . ASP A 1 424 ? 4.829 -32.641 16.947 1.00 92.81 424 ASP A C 1
ATOM 3305 O O . ASP A 1 424 ? 5.658 -33.283 16.287 1.00 92.81 424 ASP A O 1
ATOM 3309 N N . LEU A 1 425 ? 5.182 -31.630 17.747 1.00 94.19 425 LEU A N 1
ATOM 3310 C CA . LEU A 1 425 ? 6.539 -31.117 17.906 1.00 94.19 425 LEU A CA 1
ATOM 3311 C C . LEU A 1 425 ? 7.362 -31.983 18.869 1.00 94.19 425 LEU A C 1
ATOM 3313 O O . LEU A 1 425 ? 7.002 -32.167 20.030 1.00 94.19 425 LEU A O 1
ATOM 3317 N N . THR A 1 426 ? 8.529 -32.440 18.409 1.00 95.19 426 THR A N 1
ATOM 3318 C CA . THR A 1 426 ? 9.544 -33.110 19.242 1.00 95.19 426 THR A CA 1
ATOM 3319 C C . THR A 1 426 ? 10.864 -32.347 19.197 1.00 95.19 426 THR A C 1
ATOM 3321 O O . THR A 1 426 ? 11.109 -31.581 18.258 1.00 95.19 426 THR A O 1
ATOM 3324 N N . SER A 1 427 ? 11.758 -32.593 20.162 1.00 95.06 427 SER A N 1
ATOM 3325 C CA . SER A 1 427 ? 13.101 -31.999 20.173 1.00 95.06 427 SER A CA 1
ATOM 3326 C C . SER A 1 427 ? 13.861 -32.266 18.869 1.00 95.06 427 SER A C 1
ATOM 3328 O O . SER A 1 427 ? 14.497 -31.364 18.331 1.00 95.06 427 SER A O 1
ATOM 3330 N N . GLU A 1 428 ? 13.766 -33.474 18.305 1.00 95.69 428 GLU A N 1
ATOM 3331 C CA . GLU A 1 428 ? 14.460 -33.852 17.068 1.00 95.69 428 GLU A CA 1
ATOM 3332 C C . GLU A 1 428 ? 13.911 -33.111 15.846 1.00 95.69 428 GLU A C 1
ATOM 3334 O O . GLU A 1 428 ? 14.691 -32.673 14.998 1.00 95.69 428 GLU A O 1
ATOM 3339 N N . LYS A 1 429 ? 12.580 -32.965 15.741 1.00 96.38 429 LYS A N 1
ATOM 3340 C CA . LYS A 1 429 ? 11.958 -32.152 14.684 1.00 96.38 429 LYS A CA 1
ATOM 3341 C C . LYS A 1 429 ? 12.386 -30.695 14.824 1.00 96.38 429 LYS A C 1
ATOM 3343 O O . LYS A 1 429 ? 12.789 -30.081 13.841 1.00 96.38 429 LYS A O 1
ATOM 3348 N N . LEU A 1 430 ? 12.368 -30.167 16.046 1.00 96.38 430 LEU A N 1
ATOM 3349 C CA . LEU A 1 430 ? 12.727 -28.784 16.336 1.00 96.38 430 LEU A CA 1
ATOM 3350 C C . LEU A 1 430 ? 14.187 -28.466 15.977 1.00 96.38 430 LEU A C 1
ATOM 3352 O O . LEU A 1 430 ? 14.448 -27.407 15.410 1.00 96.38 430 LEU A O 1
ATOM 3356 N N . VAL A 1 431 ? 15.127 -29.392 16.211 1.00 96.62 431 VAL A N 1
ATOM 3357 C CA . VAL A 1 431 ? 16.516 -29.258 15.732 1.00 96.62 431 VAL A CA 1
ATOM 3358 C C . VAL A 1 431 ? 16.561 -29.094 14.215 1.00 96.62 431 VAL A C 1
ATOM 3360 O O . VAL A 1 431 ? 17.116 -28.110 13.731 1.00 96.62 431 VAL A O 1
ATOM 3363 N N . ARG A 1 432 ? 15.919 -30.002 13.468 1.00 95.44 432 ARG A N 1
ATOM 3364 C CA . ARG A 1 432 ? 15.916 -29.966 11.994 1.00 95.44 432 ARG A CA 1
ATOM 3365 C C . ARG A 1 432 ? 15.211 -28.730 11.435 1.00 95.44 432 ARG A C 1
ATOM 3367 O O . ARG A 1 432 ? 15.633 -28.187 10.416 1.00 95.44 432 ARG A O 1
ATOM 3374 N N . ILE A 1 433 ? 14.157 -28.265 12.105 1.00 96.31 433 ILE A N 1
ATOM 3375 C CA . ILE A 1 433 ? 13.477 -27.008 11.779 1.00 96.31 433 ILE A CA 1
ATOM 3376 C C . ILE A 1 433 ? 14.450 -25.835 11.952 1.00 96.31 433 ILE A C 1
ATOM 3378 O O . ILE A 1 433 ? 14.633 -25.059 11.018 1.00 96.31 433 ILE A O 1
ATOM 3382 N N . ILE A 1 434 ? 15.119 -25.712 13.102 1.00 95.62 434 ILE A N 1
ATOM 3383 C CA . ILE A 1 434 ? 16.050 -24.602 13.363 1.00 95.62 434 ILE A CA 1
ATOM 3384 C C . ILE A 1 434 ? 17.230 -24.618 12.384 1.00 95.62 434 ILE A C 1
ATOM 3386 O O . ILE A 1 434 ? 17.608 -23.557 11.890 1.00 95.62 434 ILE A O 1
ATOM 3390 N N . GLU A 1 435 ? 17.779 -25.789 12.054 1.00 94.00 435 GLU A N 1
ATOM 3391 C CA . GLU A 1 435 ? 18.855 -25.931 11.060 1.00 94.00 435 GLU A CA 1
ATOM 3392 C C . GLU A 1 435 ? 18.444 -25.433 9.667 1.00 94.00 435 GLU A C 1
ATOM 3394 O O . GLU A 1 435 ? 19.265 -24.852 8.960 1.00 94.00 435 GLU A O 1
ATOM 3399 N N . LYS A 1 436 ? 17.172 -25.611 9.284 1.00 93.88 436 LYS A N 1
ATOM 3400 C CA . LYS A 1 436 ? 16.629 -25.126 8.005 1.00 93.88 436 LYS A CA 1
ATOM 3401 C C . LYS A 1 436 ? 16.245 -23.644 8.041 1.00 93.88 436 LYS A C 1
ATOM 3403 O O . LYS A 1 436 ? 16.416 -22.953 7.042 1.00 93.88 436 LYS A O 1
ATOM 3408 N N . ILE A 1 437 ? 15.734 -23.145 9.168 1.00 94.62 437 ILE A N 1
ATOM 3409 C CA . ILE A 1 437 ? 15.208 -21.775 9.279 1.00 94.62 437 ILE A CA 1
ATOM 3410 C C . ILE A 1 437 ? 16.279 -20.751 9.657 1.00 94.62 437 ILE A C 1
ATOM 3412 O O . ILE A 1 437 ? 16.220 -19.613 9.199 1.00 94.62 437 ILE A O 1
ATOM 3416 N N . ARG A 1 438 ? 17.288 -21.101 10.458 1.00 93.00 438 ARG A N 1
ATOM 3417 C CA . ARG A 1 438 ? 18.337 -20.141 10.842 1.00 93.00 438 ARG A CA 1
ATOM 3418 C C . ARG A 1 438 ? 19.055 -19.521 9.626 1.00 93.00 438 ARG A C 1
ATOM 3420 O O . ARG A 1 438 ? 19.161 -18.293 9.605 1.00 93.00 438 ARG A O 1
ATOM 3427 N N . PRO A 1 439 ? 19.447 -20.281 8.581 1.00 92.56 439 PRO A N 1
ATOM 3428 C CA . PRO A 1 439 ? 20.017 -19.698 7.364 1.00 92.56 439 PRO A CA 1
ATOM 3429 C C . PRO A 1 439 ? 19.073 -18.719 6.650 1.00 92.56 439 PRO A C 1
ATOM 3431 O O . PRO A 1 439 ? 19.525 -17.777 6.007 1.00 92.56 439 PRO A O 1
ATOM 3434 N N . GLU A 1 440 ? 17.755 -18.908 6.767 1.00 91.00 440 GLU A N 1
ATOM 3435 C CA . GLU A 1 440 ? 16.752 -18.005 6.192 1.00 91.00 440 GLU A CA 1
ATOM 3436 C C . GLU A 1 440 ? 16.719 -16.641 6.898 1.00 91.00 440 GLU A C 1
ATOM 3438 O O . GLU A 1 440 ? 16.499 -15.622 6.239 1.00 91.00 440 GLU A O 1
ATOM 3443 N N . PHE A 1 441 ? 16.997 -16.601 8.205 1.00 92.75 441 PHE A N 1
ATOM 3444 C CA . PHE A 1 441 ? 17.192 -15.355 8.954 1.00 92.75 441 PHE A CA 1
ATOM 3445 C C . PHE A 1 441 ? 18.522 -14.690 8.589 1.00 92.75 441 PHE A C 1
ATOM 3447 O O . PHE A 1 441 ? 18.555 -13.488 8.339 1.00 92.75 441 PHE A O 1
ATOM 3454 N N . GLU A 1 442 ? 19.605 -15.464 8.484 1.00 89.88 442 GLU A N 1
ATOM 3455 C CA . GLU A 1 442 ? 20.933 -14.952 8.116 1.00 89.88 442 GLU A CA 1
ATOM 3456 C C . GLU A 1 442 ? 20.937 -14.305 6.723 1.00 89.88 442 GLU A C 1
ATOM 3458 O O . GLU A 1 442 ? 21.416 -13.183 6.570 1.00 89.88 442 GLU A O 1
ATOM 3463 N N . LYS A 1 443 ? 20.317 -14.948 5.720 1.00 88.12 443 LYS A N 1
ATOM 3464 C CA . LYS A 1 443 ? 20.154 -14.391 4.360 1.00 88.12 443 LYS A CA 1
ATOM 3465 C C . LYS A 1 443 ? 19.419 -13.048 4.345 1.00 88.12 443 LYS A C 1
ATOM 3467 O O . LYS A 1 443 ? 19.681 -12.221 3.477 1.00 88.12 443 LYS A O 1
ATOM 3472 N N . ARG A 1 444 ? 18.489 -12.845 5.283 1.00 88.69 444 ARG A N 1
ATOM 3473 C CA . ARG A 1 444 ? 17.704 -11.610 5.446 1.00 88.69 444 ARG A CA 1
ATOM 3474 C C . ARG A 1 444 ? 18.381 -10.595 6.376 1.00 88.69 444 ARG A C 1
ATOM 3476 O O . ARG A 1 444 ? 17.831 -9.524 6.613 1.00 88.69 444 ARG A O 1
ATOM 3483 N N . ASN A 1 445 ? 19.570 -10.915 6.891 1.00 90.38 445 ASN A N 1
ATOM 3484 C CA . ASN A 1 445 ? 20.302 -10.126 7.878 1.00 90.38 445 ASN A CA 1
ATOM 3485 C C . ASN A 1 445 ? 19.505 -9.907 9.184 1.00 90.38 445 ASN A C 1
ATOM 3487 O O . ASN A 1 445 ? 19.532 -8.836 9.793 1.00 90.38 445 ASN A O 1
ATOM 3491 N N . TRP A 1 446 ? 18.751 -10.928 9.602 1.00 93.12 446 TRP A N 1
ATOM 3492 C CA . TRP A 1 446 ? 17.881 -10.915 10.776 1.00 93.12 446 TRP A CA 1
ATOM 3493 C C . TRP A 1 446 ? 18.488 -11.703 11.946 1.00 93.12 446 TRP A C 1
ATOM 3495 O O . TRP A 1 446 ? 19.052 -12.779 11.739 1.00 93.12 446 TRP A O 1
ATOM 3505 N N . PRO A 1 447 ? 18.336 -11.242 13.204 1.00 91.50 447 PRO A N 1
ATOM 3506 C CA . PRO A 1 447 ? 18.721 -12.041 14.362 1.00 91.50 447 PRO A CA 1
ATOM 3507 C C . PRO A 1 447 ? 17.770 -13.233 14.536 1.00 91.50 447 PRO A C 1
ATOM 3509 O O . PRO A 1 447 ? 16.552 -13.057 14.569 1.00 91.50 447 PRO A O 1
ATOM 3512 N N . PHE A 1 448 ? 18.314 -14.439 14.719 1.00 94.56 448 PHE A N 1
ATOM 3513 C CA . PHE A 1 448 ? 17.497 -15.627 14.960 1.00 94.56 448 PHE A CA 1
ATOM 3514 C C . PHE A 1 448 ? 17.038 -15.712 16.422 1.00 94.56 448 PHE A C 1
ATOM 3516 O O . PHE A 1 448 ? 17.840 -15.704 17.359 1.00 94.56 448 PHE A O 1
ATOM 3523 N N . ARG A 1 449 ? 15.724 -15.796 16.621 1.00 95.00 449 ARG A N 1
ATOM 3524 C CA . ARG A 1 449 ? 15.087 -15.970 17.930 1.00 95.00 449 ARG A CA 1
ATOM 3525 C C . ARG A 1 449 ? 13.709 -16.584 17.761 1.00 95.00 449 ARG A C 1
ATOM 3527 O O . ARG A 1 449 ? 13.051 -16.338 16.750 1.00 95.00 449 ARG A O 1
ATOM 3534 N N . ILE A 1 450 ? 13.272 -17.309 18.779 1.00 96.50 450 ILE A N 1
ATOM 3535 C CA . ILE A 1 450 ? 11.950 -17.921 18.823 1.00 96.50 450 ILE A CA 1
ATOM 3536 C C . ILE A 1 450 ? 11.134 -17.241 19.925 1.00 96.50 450 ILE A C 1
ATOM 3538 O O . ILE A 1 450 ? 11.615 -17.098 21.051 1.00 96.50 450 ILE A O 1
ATOM 3542 N N . CYS A 1 451 ? 9.936 -16.780 19.578 1.00 95.25 451 CYS A N 1
ATOM 3543 C CA . CYS A 1 451 ? 8.987 -16.081 20.445 1.00 95.25 451 CYS A CA 1
ATOM 3544 C C . CYS A 1 451 ? 7.727 -16.929 20.683 1.00 95.25 451 CYS A C 1
ATOM 3546 O O . CYS A 1 451 ? 7.499 -17.923 19.991 1.00 95.25 451 CYS A O 1
ATOM 3548 N N . SER A 1 452 ? 6.909 -16.506 21.652 1.00 94.81 452 SER A N 1
ATOM 3549 C CA . SER A 1 452 ? 5.639 -17.150 22.027 1.00 94.81 452 SER A CA 1
ATOM 3550 C C . SER A 1 452 ? 5.790 -18.650 22.317 1.00 94.81 452 SER A C 1
ATOM 3552 O O . SER A 1 452 ? 4.971 -19.462 21.901 1.00 94.81 452 SER A O 1
ATOM 3554 N N . ILE A 1 453 ? 6.864 -19.020 23.024 1.00 97.00 453 ILE A N 1
ATOM 3555 C CA . ILE A 1 453 ? 7.079 -20.385 23.517 1.00 97.00 453 ILE A CA 1
ATOM 3556 C C . ILE A 1 453 ? 6.272 -20.543 24.802 1.00 97.00 453 ILE A C 1
ATOM 3558 O O . ILE A 1 453 ? 6.554 -19.861 25.788 1.00 97.00 453 ILE A O 1
ATOM 3562 N N . GLU A 1 454 ? 5.283 -21.431 24.807 1.00 95.31 454 GLU A N 1
ATOM 3563 C CA . GLU A 1 454 ? 4.510 -21.700 26.020 1.00 95.31 454 GLU A CA 1
ATOM 3564 C C . GLU A 1 454 ? 5.398 -22.329 27.098 1.00 95.31 454 GLU A C 1
ATOM 3566 O O . GLU A 1 454 ? 6.303 -23.115 26.810 1.00 95.31 454 GLU A O 1
ATOM 3571 N N . GLU A 1 455 ? 5.151 -21.977 28.360 1.00 96.06 455 GLU A N 1
ATOM 3572 C CA . GLU A 1 455 ? 5.950 -22.445 29.496 1.00 96.06 455 GLU A CA 1
ATOM 3573 C C . GLU A 1 455 ? 6.116 -23.973 29.550 1.00 96.06 455 GLU A C 1
ATOM 3575 O O . GLU A 1 455 ? 7.194 -24.449 29.908 1.00 96.06 455 GLU A O 1
ATOM 3580 N N . SER A 1 456 ? 5.097 -24.731 29.136 1.00 94.75 456 SER A N 1
ATOM 3581 C CA . SER A 1 456 ? 5.117 -26.197 29.038 1.00 94.75 456 SER A CA 1
ATOM 3582 C C . SER A 1 456 ? 6.148 -26.733 28.032 1.00 94.75 456 SER A C 1
ATOM 3584 O O . SER A 1 456 ? 6.692 -27.818 28.236 1.00 94.75 456 SER A O 1
ATOM 3586 N N . TYR A 1 457 ? 6.476 -25.967 26.988 1.00 96.56 457 TYR A N 1
ATOM 3587 C CA . TYR A 1 457 ? 7.471 -26.321 25.971 1.00 96.56 457 TYR A CA 1
ATOM 3588 C C . TYR A 1 457 ? 8.867 -25.769 26.280 1.00 96.56 457 TYR A C 1
ATOM 3590 O O . TYR A 1 457 ? 9.847 -26.220 25.689 1.00 96.56 457 TYR A O 1
ATOM 3598 N N . LYS A 1 458 ? 8.998 -24.819 27.212 1.00 96.00 458 LYS A N 1
ATOM 3599 C CA . LYS A 1 458 ? 10.257 -24.116 27.515 1.00 96.00 458 LYS A CA 1
ATOM 3600 C C . LYS A 1 458 ? 11.455 -25.054 27.681 1.00 96.00 458 LYS A C 1
ATOM 3602 O O . LYS A 1 458 ? 12.489 -24.835 27.053 1.00 96.00 458 LYS A O 1
ATOM 3607 N N . ASP A 1 459 ? 11.319 -26.104 28.488 1.00 96.38 459 ASP A N 1
ATOM 3608 C CA . ASP A 1 459 ? 12.430 -27.018 28.782 1.00 96.38 459 ASP A CA 1
ATOM 3609 C C . ASP A 1 459 ? 12.889 -27.789 27.532 1.00 96.38 459 ASP A C 1
ATOM 3611 O O . ASP A 1 459 ? 14.088 -28.011 27.354 1.00 96.38 459 ASP A O 1
ATOM 3615 N N . MET A 1 460 ? 11.971 -28.105 26.608 1.00 96.50 460 MET A N 1
ATOM 3616 C CA . MET A 1 460 ? 12.301 -28.695 25.305 1.00 96.50 460 MET A CA 1
ATOM 3617 C C . MET A 1 460 ? 13.222 -27.762 24.509 1.00 96.50 460 MET A C 1
ATOM 3619 O O . MET A 1 460 ? 14.289 -28.184 24.064 1.00 96.50 460 MET A O 1
ATOM 3623 N N . PHE A 1 461 ? 12.860 -26.480 24.396 1.00 97.12 461 PHE A N 1
ATOM 3624 C CA . PHE A 1 461 ? 13.644 -25.476 23.668 1.00 97.12 461 PHE A CA 1
ATOM 3625 C C . PHE A 1 461 ? 15.000 -25.175 24.324 1.00 97.12 461 PHE A C 1
ATOM 3627 O O . PHE A 1 461 ? 15.980 -24.917 23.619 1.00 97.12 461 PHE A O 1
ATOM 3634 N N . LEU A 1 462 ? 15.074 -25.217 25.658 1.00 96.38 462 LEU A N 1
ATOM 3635 C CA . LEU A 1 462 ? 16.322 -25.026 26.405 1.00 96.38 462 LEU A CA 1
ATOM 3636 C C . LEU A 1 462 ? 17.272 -26.230 26.301 1.00 96.38 462 LEU A C 1
ATOM 3638 O O . LEU A 1 462 ? 18.478 -26.070 26.470 1.00 96.38 462 LEU A O 1
ATOM 3642 N N . SER A 1 463 ? 16.742 -27.424 26.021 1.00 95.44 463 SER A N 1
ATOM 3643 C CA . SER A 1 463 ? 17.521 -28.665 25.913 1.00 95.44 463 SER A CA 1
ATOM 3644 C C . SER A 1 463 ? 18.165 -28.902 24.539 1.00 95.44 463 SER A C 1
ATOM 3646 O O . SER A 1 463 ? 18.887 -29.883 24.359 1.00 95.44 463 SER A O 1
ATOM 3648 N N . LEU A 1 464 ? 17.907 -28.027 23.561 1.00 95.25 464 LEU A N 1
ATOM 3649 C CA . LEU A 1 464 ? 18.404 -28.185 22.194 1.00 95.25 464 LEU A CA 1
ATOM 3650 C C . LEU A 1 464 ? 19.938 -28.051 22.112 1.00 95.25 464 LEU A C 1
ATOM 3652 O O . LEU A 1 464 ? 20.532 -27.287 22.872 1.00 95.25 464 LEU A O 1
ATOM 3656 N N . PRO A 1 465 ? 20.598 -28.712 21.142 1.00 94.81 465 PRO A N 1
ATOM 3657 C CA . PRO A 1 465 ? 22.052 -28.690 20.956 1.00 94.81 465 PRO A CA 1
ATOM 3658 C C . PRO A 1 465 ? 22.576 -27.377 20.333 1.00 94.81 465 PRO A C 1
ATOM 3660 O O . PRO A 1 465 ? 23.550 -27.383 19.583 1.00 94.81 465 PRO A O 1
ATOM 3663 N N . PHE A 1 466 ? 21.942 -26.239 20.625 1.00 93.38 466 PHE A N 1
ATOM 3664 C CA . PHE A 1 466 ? 22.350 -24.915 20.159 1.00 93.38 466 PHE A CA 1
ATOM 3665 C C . PHE A 1 466 ? 22.774 -24.049 21.344 1.00 93.38 466 PHE A C 1
ATOM 3667 O O . PHE A 1 466 ? 22.189 -24.121 22.422 1.00 93.38 466 PHE A O 1
ATOM 3674 N N . THR A 1 467 ? 23.777 -23.193 21.147 1.00 93.56 467 THR A N 1
ATOM 3675 C CA . THR A 1 467 ? 24.139 -22.183 22.149 1.00 93.56 467 THR A CA 1
ATOM 3676 C C . THR A 1 467 ? 22.948 -21.263 22.407 1.00 93.56 467 THR A C 1
ATOM 3678 O O . THR A 1 467 ? 22.282 -20.855 21.467 1.00 93.56 467 THR A O 1
ATOM 3681 N N . ILE A 1 468 ? 22.672 -20.949 23.673 1.00 94.75 468 ILE A N 1
ATOM 3682 C CA . ILE A 1 468 ? 21.599 -20.029 24.061 1.00 94.75 468 ILE A CA 1
ATOM 3683 C C . ILE A 1 468 ? 22.234 -18.705 24.470 1.00 94.75 468 ILE A C 1
ATOM 3685 O O . ILE A 1 468 ? 23.044 -18.649 25.393 1.00 94.75 468 ILE A O 1
ATOM 3689 N N . GLN A 1 469 ? 21.847 -17.633 23.787 1.00 93.88 469 GLN A N 1
ATOM 3690 C CA . GLN A 1 469 ? 22.285 -16.266 24.076 1.00 93.88 469 GLN A CA 1
ATOM 3691 C C . GLN A 1 469 ? 21.382 -15.575 25.101 1.00 93.88 469 GLN A C 1
ATOM 3693 O O . GLN A 1 469 ? 21.809 -14.631 25.761 1.00 93.88 469 GLN A O 1
ATOM 3698 N N . GLY A 1 470 ? 20.130 -16.019 25.235 1.00 94.31 470 GLY A N 1
ATOM 3699 C CA . GLY A 1 470 ? 19.211 -15.504 26.244 1.00 94.31 470 GLY A CA 1
ATOM 3700 C C . GLY A 1 470 ? 17.859 -16.206 26.240 1.00 94.31 470 GLY A C 1
ATOM 3701 O O . GLY A 1 470 ? 17.377 -16.634 25.194 1.00 94.31 470 GLY A O 1
ATOM 3702 N N . CYS A 1 471 ? 17.242 -16.286 27.416 1.00 96.19 471 CYS A N 1
ATOM 3703 C CA . CYS A 1 471 ? 15.872 -16.746 27.616 1.00 96.19 471 CYS A CA 1
ATOM 3704 C C . CYS A 1 471 ? 15.150 -15.706 28.473 1.00 96.19 471 CYS A C 1
ATOM 3706 O O . CYS A 1 471 ? 15.547 -15.461 29.612 1.00 96.19 471 CYS A O 1
ATOM 3708 N N . THR A 1 472 ? 14.112 -15.082 27.926 1.00 95.44 472 THR A N 1
ATOM 3709 C CA . THR A 1 472 ? 13.364 -14.008 28.587 1.00 95.44 472 THR A CA 1
ATOM 3710 C C . THR A 1 472 ? 11.905 -14.400 28.741 1.00 95.44 472 THR A C 1
ATOM 3712 O O . THR A 1 472 ? 11.273 -14.825 27.774 1.00 95.44 472 THR A O 1
ATOM 3715 N N . TYR A 1 473 ? 11.389 -14.227 29.953 1.00 96.00 473 TYR A N 1
ATOM 3716 C CA . TYR A 1 473 ? 9.964 -14.237 30.258 1.00 96.00 473 TYR A CA 1
ATOM 3717 C C . TYR A 1 473 ? 9.476 -12.794 30.313 1.00 96.00 473 TYR A C 1
ATOM 3719 O O . TYR A 1 473 ? 10.113 -11.970 30.972 1.00 96.00 473 TYR A O 1
ATOM 3727 N N . ASP A 1 474 ? 8.362 -12.515 29.648 1.00 89.25 474 ASP A N 1
ATOM 3728 C CA . ASP A 1 474 ? 7.680 -11.233 29.742 1.00 89.25 474 ASP A CA 1
ATOM 3729 C C . ASP A 1 474 ? 6.276 -11.432 30.317 1.00 89.25 474 ASP A C 1
ATOM 3731 O O . ASP A 1 474 ? 5.404 -12.017 29.675 1.00 89.25 474 ASP A O 1
ATOM 3735 N N . ARG A 1 475 ? 6.067 -10.945 31.545 1.00 94.81 475 ARG A N 1
ATOM 3736 C CA . ARG A 1 475 ? 4.769 -11.021 32.225 1.00 94.81 475 ARG A CA 1
ATOM 3737 C C . ARG A 1 475 ? 3.717 -10.180 31.513 1.00 94.81 475 ARG A C 1
ATOM 3739 O O . ARG A 1 475 ? 2.542 -10.535 31.568 1.00 94.81 475 ARG A O 1
ATOM 3746 N N . ASP A 1 476 ? 4.117 -9.084 30.885 1.00 95.06 476 ASP A N 1
ATOM 3747 C CA . ASP A 1 476 ? 3.202 -8.149 30.231 1.00 95.06 476 ASP A CA 1
ATOM 3748 C C . ASP A 1 476 ? 2.530 -8.797 29.008 1.00 95.06 476 ASP A C 1
ATOM 3750 O O . ASP A 1 476 ? 1.426 -8.407 28.636 1.00 95.06 476 ASP A O 1
ATOM 3754 N N . SER A 1 477 ? 3.152 -9.859 28.482 1.00 93.62 477 SER A N 1
ATOM 3755 C CA . SER A 1 477 ? 2.692 -10.673 27.356 1.00 93.62 477 SER A CA 1
ATOM 3756 C C . SER A 1 477 ? 1.942 -11.960 27.754 1.00 93.62 477 SER A C 1
ATOM 3758 O O . SER A 1 477 ? 1.562 -12.721 26.868 1.00 93.62 477 SER A O 1
ATOM 3760 N N . SER A 1 478 ? 1.756 -12.274 29.045 1.00 97.12 478 SER A N 1
ATOM 3761 C CA . SER A 1 478 ? 1.047 -13.504 29.454 1.00 97.12 478 SER A CA 1
ATOM 3762 C C . SER A 1 478 ? -0.461 -13.408 29.206 1.00 97.12 478 SER A C 1
ATOM 3764 O O . SER A 1 478 ? -1.091 -12.442 29.649 1.00 97.12 478 SER A O 1
ATOM 3766 N N . ASP A 1 479 ? -1.054 -14.451 28.617 1.00 97.25 479 ASP A N 1
ATOM 3767 C CA . ASP A 1 479 ? -2.501 -14.490 28.382 1.00 97.25 479 ASP A CA 1
ATOM 3768 C C . ASP A 1 479 ? -3.272 -14.829 29.664 1.00 97.25 479 ASP A C 1
ATOM 3770 O O . ASP A 1 479 ? -2.804 -15.578 30.532 1.00 97.25 479 ASP A O 1
ATOM 3774 N N . TYR A 1 480 ? -4.478 -14.279 29.789 1.00 98.31 480 TYR A N 1
ATOM 3775 C CA . TYR A 1 480 ? -5.359 -14.515 30.927 1.00 98.31 480 TYR A CA 1
ATOM 3776 C C . TYR A 1 480 ? -6.406 -15.586 30.618 1.00 98.31 480 TYR A C 1
ATOM 3778 O O . TYR A 1 480 ? -7.384 -15.323 29.915 1.00 98.31 480 TYR A O 1
ATOM 3786 N N . LEU A 1 481 ? -6.263 -16.753 31.253 1.00 97.69 481 LEU A N 1
ATOM 3787 C CA . LEU A 1 481 ? -7.184 -17.876 31.100 1.00 97.69 481 LEU A CA 1
ATOM 3788 C C . LEU A 1 481 ? -8.218 -17.902 32.231 1.00 97.69 481 LEU A C 1
ATOM 3790 O O . LEU A 1 481 ? -7.871 -17.920 33.416 1.00 97.69 481 LEU A O 1
ATOM 3794 N N . TYR A 1 482 ? -9.500 -17.967 31.886 1.00 98.19 482 TYR A N 1
ATOM 3795 C CA . TYR A 1 482 ? -10.622 -17.983 32.825 1.00 98.19 482 TYR A CA 1
ATOM 3796 C C . TYR A 1 482 ? -11.425 -19.276 32.724 1.00 98.19 482 TYR A C 1
ATOM 3798 O O . TYR A 1 482 ? -11.555 -19.860 31.655 1.00 98.19 482 TYR A O 1
ATOM 3806 N N . ASP A 1 483 ? -12.036 -19.687 33.835 1.00 97.75 483 ASP A N 1
ATOM 3807 C CA . ASP A 1 483 ? -13.123 -20.667 33.809 1.00 97.75 483 ASP A CA 1
ATOM 3808 C C . ASP A 1 483 ? -14.338 -20.043 33.104 1.00 97.75 483 ASP A C 1
ATOM 3810 O O . ASP A 1 483 ? -14.867 -19.016 33.543 1.00 97.75 483 ASP A O 1
ATOM 3814 N N . ALA A 1 484 ? -14.764 -20.642 31.993 1.00 97.62 484 ALA A N 1
ATOM 3815 C CA . ALA A 1 484 ? -15.793 -20.061 31.141 1.00 97.62 484 ALA A CA 1
ATOM 3816 C C . ALA A 1 484 ? -17.146 -19.978 31.864 1.00 97.62 484 ALA A C 1
ATOM 3818 O O . ALA A 1 484 ? -17.850 -18.975 31.758 1.00 97.62 484 ALA A O 1
ATOM 3819 N N . GLU A 1 485 ? -17.479 -20.978 32.687 1.00 97.88 485 GLU A N 1
ATOM 3820 C CA . GLU A 1 485 ? -18.716 -20.994 33.476 1.00 97.88 485 GLU A CA 1
ATOM 3821 C C . GLU A 1 485 ? -18.771 -19.841 34.488 1.00 97.88 485 GLU A C 1
ATOM 3823 O O . GLU A 1 485 ? -19.823 -19.235 34.727 1.00 97.88 485 GLU A O 1
ATOM 3828 N N . SER A 1 486 ? -17.621 -19.482 35.052 1.00 97.94 486 SER A N 1
ATOM 3829 C CA . SER A 1 486 ? -17.486 -18.338 35.944 1.00 97.94 486 SER A CA 1
ATOM 3830 C C . SER A 1 486 ? -17.767 -17.018 35.227 1.00 97.94 486 SER A C 1
ATOM 3832 O O . SER A 1 486 ? -18.443 -16.171 35.810 1.00 97.94 486 SER A O 1
ATOM 3834 N N . LEU A 1 487 ? -17.327 -16.836 33.976 1.00 97.88 487 LEU A N 1
ATOM 3835 C CA . LEU A 1 487 ? -17.651 -15.637 33.185 1.00 97.88 487 LEU A CA 1
ATOM 3836 C C . LEU A 1 487 ? -19.123 -15.621 32.738 1.00 97.88 487 LEU A C 1
ATOM 3838 O O . LEU A 1 487 ? -19.796 -14.594 32.857 1.00 97.88 487 LEU A O 1
ATOM 3842 N N . ARG A 1 488 ? -19.657 -16.779 32.330 1.00 98.00 488 ARG A N 1
ATOM 3843 C CA . ARG A 1 488 ? -21.064 -16.947 31.929 1.00 98.00 488 ARG A CA 1
ATOM 3844 C C . ARG A 1 488 ? -22.059 -16.722 33.052 1.00 98.00 488 ARG A C 1
ATOM 3846 O O . ARG A 1 488 ? -23.185 -16.338 32.783 1.00 98.00 488 ARG A O 1
ATOM 3853 N N . THR A 1 489 ? -21.693 -16.983 34.307 1.00 97.00 489 THR A N 1
ATOM 3854 C CA . THR A 1 489 ? -22.656 -16.936 35.423 1.00 97.00 489 THR A CA 1
ATOM 3855 C C . THR A 1 489 ? -22.331 -15.908 36.494 1.00 97.00 489 THR A C 1
ATOM 3857 O O . THR A 1 489 ? -23.214 -15.532 37.269 1.00 97.00 489 THR A O 1
ATOM 3860 N N . LEU A 1 490 ? -21.066 -15.487 36.590 1.00 96.94 490 LEU A N 1
ATOM 3861 C CA . LEU A 1 490 ? -20.546 -14.614 37.642 1.00 96.94 490 LEU A CA 1
ATOM 3862 C C . LEU A 1 490 ? -20.947 -15.091 39.054 1.00 96.94 490 LEU A C 1
ATOM 3864 O O . LEU A 1 490 ? -21.175 -14.276 39.954 1.00 96.94 490 LEU A O 1
ATOM 3868 N N . LYS A 1 491 ? -21.090 -16.407 39.276 1.00 93.81 491 LYS A N 1
ATOM 3869 C CA . LYS A 1 491 ? -21.548 -16.994 40.549 1.00 93.81 491 LYS A CA 1
ATOM 3870 C C . LYS A 1 491 ? -20.453 -17.007 41.618 1.00 93.81 491 LYS A C 1
ATOM 3872 O O . LYS A 1 491 ? -19.274 -17.168 41.344 1.00 93.81 491 LYS A O 1
ATOM 3877 N N . GLY A 1 492 ? -20.857 -16.898 42.885 1.00 93.44 492 GLY A N 1
ATOM 3878 C CA . GLY A 1 492 ? -19.957 -17.012 44.041 1.00 93.44 492 GLY A CA 1
ATOM 3879 C C . GLY A 1 492 ? -19.510 -15.673 44.639 1.00 93.44 492 GLY A C 1
ATOM 3880 O O . GLY A 1 492 ? -19.686 -14.602 44.056 1.00 93.44 492 GLY A O 1
ATOM 3881 N N . LYS A 1 493 ? -18.958 -15.711 45.860 1.00 93.81 493 LYS A N 1
ATOM 3882 C CA . LYS A 1 493 ? -18.665 -14.501 46.655 1.00 93.81 493 LYS A CA 1
ATOM 3883 C C . LYS A 1 493 ? -17.664 -13.559 45.970 1.00 93.81 493 LYS A C 1
ATOM 3885 O O . LYS A 1 493 ? -17.854 -12.348 46.034 1.00 93.81 493 LYS A O 1
ATOM 3890 N N . LYS A 1 494 ? -16.659 -14.101 45.270 1.00 95.31 494 LYS A N 1
ATOM 3891 C CA . LYS A 1 494 ? -15.611 -13.317 44.592 1.00 95.31 494 LYS A CA 1
ATOM 3892 C C . LYS A 1 494 ? -16.160 -12.401 43.483 1.00 95.31 494 LYS A C 1
ATOM 3894 O O . LYS A 1 494 ? -15.758 -11.252 43.385 1.00 95.31 494 LYS A O 1
ATOM 3899 N N . TYR A 1 495 ? -17.191 -12.828 42.750 1.00 96.56 495 TYR A N 1
ATOM 3900 C CA . TYR A 1 495 ? -17.817 -12.023 41.690 1.00 96.56 495 TYR A CA 1
ATOM 3901 C C . TYR A 1 495 ? -18.917 -11.062 42.176 1.00 96.56 495 TYR A C 1
ATOM 3903 O O . TYR A 1 495 ? -19.627 -10.487 41.354 1.00 96.56 495 TYR A O 1
ATOM 3911 N N . ALA A 1 496 ? -19.087 -10.851 43.489 1.00 95.69 496 ALA A N 1
ATOM 3912 C CA . ALA A 1 496 ? -20.143 -9.975 44.012 1.00 95.69 496 ALA A CA 1
ATOM 3913 C C . ALA A 1 496 ? -20.088 -8.556 43.419 1.00 95.69 496 ALA A C 1
ATOM 3915 O O . ALA A 1 496 ? -21.119 -8.023 43.018 1.00 95.69 496 ALA A O 1
ATOM 3916 N N . LYS A 1 497 ? -18.886 -7.981 43.277 1.00 95.31 497 LYS A N 1
ATOM 3917 C CA . LYS A 1 497 ? -18.706 -6.658 42.660 1.00 95.31 497 LYS A CA 1
ATOM 3918 C C . LYS A 1 497 ? -19.112 -6.652 41.180 1.00 95.31 497 LYS A C 1
ATOM 3920 O O . LYS A 1 497 ? -19.809 -5.740 40.752 1.00 95.31 497 LYS A O 1
ATOM 3925 N N . LYS A 1 498 ? -18.745 -7.686 40.413 1.00 96.56 498 LYS A N 1
ATOM 3926 C CA . LYS A 1 498 ? -19.122 -7.820 38.993 1.00 96.56 498 LYS A CA 1
ATOM 3927 C C . LYS A 1 498 ? -20.633 -7.976 38.822 1.00 96.56 498 LYS A C 1
ATOM 3929 O O . LYS A 1 498 ? -21.221 -7.267 38.019 1.00 96.56 498 LYS A O 1
ATOM 3934 N N . ARG A 1 499 ? -21.283 -8.805 39.645 1.00 97.12 499 ARG A N 1
ATOM 3935 C CA . ARG A 1 499 ? -22.751 -8.914 39.645 1.00 97.12 499 ARG A CA 1
ATOM 3936 C C . ARG A 1 499 ? -23.440 -7.602 40.002 1.00 97.12 499 ARG A C 1
ATOM 3938 O O . ARG A 1 499 ? -24.488 -7.321 39.439 1.00 97.12 499 ARG A O 1
ATOM 3945 N N . ASN A 1 500 ? -22.869 -6.805 40.907 1.00 96.12 500 ASN A N 1
ATOM 3946 C CA . ASN A 1 500 ? -23.407 -5.479 41.202 1.00 96.12 500 ASN A CA 1
ATOM 3947 C C . ASN A 1 500 ? -23.299 -4.558 39.980 1.00 96.12 500 ASN A C 1
ATOM 3949 O O . ASN A 1 500 ? -24.302 -3.960 39.620 1.00 96.12 500 ASN A O 1
ATOM 3953 N N . HIS A 1 501 ? -22.145 -4.497 39.303 1.00 96.38 501 HIS A N 1
ATOM 3954 C CA . HIS A 1 501 ? -22.001 -3.724 38.059 1.00 96.38 501 HIS A CA 1
ATOM 3955 C C . HIS A 1 501 ? -22.986 -4.172 36.972 1.00 96.38 501 HIS A C 1
ATOM 3957 O O . HIS A 1 501 ? -23.659 -3.329 36.394 1.00 96.38 501 HIS A O 1
ATOM 3963 N N . LEU A 1 502 ? -23.128 -5.484 36.751 1.00 97.31 502 LEU A N 1
ATOM 3964 C CA . LEU A 1 502 ? -24.112 -6.026 35.811 1.00 97.31 502 LEU A CA 1
ATOM 3965 C C . LEU A 1 502 ? -25.542 -5.643 36.214 1.00 97.31 502 LEU A C 1
ATOM 3967 O O . LEU A 1 502 ? -26.323 -5.208 35.382 1.00 97.31 502 LEU A O 1
ATOM 3971 N N . LYS A 1 503 ? -25.890 -5.767 37.499 1.00 96.94 503 LYS A N 1
ATOM 3972 C CA . LYS A 1 503 ? -27.214 -5.386 38.005 1.00 96.94 503 LYS A CA 1
ATOM 3973 C C . LYS A 1 503 ? -27.501 -3.894 37.807 1.00 96.94 503 LYS A C 1
ATOM 3975 O O . LYS A 1 503 ? -28.638 -3.564 37.500 1.00 96.94 503 LYS A O 1
ATOM 3980 N N . HIS A 1 504 ? -26.510 -3.027 38.019 1.00 96.00 504 HIS A N 1
ATOM 3981 C CA . HIS A 1 504 ? -26.642 -1.590 37.777 1.00 96.00 504 HIS A CA 1
ATOM 3982 C C . HIS A 1 504 ? -26.869 -1.308 36.294 1.00 96.00 504 HIS A C 1
ATOM 3984 O O . HIS A 1 504 ? -27.891 -0.725 35.965 1.00 96.00 504 HIS A O 1
ATOM 3990 N N . PHE A 1 505 ? -26.033 -1.864 35.412 1.00 97.62 505 PHE A N 1
ATOM 3991 C CA . PHE A 1 505 ? -26.218 -1.753 33.964 1.00 97.62 505 PHE A CA 1
ATOM 3992 C C . PHE A 1 505 ? -27.637 -2.157 33.522 1.00 97.62 505 PHE A C 1
ATOM 3994 O O . PHE A 1 505 ? -28.324 -1.398 32.849 1.00 97.62 505 PHE A O 1
ATOM 4001 N N . LEU A 1 506 ? -28.113 -3.322 33.975 1.00 97.06 506 LEU A N 1
ATOM 4002 C CA . LEU A 1 506 ? -29.455 -3.825 33.655 1.00 97.06 506 LEU A CA 1
ATOM 4003 C C . LEU A 1 506 ? -30.594 -2.940 34.188 1.00 97.06 506 LEU A C 1
ATOM 4005 O O . LEU A 1 506 ? -31.702 -2.997 33.660 1.00 97.06 506 LEU A O 1
ATOM 4009 N N . ALA A 1 507 ? -30.360 -2.193 35.269 1.00 96.81 507 ALA A N 1
ATOM 4010 C CA . ALA A 1 507 ? -31.354 -1.307 35.868 1.00 96.81 507 ALA A CA 1
ATOM 4011 C C . ALA A 1 507 ? -31.363 0.079 35.209 1.00 96.81 507 ALA A C 1
ATOM 4013 O O . ALA A 1 507 ? -32.439 0.644 35.018 1.00 96.81 507 ALA A O 1
ATOM 4014 N N . ASP A 1 508 ? -30.183 0.600 34.871 1.00 96.50 508 ASP A N 1
ATOM 4015 C CA . ASP A 1 508 ? -29.999 1.941 34.313 1.00 96.50 508 ASP A CA 1
ATOM 4016 C C . ASP A 1 508 ? -30.303 1.980 32.804 1.00 96.50 508 ASP A C 1
ATOM 4018 O O . ASP A 1 508 ? -30.762 3.002 32.298 1.00 96.50 508 ASP A O 1
ATOM 4022 N N . PHE A 1 509 ? -30.130 0.851 32.104 1.00 96.44 509 PHE A N 1
ATOM 4023 C CA . PHE A 1 509 ? -30.366 0.715 30.663 1.00 96.44 509 PHE A CA 1
ATOM 4024 C C . PHE A 1 509 ? -31.332 -0.441 30.361 1.00 96.44 509 PHE A C 1
ATOM 4026 O O . PHE A 1 509 ? -30.919 -1.442 29.786 1.00 96.44 509 PHE A O 1
ATOM 4033 N N . PRO A 1 510 ? -32.614 -0.371 30.766 1.00 94.50 510 PRO A N 1
ATOM 4034 C CA . PRO A 1 510 ? -33.565 -1.481 30.619 1.00 94.50 510 PRO A CA 1
ATOM 4035 C C . PRO A 1 510 ? -33.943 -1.802 29.161 1.00 94.50 510 PRO A C 1
ATOM 4037 O O . PRO A 1 510 ? -34.511 -2.860 28.900 1.00 94.50 510 PRO A O 1
ATOM 4040 N N . ASP A 1 511 ? -33.653 -0.895 28.231 1.00 94.31 511 ASP A N 1
ATOM 4041 C CA . ASP A 1 511 ? -33.889 -0.978 26.787 1.00 94.31 511 ASP A CA 1
ATOM 4042 C C . ASP A 1 511 ? -32.673 -1.493 25.996 1.00 94.31 511 ASP A C 1
ATOM 4044 O O . ASP A 1 511 ? -32.670 -1.436 24.768 1.00 94.31 511 ASP A O 1
ATOM 4048 N N . TYR A 1 512 ? -31.634 -1.988 26.679 1.00 97.56 512 TYR A N 1
ATOM 4049 C CA . TYR A 1 512 ? -30.482 -2.585 26.011 1.00 97.56 512 TYR A CA 1
ATOM 4050 C C . TYR A 1 512 ? -30.878 -3.799 25.154 1.00 97.56 512 TYR A C 1
ATOM 4052 O O . TYR A 1 512 ? -31.724 -4.614 25.529 1.00 97.56 512 TYR A O 1
ATOM 4060 N N . GLU A 1 513 ? -30.182 -3.977 24.036 1.00 97.81 513 GLU A N 1
ATOM 4061 C CA . GLU A 1 513 ? -30.303 -5.153 23.177 1.00 97.81 513 GLU A CA 1
ATOM 4062 C C . GLU A 1 513 ? -28.936 -5.814 23.035 1.00 97.81 513 GLU A C 1
ATOM 4064 O O . GLU A 1 513 ? -27.995 -5.189 22.548 1.00 97.81 513 GLU A O 1
ATOM 4069 N N . TYR A 1 514 ? -28.814 -7.082 23.430 1.00 98.25 514 TYR A N 1
ATOM 4070 C CA . TYR A 1 514 ? -27.666 -7.898 23.041 1.00 98.25 514 TYR A CA 1
ATOM 4071 C C . TYR A 1 514 ? -27.977 -8.613 21.727 1.00 98.25 514 TYR A C 1
ATOM 4073 O O . TYR A 1 514 ? -28.977 -9.326 21.628 1.00 98.25 514 TYR A O 1
ATOM 4081 N N . VAL A 1 515 ? -27.112 -8.442 20.733 1.00 98.19 515 VAL A N 1
ATOM 4082 C CA . VAL A 1 515 ? -27.270 -9.003 19.388 1.00 98.19 515 VAL A CA 1
ATOM 4083 C C . VAL A 1 515 ? -26.014 -9.760 18.978 1.00 98.19 515 VAL A C 1
ATOM 4085 O O . VAL A 1 515 ? -24.897 -9.362 19.309 1.00 98.19 515 VAL A O 1
ATOM 4088 N N . THR A 1 516 ? -26.180 -10.859 18.246 1.00 98.00 516 THR A N 1
ATOM 4089 C CA . THR A 1 516 ? -25.063 -11.508 17.548 1.00 98.00 516 THR A CA 1
ATOM 4090 C C . THR A 1 516 ? -24.554 -10.570 16.456 1.00 98.00 516 THR A C 1
ATOM 4092 O O . THR A 1 516 ? -25.353 -9.918 15.786 1.00 98.00 516 THR A O 1
ATOM 4095 N N . LEU A 1 517 ? -23.233 -10.475 16.288 1.00 97.31 517 LEU A N 1
ATOM 4096 C CA . LEU A 1 517 ? -22.666 -9.661 15.215 1.00 97.31 517 LEU A CA 1
ATOM 4097 C C . LEU A 1 517 ? -22.986 -10.269 13.848 1.00 97.31 517 LEU A C 1
ATOM 4099 O O . LEU A 1 517 ? -22.747 -11.450 13.602 1.00 97.31 517 LEU A O 1
ATOM 4103 N N . GLU A 1 518 ? -23.473 -9.416 12.958 1.00 94.75 518 GLU A N 1
ATOM 4104 C CA . GLU A 1 518 ? -23.737 -9.690 11.549 1.00 94.75 518 GLU A CA 1
ATOM 4105 C C . GLU A 1 518 ? -23.209 -8.517 10.702 1.00 94.75 518 GLU A C 1
ATOM 4107 O O . GLU A 1 518 ? -23.019 -7.423 11.248 1.00 94.75 518 GLU A O 1
ATOM 4112 N N . PRO A 1 519 ? -22.992 -8.694 9.383 1.00 96.06 519 PRO A N 1
ATOM 4113 C CA . PRO A 1 519 ? -22.369 -7.668 8.541 1.00 96.06 519 PRO A CA 1
ATOM 4114 C C . PRO A 1 519 ? -23.032 -6.287 8.578 1.00 96.06 519 PRO A C 1
ATOM 4116 O O . PRO A 1 519 ? -22.354 -5.272 8.427 1.00 96.06 519 PRO A O 1
ATOM 4119 N N . SER A 1 520 ? -24.341 -6.226 8.843 1.00 96.31 520 SER A N 1
ATOM 4120 C CA . SER A 1 520 ? -25.089 -4.970 8.980 1.00 96.31 520 SER A CA 1
ATOM 4121 C C . SER A 1 520 ? -24.591 -4.085 10.139 1.00 96.31 520 SER A C 1
ATOM 4123 O O . SER A 1 520 ? -24.762 -2.867 10.097 1.00 96.31 520 SER A O 1
ATOM 4125 N N . LEU A 1 521 ? -23.954 -4.677 11.159 1.00 96.81 521 LEU A N 1
ATOM 4126 C CA . LEU A 1 521 ? -23.472 -3.998 12.367 1.00 96.81 521 LEU A CA 1
ATOM 4127 C C . LEU A 1 521 ? -21.989 -3.606 12.300 1.00 96.81 521 LEU A C 1
ATOM 4129 O O . LEU A 1 521 ? -21.532 -2.854 13.163 1.00 96.81 521 LEU A O 1
ATOM 4133 N N . PHE A 1 522 ? -21.230 -4.085 11.309 1.00 98.00 522 PHE A N 1
ATOM 4134 C CA . PHE A 1 522 ? -19.785 -3.828 11.215 1.00 98.00 522 PHE A CA 1
ATOM 4135 C C . PHE A 1 522 ? -19.444 -2.336 11.115 1.00 98.00 522 PHE A C 1
ATOM 4137 O O . PHE A 1 522 ? -18.573 -1.900 11.872 1.00 98.00 522 PHE A O 1
ATOM 4144 N N . PRO A 1 523 ? -20.147 -1.515 10.301 1.00 97.81 523 PRO A N 1
ATOM 4145 C CA . PRO A 1 523 ? -19.881 -0.078 10.254 1.00 97.81 523 PRO A CA 1
ATOM 4146 C C . PRO A 1 523 ? -20.053 0.595 11.620 1.00 97.81 523 PRO A C 1
ATOM 4148 O O . PRO A 1 523 ? -19.186 1.352 12.039 1.00 97.81 523 PRO A O 1
ATOM 4151 N N . ALA A 1 524 ? -21.107 0.247 12.366 1.00 97.56 524 ALA A N 1
ATOM 4152 C CA . ALA A 1 524 ? -21.358 0.805 13.697 1.00 97.56 524 ALA A CA 1
ATOM 4153 C C . ALA A 1 524 ? -20.307 0.367 14.737 1.00 97.56 524 ALA A C 1
ATOM 4155 O O . ALA A 1 524 ? -19.995 1.110 15.666 1.00 97.56 524 ALA A O 1
ATOM 4156 N N . CYS A 1 525 ? -19.735 -0.832 14.589 1.00 98.12 525 CYS A N 1
ATOM 4157 C CA . CYS A 1 525 ? -18.622 -1.282 15.428 1.00 98.12 525 CYS A CA 1
ATOM 4158 C C . CYS A 1 525 ? -17.335 -0.506 15.115 1.00 98.12 525 CYS A C 1
ATOM 4160 O O . CYS A 1 525 ? -16.638 -0.087 16.036 1.00 98.12 525 CYS A O 1
ATOM 4162 N N . LEU A 1 526 ? -17.038 -0.278 13.832 1.00 97.62 526 LEU A N 1
ATOM 4163 C CA . LEU A 1 526 ? -15.893 0.531 13.403 1.00 97.62 526 LEU A CA 1
ATOM 4164 C C . LEU A 1 526 ? -16.041 1.999 13.830 1.00 97.62 526 LEU A C 1
ATOM 4166 O O . LEU A 1 526 ? -15.068 2.601 14.280 1.00 97.62 526 LEU A O 1
ATOM 4170 N N . GLU A 1 527 ? -17.254 2.555 13.777 1.00 96.69 527 GLU A N 1
ATOM 4171 C CA . GLU A 1 527 ? -17.563 3.881 14.330 1.00 96.69 527 GLU A CA 1
ATOM 4172 C C . GLU A 1 527 ? -17.285 3.952 15.835 1.00 96.69 527 GLU A C 1
ATOM 4174 O O . GLU A 1 527 ? -16.679 4.914 16.291 1.00 96.69 527 GLU A O 1
ATOM 4179 N N . LEU A 1 528 ? -17.632 2.918 16.613 1.00 96.44 528 LEU A N 1
ATOM 4180 C CA . LEU A 1 528 ? -17.303 2.887 18.042 1.00 96.44 528 LEU A CA 1
ATOM 4181 C C . LEU A 1 528 ? -15.784 2.939 18.293 1.00 96.44 528 LEU A C 1
ATOM 4183 O O . LEU A 1 528 ? -15.341 3.597 19.235 1.00 96.44 528 LEU A O 1
ATOM 4187 N N . VAL A 1 529 ? -14.984 2.253 17.470 1.00 96.12 529 VAL A N 1
ATOM 4188 C CA . VAL A 1 529 ? -13.512 2.306 17.561 1.00 96.12 529 VAL A CA 1
ATOM 4189 C C . VAL A 1 529 ? -12.999 3.697 17.186 1.00 96.12 529 VAL A C 1
ATOM 4191 O O . VAL A 1 529 ? -12.140 4.231 17.887 1.00 96.12 529 VAL A O 1
ATOM 4194 N N . ARG A 1 530 ? -13.561 4.303 16.132 1.00 94.94 530 ARG A N 1
ATOM 4195 C CA . ARG A 1 530 ? -13.226 5.662 15.690 1.00 94.94 530 ARG A CA 1
ATOM 4196 C C . ARG A 1 530 ? -13.500 6.700 16.772 1.00 94.94 530 ARG A C 1
ATOM 4198 O O . ARG A 1 530 ? -12.593 7.438 17.141 1.00 94.94 530 ARG A O 1
ATOM 4205 N N . ASP A 1 531 ? -14.697 6.685 17.348 1.00 92.94 531 ASP A N 1
ATOM 4206 C CA . ASP A 1 531 ? -15.081 7.594 18.429 1.00 92.94 531 ASP A CA 1
ATOM 4207 C C . ASP A 1 531 ? -14.152 7.446 19.645 1.00 92.94 531 ASP A C 1
ATOM 4209 O O . ASP A 1 531 ? -13.819 8.425 20.314 1.00 92.94 531 ASP A O 1
ATOM 4213 N N . TRP A 1 532 ? -13.715 6.220 19.949 1.00 90.50 532 TRP A N 1
ATOM 4214 C CA . TRP A 1 532 ? -12.773 5.972 21.038 1.00 90.50 532 TRP A CA 1
ATOM 4215 C C . TRP A 1 532 ? -11.382 6.554 20.752 1.00 90.50 532 TRP A C 1
ATOM 4217 O O . TRP A 1 532 ? -10.807 7.191 21.640 1.00 90.50 532 TRP A O 1
ATOM 4227 N N . ALA A 1 533 ? -10.866 6.378 19.531 1.00 89.88 533 ALA A N 1
ATOM 4228 C CA . ALA A 1 533 ? -9.588 6.949 19.107 1.00 89.88 533 ALA A CA 1
ATOM 4229 C C . ALA A 1 533 ? -9.634 8.486 19.131 1.00 89.88 533 ALA A C 1
ATOM 4231 O O . ALA A 1 533 ? -8.764 9.116 19.735 1.00 89.88 533 ALA A O 1
ATOM 4232 N N . GLU A 1 534 ? -10.707 9.091 18.609 1.00 90.75 534 GLU A N 1
ATOM 4233 C CA . GLU A 1 534 ? -10.923 10.543 18.641 1.00 90.75 534 GLU A CA 1
ATOM 4234 C C . GLU A 1 534 ? -10.987 11.089 20.076 1.00 90.75 534 GLU A C 1
ATOM 4236 O O . GLU A 1 534 ? -10.288 12.049 20.403 1.00 90.75 534 GLU A O 1
ATOM 4241 N N . LYS A 1 535 ? -11.750 10.446 20.978 1.00 89.44 535 LYS A N 1
ATOM 4242 C CA . LYS A 1 535 ? -11.823 10.834 22.404 1.00 89.44 535 LYS A CA 1
ATOM 4243 C C . LYS A 1 535 ? -10.453 10.787 23.097 1.00 89.44 535 LYS A C 1
ATOM 4245 O O . LYS A 1 535 ? -10.245 11.489 24.089 1.00 89.44 535 LYS A O 1
ATOM 4250 N N . LYS A 1 536 ? -9.540 9.929 22.633 1.00 86.31 536 LYS A N 1
ATOM 4251 C CA . LYS A 1 536 ? -8.194 9.754 23.195 1.00 86.31 536 LYS A CA 1
ATOM 4252 C C . LYS A 1 536 ? -7.113 10.552 22.464 1.00 86.31 536 LYS A C 1
ATOM 4254 O O . LYS A 1 536 ? -6.014 10.648 23.004 1.00 86.31 536 LYS A O 1
ATOM 4259 N N . GLY A 1 537 ? -7.433 11.156 21.318 1.00 88.50 537 GLY A N 1
ATOM 4260 C CA . GLY A 1 537 ? -6.469 11.848 20.463 1.00 88.50 537 GLY A CA 1
ATOM 4261 C C . GLY A 1 537 ? -5.439 10.902 19.842 1.00 88.50 537 GLY A C 1
ATOM 4262 O O . GLY A 1 537 ? -4.286 11.295 19.714 1.00 88.50 537 GLY A O 1
ATOM 4263 N N . LEU A 1 538 ? -5.847 9.668 19.538 1.00 87.81 538 LEU A N 1
ATOM 4264 C CA . LEU A 1 538 ? -5.006 8.632 18.935 1.00 87.81 538 LEU A CA 1
ATOM 4265 C C . LEU A 1 538 ? -5.160 8.640 17.412 1.00 87.81 538 LEU A C 1
ATOM 4267 O O . LEU A 1 538 ? -6.253 8.921 16.908 1.00 87.81 538 LEU A O 1
ATOM 4271 N N . ASP A 1 539 ? -4.099 8.296 16.688 1.00 86.00 539 ASP A N 1
ATOM 4272 C CA . ASP A 1 539 ? -4.183 8.056 15.249 1.00 86.00 539 ASP A CA 1
ATOM 4273 C C . ASP A 1 539 ? -4.944 6.747 14.993 1.00 86.00 539 ASP A C 1
ATOM 4275 O O . ASP A 1 539 ? -4.552 5.659 15.415 1.00 86.00 539 ASP A O 1
ATOM 4279 N N . LEU A 1 540 ? -6.072 6.856 14.288 1.00 83.50 540 LEU A N 1
ATOM 4280 C CA . LEU A 1 540 ? -6.934 5.723 13.968 1.00 83.50 540 LEU A CA 1
ATOM 4281 C C . LEU A 1 540 ? -6.217 4.654 13.132 1.00 83.50 540 LEU A C 1
ATOM 4283 O O . LEU A 1 540 ? -6.563 3.475 13.251 1.00 83.50 540 LEU A O 1
ATOM 4287 N N . TYR A 1 541 ? -5.273 5.070 12.283 1.00 85.62 541 TYR A N 1
ATOM 4288 C CA . TYR A 1 541 ? -4.596 4.222 11.301 1.00 85.62 541 TYR A CA 1
ATOM 4289 C C . TYR A 1 541 ? -3.171 3.831 11.720 1.00 85.62 541 TYR A C 1
ATOM 4291 O O . TYR A 1 541 ? -2.527 3.048 11.017 1.00 85.62 541 TYR A O 1
ATOM 4299 N N . ASP A 1 542 ? -2.689 4.317 12.868 1.00 81.56 542 ASP A N 1
ATOM 4300 C CA . ASP A 1 542 ? -1.479 3.794 13.500 1.00 81.56 542 ASP A CA 1
ATOM 4301 C C . ASP A 1 542 ? -1.814 2.513 14.281 1.00 81.56 542 ASP A C 1
ATOM 4303 O O . ASP A 1 542 ? -2.493 2.533 15.310 1.00 81.56 542 ASP A O 1
ATOM 4307 N N . ASN A 1 543 ? -1.298 1.376 13.805 1.00 79.38 543 ASN A N 1
ATOM 4308 C CA . ASN A 1 543 ? -1.533 0.061 14.412 1.00 79.38 543 ASN A CA 1
ATOM 4309 C C . ASN A 1 543 ? -0.934 -0.097 15.830 1.00 79.38 543 ASN A C 1
ATOM 4311 O O . ASN A 1 543 ? -1.147 -1.130 16.465 1.00 79.38 543 ASN A O 1
ATOM 4315 N N . SER A 1 544 ? -0.165 0.883 16.322 1.00 78.94 544 SER A N 1
ATOM 4316 C CA . SER A 1 544 ? 0.375 0.925 17.686 1.00 78.94 544 SER A CA 1
ATOM 4317 C C . SER A 1 544 ? -0.565 1.612 18.666 1.00 78.94 544 SER A C 1
ATOM 4319 O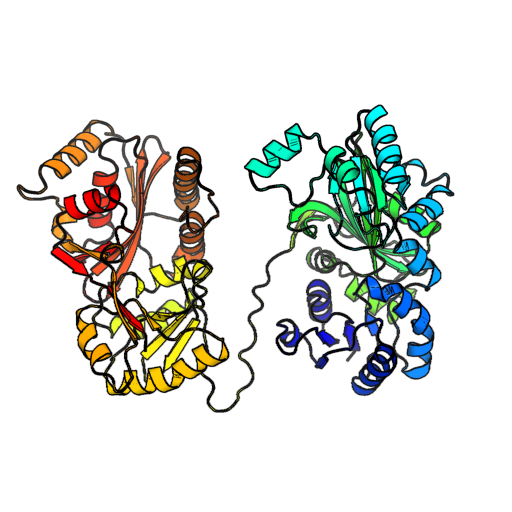 O . SER A 1 544 ? -0.476 1.373 19.872 1.00 78.94 544 SER A O 1
ATOM 4321 N N . GLU A 1 545 ? -1.487 2.420 18.146 1.00 80.88 545 GLU A N 1
ATOM 4322 C CA . GLU A 1 545 ? -2.439 3.196 18.930 1.00 80.88 545 GLU A CA 1
ATOM 4323 C C . GLU A 1 545 ? -3.877 2.678 18.791 1.00 80.88 545 GLU A C 1
ATOM 4325 O O . GLU A 1 545 ? -4.688 2.839 19.709 1.00 80.88 545 GLU A O 1
ATOM 4330 N N . SER A 1 546 ? -4.200 2.033 17.666 1.00 87.94 546 SER A N 1
ATOM 4331 C CA . SER A 1 546 ? -5.562 1.660 17.297 1.00 87.94 546 SER A CA 1
ATOM 4332 C C . SER A 1 546 ? -5.643 0.281 16.642 1.00 87.94 546 SER A C 1
ATOM 4334 O O . SER A 1 546 ? -4.892 -0.055 15.732 1.00 87.94 546 SER A O 1
ATOM 4336 N N . ASP A 1 547 ? -6.659 -0.488 17.038 1.00 90.06 547 ASP A N 1
ATOM 4337 C CA . ASP A 1 547 ? -6.944 -1.810 16.469 1.00 90.06 547 ASP A CA 1
ATOM 4338 C C . ASP A 1 547 ? -7.864 -1.737 15.232 1.00 90.06 547 ASP A C 1
ATOM 4340 O O . ASP A 1 547 ? -8.375 -2.760 14.770 1.00 90.06 547 ASP A O 1
ATOM 4344 N N . TYR A 1 548 ? -8.152 -0.531 14.726 1.00 94.12 548 TYR A N 1
ATOM 4345 C CA . TYR A 1 548 ? -9.170 -0.295 13.696 1.00 94.12 548 TYR A CA 1
ATOM 4346 C C . TYR A 1 548 ? -8.929 -1.129 12.432 1.00 94.12 548 TYR A C 1
ATOM 4348 O O . TYR A 1 548 ? -9.840 -1.826 11.985 1.00 94.12 548 TYR A O 1
ATOM 4356 N N . LEU A 1 549 ? -7.703 -1.118 11.896 1.00 91.38 549 LEU A N 1
ATOM 4357 C CA . LEU A 1 549 ? -7.353 -1.845 10.669 1.00 91.38 549 LEU A CA 1
ATOM 4358 C C . LEU A 1 549 ? -7.441 -3.371 10.850 1.00 91.38 549 LEU A C 1
ATOM 4360 O O . LEU A 1 549 ? -7.899 -4.083 9.956 1.00 91.38 549 LEU A O 1
ATOM 4364 N N . MET A 1 550 ? -7.090 -3.879 12.035 1.00 93.25 550 MET A N 1
ATOM 4365 C CA . MET A 1 550 ? -7.190 -5.302 12.380 1.00 93.25 550 MET A CA 1
ATOM 4366 C C . MET A 1 550 ? -8.655 -5.756 12.429 1.00 93.25 550 MET A C 1
ATOM 4368 O O . MET A 1 550 ? -9.005 -6.820 11.907 1.00 93.25 550 MET A O 1
ATOM 4372 N N . ILE A 1 551 ? -9.522 -4.932 13.024 1.00 96.50 551 ILE A N 1
ATOM 4373 C CA . ILE A 1 551 ? -10.964 -5.185 13.117 1.00 96.50 551 ILE A CA 1
ATOM 4374 C C . ILE A 1 551 ? -11.617 -5.086 11.730 1.00 96.50 551 ILE A C 1
ATOM 4376 O O . ILE A 1 551 ? -12.400 -5.961 11.358 1.00 96.50 551 ILE A O 1
ATOM 4380 N N . GLU A 1 552 ? -11.265 -4.071 10.937 1.00 95.62 552 GLU A N 1
ATOM 4381 C CA . GLU A 1 552 ? -11.756 -3.877 9.566 1.00 95.62 552 GLU A CA 1
ATOM 4382 C C . GLU A 1 552 ? -11.379 -5.051 8.650 1.00 95.62 552 GLU A C 1
ATOM 4384 O O . GLU A 1 552 ? -12.227 -5.565 7.909 1.00 95.62 552 GLU A O 1
ATOM 4389 N N . ARG A 1 553 ? -10.138 -5.546 8.751 1.00 94.19 553 ARG A N 1
ATOM 4390 C CA . ARG A 1 553 ? -9.685 -6.738 8.020 1.00 94.19 553 ARG A CA 1
ATOM 4391 C C . ARG A 1 553 ? -10.513 -7.967 8.388 1.00 94.19 553 ARG A C 1
ATOM 4393 O O . ARG A 1 553 ? -10.994 -8.670 7.504 1.00 94.19 553 ARG A O 1
ATOM 4400 N N . ILE A 1 554 ? -10.727 -8.214 9.681 1.00 95.62 554 ILE A N 1
ATOM 4401 C CA . ILE A 1 554 ? -11.565 -9.329 10.139 1.00 95.62 554 ILE A CA 1
ATOM 4402 C C . ILE A 1 554 ? -12.992 -9.223 9.597 1.00 95.62 554 ILE A C 1
ATOM 4404 O O . ILE A 1 554 ? -13.544 -10.223 9.139 1.00 95.62 554 ILE A O 1
ATOM 4408 N N . PHE A 1 555 ? -13.596 -8.037 9.644 1.00 96.88 555 PHE A N 1
ATOM 4409 C CA . PHE A 1 555 ? -14.949 -7.831 9.136 1.00 96.88 555 PHE A CA 1
ATOM 4410 C C . PHE A 1 555 ? -15.047 -8.064 7.626 1.00 96.88 555 PHE A C 1
ATOM 4412 O O . PHE A 1 555 ? -16.028 -8.649 7.167 1.00 96.88 555 PHE A O 1
ATOM 4419 N N . SER A 1 556 ? -14.011 -7.698 6.871 1.00 94.19 556 SER A N 1
ATOM 4420 C CA . SER A 1 556 ? -13.941 -7.919 5.420 1.00 94.19 556 SER A CA 1
ATOM 4421 C C . SER A 1 556 ? -13.903 -9.405 5.035 1.00 94.19 556 SER A C 1
ATOM 4423 O O . SER A 1 556 ? -14.382 -9.789 3.967 1.00 94.19 556 SER A O 1
ATOM 4425 N N . ASP A 1 557 ? -13.379 -10.260 5.916 1.00 95.06 557 ASP A N 1
ATOM 4426 C CA . ASP A 1 557 ? -13.250 -11.703 5.693 1.00 95.06 557 ASP A CA 1
ATOM 4427 C C . ASP A 1 557 ? -14.164 -12.546 6.598 1.00 95.06 557 ASP A C 1
ATOM 4429 O O . ASP A 1 557 ? -14.027 -13.768 6.642 1.00 95.06 557 ASP A O 1
ATOM 4433 N N . TRP A 1 558 ? -15.115 -11.921 7.301 1.00 95.44 558 TRP A N 1
ATOM 4434 C CA . TRP A 1 558 ? -15.885 -12.516 8.401 1.00 95.44 558 TRP A CA 1
ATOM 4435 C C . TRP A 1 558 ? -16.442 -13.914 8.104 1.00 95.44 558 TRP A C 1
ATOM 4437 O O . TRP A 1 558 ? -16.227 -14.853 8.875 1.00 95.44 558 TRP A O 1
ATOM 4447 N N . GLU A 1 559 ? -17.109 -14.073 6.957 1.00 92.94 559 GLU A N 1
ATOM 4448 C CA . GLU A 1 559 ? -17.743 -15.335 6.546 1.00 92.94 559 GLU A CA 1
ATOM 4449 C C . GLU A 1 559 ? -16.736 -16.474 6.321 1.00 92.94 559 GLU A C 1
ATOM 4451 O O . GLU A 1 559 ? -17.085 -17.644 6.466 1.00 92.94 559 GLU A O 1
ATOM 4456 N N . ARG A 1 560 ? -15.477 -16.149 6.001 1.00 92.69 560 ARG A N 1
ATOM 4457 C CA . ARG A 1 560 ? -14.399 -17.119 5.746 1.00 92.69 560 ARG A CA 1
ATOM 4458 C C . ARG A 1 560 ? -13.607 -17.483 7.003 1.00 92.69 560 ARG A C 1
ATOM 4460 O O . ARG A 1 560 ? -12.848 -18.449 6.989 1.00 92.69 560 ARG A O 1
ATOM 4467 N N . LEU A 1 561 ? -13.760 -16.722 8.088 1.00 92.88 561 LEU A N 1
ATOM 4468 C CA . LEU A 1 561 ? -12.943 -16.873 9.293 1.00 92.88 561 LEU A CA 1
ATOM 4469 C C . LEU A 1 561 ? -13.600 -17.725 10.385 1.00 92.88 561 LEU A C 1
ATOM 4471 O O . LEU A 1 561 ? -12.889 -18.160 11.294 1.00 92.88 561 LEU A O 1
ATOM 4475 N N . ASP A 1 562 ? -14.908 -18.002 10.301 1.00 92.88 562 ASP A N 1
ATOM 4476 C CA . ASP A 1 562 ? -15.662 -18.736 11.338 1.00 92.88 562 ASP A CA 1
ATOM 4477 C C . ASP A 1 562 ? -15.383 -18.135 12.732 1.00 92.88 562 ASP A C 1
ATOM 4479 O O . ASP A 1 562 ? -14.875 -18.758 13.669 1.00 92.88 562 ASP A O 1
ATOM 4483 N N . LEU A 1 563 ? -15.623 -16.824 12.792 1.00 96.12 563 LEU A N 1
ATOM 4484 C CA . LEU A 1 563 ? -15.569 -16.001 13.990 1.00 96.12 563 LEU A CA 1
ATOM 4485 C C . LEU A 1 563 ? -16.946 -15.926 14.642 1.00 96.12 563 LEU A C 1
ATOM 4487 O O . LEU A 1 563 ? -17.987 -16.074 14.002 1.00 96.12 563 LEU A O 1
ATOM 4491 N N . ARG A 1 564 ? -16.944 -15.643 15.940 1.00 97.25 564 ARG A N 1
ATOM 4492 C CA . ARG A 1 564 ? -18.139 -15.378 16.734 1.00 97.25 564 ARG A CA 1
ATOM 4493 C C . ARG A 1 564 ? -18.069 -13.966 17.273 1.00 97.25 564 ARG A C 1
ATOM 4495 O O . ARG A 1 564 ? -17.014 -13.495 17.691 1.00 97.25 564 ARG A O 1
ATOM 4502 N N . GLY A 1 565 ? -19.208 -13.291 17.287 1.00 97.94 565 GLY A N 1
ATOM 4503 C CA . GLY A 1 565 ? -19.277 -11.904 17.703 1.00 97.94 565 GLY A CA 1
ATOM 4504 C C . GLY A 1 565 ? -20.594 -11.574 18.377 1.00 97.94 565 GLY A C 1
ATOM 4505 O O . GLY A 1 565 ? -21.623 -12.185 18.086 1.00 97.94 565 GLY A O 1
ATOM 4506 N N . GLY A 1 566 ? -20.568 -10.591 19.267 1.00 98.38 566 GLY A N 1
ATOM 4507 C CA . GLY A 1 566 ? -21.785 -10.047 19.852 1.00 98.38 566 GLY A CA 1
ATOM 4508 C C . GLY A 1 566 ? -21.610 -8.603 20.285 1.00 98.38 566 GLY A C 1
ATOM 4509 O O . GLY A 1 566 ? -20.529 -8.215 20.730 1.00 98.38 566 GLY A O 1
ATOM 4510 N N . ALA A 1 567 ? -22.676 -7.825 20.160 1.00 98.56 567 ALA A N 1
ATOM 4511 C CA . ALA A 1 567 ? -22.711 -6.405 20.467 1.00 98.56 567 ALA A CA 1
ATOM 4512 C C . ALA A 1 567 ? -23.876 -6.063 21.395 1.00 98.56 567 ALA A C 1
ATOM 4514 O O . ALA A 1 567 ? -24.896 -6.752 21.408 1.00 98.56 567 ALA A O 1
ATOM 4515 N N . ILE A 1 568 ? -23.727 -4.976 22.149 1.00 98.62 568 ILE A N 1
ATOM 4516 C CA . ILE A 1 568 ? -24.818 -4.363 22.907 1.00 98.62 568 ILE A CA 1
ATOM 4517 C C . ILE A 1 568 ? -25.205 -3.056 22.225 1.00 98.62 568 ILE A C 1
ATOM 4519 O O . ILE A 1 568 ? -24.345 -2.226 21.907 1.00 98.62 568 ILE A O 1
ATOM 4523 N N . ARG A 1 569 ? -26.510 -2.867 22.025 1.00 98.06 569 ARG A N 1
ATOM 4524 C CA . ARG A 1 569 ? -27.107 -1.630 21.530 1.00 98.06 569 ARG A CA 1
ATOM 4525 C C . ARG A 1 569 ? -27.939 -0.961 22.612 1.00 98.06 569 ARG A C 1
ATOM 4527 O O . ARG A 1 569 ? -28.640 -1.637 23.357 1.00 98.06 569 ARG A O 1
ATOM 4534 N N . ILE A 1 570 ? -27.879 0.364 22.664 1.00 96.38 570 ILE A N 1
ATOM 4535 C CA . ILE A 1 570 ? -28.733 1.210 23.508 1.00 96.38 570 ILE A CA 1
ATOM 4536 C C . ILE A 1 570 ? -29.244 2.343 22.620 1.00 96.38 570 ILE A C 1
ATOM 4538 O O . ILE A 1 570 ? -28.463 2.939 21.876 1.00 96.38 570 ILE A O 1
ATOM 4542 N N . ASN A 1 571 ? -30.554 2.613 22.637 1.00 91.69 571 ASN A N 1
ATOM 4543 C CA . ASN A 1 571 ? -31.190 3.587 21.736 1.00 91.69 571 ASN A CA 1
ATOM 4544 C C . ASN A 1 571 ? -30.820 3.390 20.248 1.00 91.69 571 ASN A C 1
ATOM 4546 O O . ASN A 1 571 ? -30.613 4.345 19.501 1.00 91.69 571 ASN A O 1
ATOM 4550 N N . GLY A 1 572 ? -30.684 2.132 19.815 1.00 88.75 572 GLY A N 1
ATOM 4551 C CA . GLY A 1 572 ? -30.340 1.770 18.438 1.00 88.75 572 GLY A CA 1
ATOM 4552 C C . GLY A 1 572 ? -28.861 1.919 18.051 1.00 88.75 572 GLY A C 1
ATOM 4553 O O . GLY A 1 572 ? -28.493 1.454 16.971 1.00 88.75 572 GLY A O 1
ATOM 4554 N N . ARG A 1 573 ? -27.999 2.475 18.911 1.00 95.12 573 ARG A N 1
ATOM 4555 C CA . ARG A 1 573 ? -26.555 2.642 18.669 1.00 95.12 573 ARG A CA 1
ATOM 4556 C C . ARG A 1 573 ? -25.755 1.493 19.284 1.00 95.12 573 ARG A C 1
ATOM 4558 O O . ARG A 1 573 ? -26.040 1.102 20.411 1.00 95.12 573 ARG A O 1
ATOM 4565 N N . VAL A 1 574 ? -24.747 0.978 18.575 1.00 98.00 574 VAL A N 1
ATOM 4566 C CA . VAL A 1 574 ? -23.773 0.023 19.138 1.00 98.00 574 VAL A CA 1
ATOM 4567 C C . VAL A 1 574 ? -22.888 0.755 20.149 1.00 98.00 574 VAL A C 1
ATOM 4569 O O . VAL A 1 574 ? -22.241 1.742 19.809 1.00 98.00 574 VAL A O 1
ATOM 4572 N N . VAL A 1 575 ? -22.878 0.281 21.394 1.00 97.75 575 VAL A N 1
ATOM 4573 C CA . VAL A 1 575 ? -22.092 0.871 22.497 1.00 97.75 575 VAL A CA 1
ATOM 4574 C C . VAL A 1 575 ? -20.985 -0.060 22.991 1.00 97.75 575 VAL A C 1
ATOM 4576 O O . VAL A 1 575 ? -20.044 0.384 23.644 1.00 97.75 575 VAL A O 1
ATOM 4579 N N . SER A 1 576 ? -21.060 -1.350 22.662 1.00 98.44 576 SER A N 1
ATOM 4580 C CA . SER A 1 576 ? -19.976 -2.309 22.868 1.00 98.44 576 SER A CA 1
ATOM 4581 C C . SER A 1 576 ? -20.058 -3.464 21.886 1.00 98.44 576 SER A C 1
ATOM 4583 O O . SER A 1 576 ? -21.143 -3.808 21.417 1.00 98.44 576 SER A O 1
ATOM 4585 N N . PHE A 1 577 ? -18.919 -4.097 21.618 1.00 98.69 577 PHE A N 1
ATOM 4586 C CA . PHE A 1 577 ? -18.857 -5.364 20.903 1.00 98.69 577 PHE A CA 1
ATOM 4587 C C . PHE A 1 577 ? -17.647 -6.202 21.326 1.00 98.69 577 PHE A C 1
ATOM 4589 O O . PHE A 1 577 ? -16.657 -5.680 21.840 1.00 98.69 577 PHE A O 1
ATOM 4596 N N . SER A 1 578 ? -17.738 -7.508 21.081 1.00 98.56 578 SER A N 1
ATOM 4597 C CA . SER A 1 578 ? -16.628 -8.452 21.202 1.00 98.56 578 SER A CA 1
ATOM 4598 C C . SER A 1 578 ? -16.568 -9.355 19.976 1.00 98.56 578 SER A C 1
ATOM 4600 O O . SER A 1 578 ? -17.610 -9.714 19.420 1.00 98.56 578 SER A O 1
ATOM 4602 N N . ILE A 1 579 ? -15.354 -9.743 19.594 1.00 98.56 579 ILE A N 1
ATOM 4603 C CA . ILE A 1 579 ? -15.052 -10.686 18.514 1.00 98.56 579 ILE A CA 1
ATOM 4604 C C . ILE A 1 579 ? -14.143 -11.773 19.079 1.00 98.56 579 ILE A C 1
ATOM 4606 O O . ILE A 1 579 ? -13.200 -11.488 19.818 1.00 98.56 579 ILE A O 1
ATOM 4610 N N . GLY A 1 580 ? -14.413 -13.021 18.723 1.00 97.56 580 GLY A N 1
ATOM 4611 C CA . GLY A 1 580 ? -13.662 -14.159 19.219 1.00 97.56 580 GLY A CA 1
ATOM 4612 C C . GLY A 1 580 ? -13.768 -15.390 18.333 1.00 97.56 580 GLY A C 1
ATOM 4613 O O . GLY A 1 580 ? -14.570 -15.439 17.404 1.00 97.56 580 GLY A O 1
ATOM 4614 N N . SER A 1 581 ? -12.967 -16.406 18.632 1.00 95.94 581 SER A N 1
ATOM 4615 C CA . SER A 1 581 ? -13.028 -17.710 17.967 1.00 95.94 581 SER A CA 1
ATOM 4616 C C . SER A 1 581 ? -12.942 -18.851 18.969 1.00 95.94 581 SER A C 1
ATOM 4618 O O . SER A 1 581 ? -12.596 -18.654 20.131 1.00 95.94 581 SER A O 1
ATOM 4620 N N . ILE A 1 582 ? -13.280 -20.060 18.528 1.00 92.81 582 ILE A N 1
ATOM 4621 C CA . ILE A 1 582 ? -12.966 -21.276 19.277 1.00 92.81 582 ILE A CA 1
ATOM 4622 C C . ILE A 1 582 ? -11.645 -21.820 18.749 1.00 92.81 582 ILE A C 1
ATOM 4624 O O . ILE A 1 582 ? -11.487 -21.979 17.539 1.00 92.81 582 ILE A O 1
ATOM 4628 N N . GLY A 1 583 ? -10.710 -22.087 19.657 1.00 85.69 583 GLY A N 1
ATOM 4629 C CA . GLY A 1 583 ? -9.445 -22.730 19.324 1.00 85.69 583 GLY A CA 1
ATOM 4630 C C . GLY A 1 583 ? -9.383 -24.181 19.792 1.00 85.69 583 GLY A C 1
ATOM 4631 O O . GLY A 1 583 ? -10.390 -24.799 20.152 1.00 85.69 583 GLY A O 1
ATOM 4632 N N . ALA A 1 584 ? -8.170 -24.725 19.773 1.00 74.00 584 ALA A N 1
ATOM 4633 C CA . ALA A 1 584 ? -7.885 -26.061 20.264 1.00 74.00 584 ALA A CA 1
ATOM 4634 C C . ALA A 1 584 ? -8.027 -26.108 21.798 1.00 74.00 584 ALA A C 1
ATOM 4636 O O . ALA A 1 584 ? -8.098 -25.077 22.466 1.00 74.00 584 ALA A O 1
ATOM 4637 N N . ALA A 1 585 ? -8.087 -27.318 22.361 1.00 72.75 585 ALA A N 1
ATOM 4638 C CA . ALA A 1 585 ? -8.089 -27.535 23.810 1.00 72.75 585 ALA A CA 1
ATOM 4639 C C . ALA A 1 585 ? -9.196 -26.768 24.563 1.00 72.75 585 ALA A C 1
ATOM 4641 O O . ALA A 1 585 ? -8.897 -25.959 25.436 1.00 72.75 585 ALA A O 1
ATOM 4642 N N . ASP A 1 586 ? -10.462 -27.005 24.193 1.00 89.50 586 ASP A N 1
ATOM 4643 C CA . ASP A 1 586 ? -11.671 -26.577 24.924 1.00 89.50 586 ASP A CA 1
ATOM 4644 C C . ASP A 1 586 ? -11.753 -25.089 25.332 1.00 89.50 586 ASP A C 1
ATOM 4646 O O . ASP A 1 586 ? -12.432 -24.744 26.309 1.00 89.50 586 ASP A O 1
ATOM 4650 N N . THR A 1 587 ? -11.104 -24.212 24.552 1.00 95.50 587 THR A N 1
ATOM 4651 C CA . THR A 1 587 ? -10.905 -22.790 24.868 1.00 95.50 587 THR A CA 1
ATOM 4652 C C . THR A 1 587 ? -11.527 -21.865 23.812 1.00 95.50 587 THR A C 1
ATOM 4654 O O . THR A 1 587 ? -11.322 -22.032 22.608 1.00 95.50 587 THR A O 1
ATOM 4657 N N . GLY A 1 588 ? -12.298 -20.875 24.269 1.00 97.31 588 GLY A N 1
ATOM 4658 C CA . GLY A 1 588 ? -12.729 -19.730 23.461 1.00 97.31 588 GLY A CA 1
ATOM 4659 C C . GLY A 1 588 ? -11.764 -18.556 23.624 1.00 97.31 588 GLY A C 1
ATOM 4660 O O . GLY A 1 588 ? -11.313 -18.290 24.731 1.00 97.31 588 GLY A O 1
ATOM 4661 N N . TYR A 1 589 ? -11.469 -17.844 22.547 1.00 97.69 589 TYR A N 1
ATOM 4662 C CA . TYR A 1 589 ? -10.527 -16.727 22.507 1.00 97.69 589 TYR A CA 1
ATOM 4663 C C . TYR A 1 589 ? -11.273 -15.427 22.236 1.00 97.69 589 TYR A C 1
ATOM 4665 O O . TYR A 1 589 ? -12.024 -15.350 21.264 1.00 97.69 589 TYR A O 1
ATOM 4673 N N . VAL A 1 590 ? -11.091 -14.416 23.086 1.00 97.88 590 VAL A N 1
ATOM 4674 C CA . VAL A 1 590 ? -11.627 -13.063 22.875 1.00 97.88 590 VAL A CA 1
ATOM 4675 C C . VAL A 1 590 ? -10.520 -12.187 22.291 1.00 97.88 590 VAL A C 1
ATOM 4677 O O . VAL A 1 590 ? -9.682 -11.711 23.047 1.00 97.88 590 VAL A O 1
ATOM 4680 N N . HIS A 1 591 ? -10.545 -11.975 20.972 1.00 97.06 591 HIS A N 1
ATOM 4681 C CA . HIS A 1 591 ? -9.514 -11.220 20.236 1.00 97.06 591 HIS A CA 1
ATOM 4682 C C . HIS A 1 591 ? -9.717 -9.708 20.325 1.00 97.06 591 HIS A C 1
ATOM 4684 O O . HIS A 1 591 ? -8.773 -8.937 20.383 1.00 97.06 591 HIS A O 1
ATOM 4690 N N . PHE A 1 592 ? -10.975 -9.261 20.326 1.00 97.00 592 PHE A N 1
ATOM 4691 C CA . PHE A 1 592 ? -11.302 -7.842 20.455 1.00 97.00 592 PHE A CA 1
ATOM 4692 C C . PHE A 1 592 ? -12.482 -7.674 21.399 1.00 97.00 592 PHE A C 1
ATOM 4694 O O . PHE A 1 592 ? -13.471 -8.401 21.310 1.00 97.00 592 PHE A O 1
ATOM 4701 N N . GLU A 1 593 ? -12.401 -6.686 22.286 1.00 97.00 593 GLU A N 1
ATOM 4702 C CA . GLU A 1 593 ? -13.522 -6.225 23.100 1.00 97.00 593 GLU A CA 1
ATOM 4703 C C . GLU A 1 593 ? -13.440 -4.707 23.249 1.00 97.00 593 GLU A C 1
ATOM 4705 O O . GLU A 1 593 ? -12.469 -4.167 23.782 1.00 97.00 593 GLU A O 1
ATOM 4710 N N . LYS A 1 594 ? -14.473 -4.013 22.774 1.00 96.25 594 LYS A N 1
ATOM 4711 C CA . LYS A 1 594 ? -14.590 -2.557 22.850 1.00 96.25 594 LYS A CA 1
ATOM 4712 C C . LYS A 1 594 ? -15.898 -2.207 23.539 1.00 96.25 594 LYS A C 1
ATOM 4714 O O . LYS A 1 594 ? -16.931 -2.818 23.272 1.00 96.25 594 LYS A O 1
ATOM 4719 N N . ALA A 1 595 ? -15.853 -1.234 24.439 1.00 95.06 595 ALA A N 1
ATOM 4720 C CA . ALA A 1 595 ? -17.020 -0.748 25.158 1.00 95.06 595 ALA A CA 1
ATOM 4721 C C . ALA A 1 595 ? -16.867 0.745 25.441 1.00 95.06 595 ALA A C 1
ATOM 4723 O O . ALA A 1 595 ? -15.798 1.187 25.866 1.00 95.06 595 ALA A O 1
ATOM 4724 N N . ASP A 1 596 ? -17.942 1.499 25.235 1.00 93.56 596 ASP A N 1
ATOM 4725 C CA . ASP A 1 596 ? -18.004 2.901 25.618 1.00 93.56 596 ASP A CA 1
ATOM 4726 C C . ASP A 1 596 ? -18.029 3.017 27.149 1.00 93.56 596 ASP A C 1
ATOM 4728 O O . ASP A 1 596 ? -18.932 2.524 27.829 1.00 93.56 596 ASP A O 1
ATOM 4732 N N . THR A 1 597 ? -16.994 3.645 27.704 1.00 85.75 597 THR A N 1
ATOM 4733 C CA . THR A 1 597 ? -16.806 3.766 29.153 1.00 85.75 597 THR A CA 1
ATOM 4734 C C . THR A 1 597 ? -17.765 4.752 29.808 1.00 85.75 597 THR A C 1
ATOM 4736 O O . THR A 1 597 ? -17.812 4.798 31.034 1.00 85.75 597 THR A O 1
ATOM 4739 N N . ASP A 1 598 ? -18.532 5.505 29.016 1.00 90.38 598 ASP A N 1
ATOM 4740 C CA . ASP A 1 598 ? -19.561 6.419 29.515 1.00 90.38 598 ASP A CA 1
ATOM 4741 C C . ASP A 1 598 ? -20.788 5.663 30.080 1.00 90.38 598 ASP A C 1
ATOM 4743 O O . ASP A 1 598 ? -21.604 6.246 30.794 1.00 90.38 598 ASP A O 1
ATOM 4747 N N . TYR A 1 599 ? -20.902 4.353 29.815 1.00 93.19 599 TYR A N 1
ATOM 4748 C CA . TYR A 1 599 ? -21.979 3.494 30.315 1.00 93.19 599 TYR A CA 1
ATOM 4749 C C . TYR A 1 599 ? -21.511 2.635 31.497 1.00 93.19 599 TYR A C 1
ATOM 4751 O O . TYR A 1 599 ? -20.780 1.646 31.347 1.00 93.19 599 TYR A O 1
ATOM 4759 N N . ASP A 1 600 ? -21.986 2.976 32.695 1.00 93.69 600 ASP A N 1
ATOM 4760 C CA . ASP A 1 600 ? -21.634 2.265 33.922 1.00 93.69 600 ASP A CA 1
ATOM 4761 C C . ASP A 1 600 ? -22.023 0.776 33.862 1.00 93.69 600 ASP A C 1
ATOM 4763 O O . ASP A 1 600 ? -23.166 0.390 33.629 1.00 93.69 600 ASP A O 1
ATOM 4767 N N . GLY A 1 601 ? -21.038 -0.096 34.096 1.00 95.38 601 GLY A N 1
ATOM 4768 C CA . GLY A 1 601 ? -21.223 -1.551 34.102 1.00 95.38 601 GLY A CA 1
ATOM 4769 C C . GLY A 1 601 ? -21.236 -2.228 32.724 1.00 95.38 601 GLY A C 1
ATOM 4770 O O . GLY A 1 601 ? -21.175 -3.461 32.686 1.00 95.38 601 GLY A O 1
ATOM 4771 N N . LEU A 1 602 ? -21.206 -1.473 31.617 1.00 97.25 602 LEU A N 1
ATOM 4772 C CA . LEU A 1 602 ? -21.246 -2.012 30.250 1.00 97.25 602 LEU A CA 1
ATOM 4773 C C . LEU A 1 602 ? -20.121 -3.023 29.941 1.00 97.25 602 LEU A C 1
ATOM 4775 O O . LEU A 1 602 ? -20.442 -4.104 29.447 1.00 97.25 602 LEU A O 1
ATOM 4779 N N . PRO A 1 603 ? -18.838 -2.804 30.307 1.00 96.12 603 PRO A N 1
ATOM 4780 C CA . PRO A 1 603 ? -17.789 -3.806 30.069 1.00 96.12 603 PRO A CA 1
ATOM 4781 C C . PRO A 1 603 ? -18.035 -5.139 30.794 1.00 96.12 603 PRO A C 1
ATOM 4783 O O . PRO A 1 603 ? -17.587 -6.199 30.359 1.00 96.12 603 PRO A O 1
ATOM 4786 N N . VAL A 1 604 ? -18.748 -5.112 31.928 1.00 97.31 604 VAL A N 1
ATOM 4787 C CA . VAL A 1 604 ? -19.122 -6.340 32.646 1.00 97.31 604 VAL A CA 1
ATOM 4788 C C . VAL A 1 604 ? -20.273 -7.053 31.952 1.00 97.31 604 VAL A C 1
ATOM 4790 O O . VAL A 1 604 ? -20.240 -8.279 31.849 1.00 97.31 604 VAL A O 1
ATOM 4793 N N . ALA A 1 605 ? -21.252 -6.300 31.451 1.00 98.12 605 ALA A N 1
ATOM 4794 C CA . ALA A 1 605 ? -22.349 -6.837 30.658 1.00 98.12 605 ALA A CA 1
ATOM 4795 C C . ALA A 1 605 ? -21.854 -7.463 29.349 1.00 98.12 605 ALA A C 1
ATOM 4797 O O . ALA A 1 605 ? -22.181 -8.616 29.081 1.00 98.12 605 ALA A O 1
ATOM 4798 N N . GLN A 1 606 ? -20.996 -6.764 28.600 1.00 98.25 606 GLN A N 1
ATOM 4799 C CA . GLN A 1 606 ? -20.418 -7.256 27.349 1.00 98.25 606 GLN A CA 1
ATOM 4800 C C . GLN A 1 606 ? -19.652 -8.569 27.559 1.00 98.25 606 GLN A C 1
ATOM 4802 O O . GLN A 1 606 ? -19.962 -9.560 26.903 1.00 98.25 606 GLN A O 1
ATOM 4807 N N . CYS A 1 607 ? -18.730 -8.621 28.527 1.00 97.81 607 CYS A N 1
ATOM 4808 C CA . CYS A 1 607 ? -17.979 -9.839 28.849 1.00 97.81 607 CYS A CA 1
ATOM 4809 C C . CYS A 1 607 ? -18.903 -11.012 29.236 1.00 97.81 607 CYS A C 1
ATOM 4811 O O . CYS A 1 607 ? -18.744 -12.129 28.742 1.00 97.81 607 CYS A O 1
ATOM 4813 N N . HIS A 1 608 ? -19.900 -10.760 30.091 1.00 98.00 608 HIS A N 1
ATOM 4814 C CA . HIS A 1 608 ? -20.858 -11.775 30.532 1.00 98.00 608 HIS A CA 1
ATOM 4815 C C . HIS A 1 608 ? -21.714 -12.315 29.380 1.00 98.00 608 HIS A C 1
ATOM 4817 O O . HIS A 1 608 ? -21.804 -13.532 29.200 1.00 98.00 608 HIS A O 1
ATOM 4823 N N . PHE A 1 609 ? -22.331 -11.430 28.591 1.00 98.50 609 PHE A N 1
ATOM 4824 C CA . PHE A 1 609 ? -23.187 -11.835 27.481 1.00 98.50 609 PHE A CA 1
ATOM 4825 C C . PHE A 1 609 ? -22.393 -12.495 26.364 1.00 98.50 609 PHE A C 1
ATOM 4827 O O . PHE A 1 609 ? -22.853 -13.497 25.821 1.00 98.50 609 PHE A O 1
ATOM 4834 N N . PHE A 1 610 ? -21.194 -12.001 26.055 1.00 98.38 610 PHE A N 1
ATOM 4835 C CA . PHE A 1 610 ? -20.338 -12.634 25.061 1.00 98.38 610 PHE A CA 1
ATOM 4836 C C . PHE A 1 610 ? -19.942 -14.049 25.482 1.00 98.38 610 PHE A C 1
ATOM 4838 O O . PHE A 1 610 ? -20.174 -14.988 24.726 1.00 98.38 610 PHE A O 1
ATOM 4845 N N . ALA A 1 611 ? -19.477 -14.241 26.720 1.00 98.00 611 ALA A N 1
ATOM 4846 C CA . ALA A 1 611 ? -19.179 -15.577 27.232 1.00 98.00 611 ALA A CA 1
ATOM 4847 C C . ALA A 1 611 ? -20.403 -16.512 27.171 1.00 98.00 611 ALA A C 1
ATOM 4849 O O . ALA A 1 611 ? -20.266 -17.686 26.829 1.00 98.00 611 ALA A O 1
ATOM 4850 N N . ALA A 1 612 ? -21.597 -16.011 27.510 1.00 97.69 612 ALA A N 1
ATOM 4851 C CA . ALA A 1 612 ? -22.819 -16.816 27.581 1.00 97.69 612 ALA A CA 1
ATOM 4852 C C . ALA A 1 612 ? -23.375 -17.218 26.210 1.00 97.69 612 ALA A C 1
ATOM 4854 O O . ALA A 1 612 ? -23.882 -18.330 26.072 1.00 97.69 612 ALA A O 1
ATOM 4855 N N . ASN A 1 613 ? -23.285 -16.331 25.218 1.00 97.81 613 ASN A N 1
ATOM 4856 C CA . ASN A 1 613 ? -23.914 -16.528 23.912 1.00 97.81 613 ASN A CA 1
ATOM 4857 C C . ASN A 1 613 ? -22.928 -17.011 22.843 1.00 97.81 613 ASN A C 1
ATOM 4859 O O . ASN A 1 613 ? -23.287 -17.859 22.032 1.00 97.81 613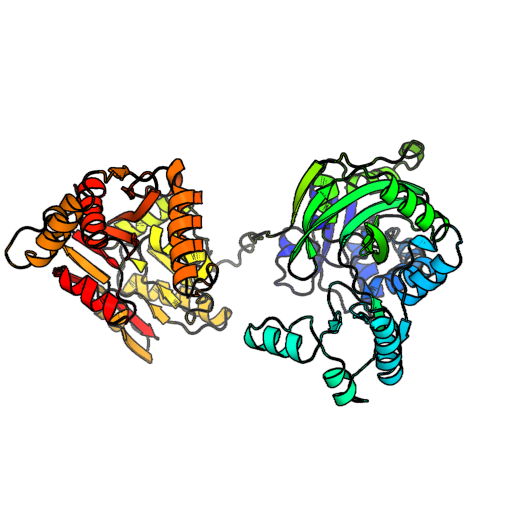 ASN A O 1
ATOM 4863 N N . ALA A 1 614 ? -21.695 -16.498 22.838 1.00 96.06 614 ALA A N 1
ATOM 4864 C CA . ALA A 1 614 ? -20.699 -16.872 21.839 1.00 96.06 614 ALA A CA 1
ATOM 4865 C C . ALA A 1 614 ? -19.953 -18.156 22.205 1.00 96.06 614 ALA A C 1
ATOM 4867 O O . ALA A 1 614 ? -19.526 -18.860 21.298 1.00 96.06 614 ALA A O 1
ATOM 4868 N N . PHE A 1 615 ? -19.815 -18.490 23.493 1.00 95.19 615 PHE A N 1
ATOM 4869 C CA . PHE A 1 615 ? -19.058 -19.666 23.940 1.00 95.19 615 PHE A CA 1
ATOM 4870 C C . PHE A 1 615 ? -19.794 -20.527 24.989 1.00 95.19 615 PHE A C 1
ATOM 4872 O O . PHE A 1 615 ? -19.251 -20.789 26.071 1.00 95.19 615 PHE A O 1
ATOM 4879 N N . PRO A 1 616 ? -21.032 -20.989 24.727 1.00 95.38 616 PRO A N 1
ATOM 4880 C CA . PRO A 1 616 ? -21.754 -21.856 25.660 1.00 95.38 616 PRO A CA 1
ATOM 4881 C C . PRO A 1 616 ? -21.073 -23.217 25.888 1.00 95.38 616 PRO A C 1
ATOM 4883 O O . PRO A 1 616 ? -21.268 -23.825 26.940 1.00 95.38 616 PRO A O 1
ATOM 4886 N N . GLU A 1 617 ? -20.280 -23.698 24.929 1.00 95.19 617 GLU A N 1
ATOM 4887 C CA . GLU A 1 617 ? -19.700 -25.044 24.918 1.00 95.19 617 GLU A CA 1
ATOM 4888 C C . GLU A 1 617 ? -18.275 -25.139 25.478 1.00 95.19 617 GLU A C 1
ATOM 4890 O O . GLU A 1 617 ? -17.831 -26.232 25.828 1.00 95.19 617 GLU A O 1
ATOM 4895 N N . VAL A 1 618 ? -17.545 -24.022 25.565 1.00 96.44 618 VAL A N 1
ATOM 4896 C CA . VAL A 1 618 ? -16.127 -24.043 25.956 1.00 96.44 618 VAL A CA 1
ATOM 4897 C C . VAL A 1 618 ? -15.968 -24.114 27.474 1.00 96.44 618 VAL A C 1
ATOM 4899 O O . VAL A 1 618 ? -16.804 -23.612 28.243 1.00 96.44 618 VAL A O 1
ATOM 4902 N N . LYS A 1 619 ? -14.861 -24.712 27.915 1.00 97.12 619 LYS A N 1
ATOM 4903 C CA . LYS A 1 619 ? -14.504 -24.835 29.330 1.00 97.12 619 LYS A CA 1
ATOM 4904 C C . LYS A 1 619 ? -13.691 -23.644 29.815 1.00 97.12 619 LYS A C 1
ATOM 4906 O O . LYS A 1 619 ? -13.895 -23.190 30.943 1.00 97.12 619 LYS A O 1
ATOM 4911 N N . TYR A 1 620 ? -12.813 -23.127 28.964 1.00 98.00 620 TYR A N 1
ATOM 4912 C CA . TYR A 1 620 ? -11.981 -21.973 29.271 1.00 98.00 620 TYR A CA 1
ATOM 4913 C C . TYR A 1 620 ? -12.223 -20.833 28.289 1.00 98.00 620 TYR A C 1
ATOM 4915 O O . TYR A 1 620 ? -12.617 -21.055 27.146 1.00 98.00 620 TYR A O 1
ATOM 4923 N N . ILE A 1 621 ? -12.005 -19.607 28.751 1.00 98.31 621 ILE A N 1
ATOM 4924 C CA . ILE A 1 621 ? -11.970 -18.425 27.892 1.00 98.31 621 ILE A CA 1
ATOM 4925 C C . ILE A 1 621 ? -10.626 -17.744 28.103 1.00 98.31 621 ILE A C 1
ATOM 4927 O O . ILE A 1 621 ? -10.297 -17.398 29.237 1.00 98.31 621 ILE A O 1
ATOM 4931 N N . ASP A 1 622 ? -9.879 -17.554 27.026 1.00 97.88 622 ASP A N 1
ATOM 4932 C CA . ASP A 1 622 ? -8.701 -16.703 26.981 1.00 97.88 622 ASP A CA 1
ATOM 4933 C C . ASP A 1 622 ? -9.112 -15.285 26.563 1.00 97.88 622 ASP A C 1
ATOM 4935 O O . ASP A 1 622 ? -9.954 -15.105 25.676 1.00 97.88 622 ASP A O 1
ATOM 4939 N N . ARG A 1 623 ? -8.579 -14.271 27.247 1.00 97.44 623 ARG A N 1
ATOM 4940 C CA . ARG A 1 623 ? -8.850 -12.859 26.935 1.00 97.44 623 ARG A CA 1
ATOM 4941 C C . ARG A 1 623 ? -7.576 -12.060 26.678 1.00 97.44 623 ARG A C 1
ATOM 4943 O O . ARG A 1 623 ? -7.586 -10.874 26.991 1.00 97.44 623 ARG A O 1
ATOM 4950 N N . GLU A 1 624 ? -6.517 -12.692 26.175 1.00 96.00 624 GLU A N 1
ATOM 4951 C CA . GLU A 1 624 ? -5.222 -12.106 25.777 1.00 96.00 624 GLU A CA 1
ATOM 4952 C C . GLU A 1 624 ? -4.427 -11.474 26.936 1.00 96.00 624 GLU A C 1
ATOM 4954 O O . GLU A 1 624 ? -4.780 -11.616 28.117 1.00 96.00 624 GLU A O 1
ATOM 4959 N N . GLU A 1 625 ? -3.369 -10.726 26.623 1.00 95.19 625 GLU A N 1
ATOM 4960 C CA . GLU A 1 625 ? -2.424 -10.105 27.557 1.00 95.19 625 GLU A CA 1
ATOM 4961 C C . GLU A 1 625 ? -2.779 -8.683 28.038 1.00 95.19 625 GLU A C 1
ATOM 4963 O O . GLU A 1 625 ? -3.655 -8.003 27.508 1.00 95.19 625 GLU A O 1
ATOM 4968 N N . ASP A 1 626 ? -2.119 -8.203 29.094 1.00 95.56 626 ASP A N 1
ATOM 4969 C CA . ASP A 1 626 ? -2.368 -6.859 29.642 1.00 95.56 626 ASP A CA 1
ATOM 4970 C C . ASP A 1 626 ? -1.469 -5.751 29.065 1.00 95.56 626 ASP A C 1
ATOM 4972 O O . ASP A 1 626 ? -1.674 -4.581 29.406 1.00 95.56 626 ASP A O 1
ATOM 4976 N N . LEU A 1 627 ? -0.501 -6.103 28.209 1.00 91.44 627 LEU A N 1
ATOM 4977 C CA . LEU A 1 627 ? 0.453 -5.192 27.560 1.00 91.44 627 LEU A CA 1
ATOM 4978 C C . LEU A 1 627 ? 1.246 -4.315 28.549 1.00 91.44 627 LEU A C 1
ATOM 4980 O O . LEU A 1 627 ? 1.742 -3.248 28.194 1.00 91.44 627 LEU A O 1
ATOM 4984 N N . GLY A 1 628 ? 1.318 -4.712 29.824 1.00 93.31 628 GLY A N 1
ATOM 4985 C CA . GLY A 1 628 ? 1.968 -3.940 30.884 1.00 93.31 628 GLY A CA 1
ATOM 4986 C C . GLY A 1 628 ? 1.143 -2.752 31.385 1.00 93.31 628 GLY A C 1
ATOM 4987 O O . GLY A 1 628 ? 1.584 -2.021 32.275 1.00 93.31 628 GLY A O 1
ATOM 4988 N N . LEU A 1 629 ? -0.080 -2.560 30.876 1.00 92.62 629 LEU A N 1
ATOM 4989 C CA . LEU A 1 629 ? -0.948 -1.445 31.244 1.00 92.62 629 LEU A CA 1
ATOM 4990 C C . LEU A 1 629 ? -1.592 -1.698 32.621 1.00 92.62 629 LEU A C 1
ATOM 4992 O O . LEU A 1 629 ? -2.428 -2.600 32.757 1.00 92.62 629 LEU A O 1
ATOM 4996 N N . PRO A 1 630 ? -1.307 -0.882 33.660 1.00 93.81 630 PRO A N 1
ATOM 4997 C CA . PRO A 1 630 ? -1.760 -1.169 35.025 1.00 93.81 630 PRO A CA 1
ATOM 4998 C C . PRO A 1 630 ? -3.286 -1.266 35.171 1.00 93.81 630 PRO A C 1
ATOM 5000 O O . PRO A 1 630 ? -3.792 -2.113 35.910 1.00 93.81 630 PRO A O 1
ATOM 5003 N N . GLY A 1 631 ? -4.029 -0.419 34.448 1.00 93.06 631 GLY A N 1
ATOM 5004 C CA . GLY A 1 631 ? -5.495 -0.440 34.448 1.00 93.06 631 GLY A CA 1
ATOM 5005 C C . GLY A 1 631 ? -6.069 -1.697 33.788 1.00 93.06 631 GLY A C 1
ATOM 5006 O O . GLY A 1 631 ? -7.015 -2.292 34.311 1.00 93.06 631 GLY A O 1
ATOM 5007 N N . LEU A 1 632 ? -5.464 -2.147 32.683 1.00 93.62 632 LEU A N 1
ATOM 5008 C CA . LEU A 1 632 ? -5.878 -3.363 31.986 1.00 93.62 632 LEU A CA 1
ATOM 5009 C C . LEU A 1 632 ? -5.568 -4.604 32.827 1.00 93.62 632 LEU A C 1
ATOM 5011 O O . LEU A 1 632 ? -6.454 -5.436 33.032 1.00 93.62 632 LEU A O 1
ATOM 5015 N N . ARG A 1 633 ? -4.369 -4.666 33.422 1.00 97.12 633 ARG A N 1
ATOM 5016 C CA . ARG A 1 633 ? -3.974 -5.711 34.377 1.00 97.12 633 ARG A CA 1
ATOM 5017 C C . ARG A 1 633 ? -4.967 -5.825 35.527 1.00 97.12 633 ARG A C 1
ATOM 5019 O O . ARG A 1 633 ? -5.493 -6.908 35.783 1.00 97.12 633 ARG A O 1
ATOM 5026 N N . GLN A 1 634 ? -5.296 -4.705 36.175 1.00 96.31 634 GLN A N 1
ATOM 5027 C CA . GLN A 1 634 ? -6.278 -4.682 37.260 1.00 96.31 634 GLN A CA 1
ATOM 5028 C C . GLN A 1 634 ? -7.652 -5.191 36.796 1.00 96.31 634 GLN A C 1
ATOM 5030 O O . GLN A 1 634 ? -8.310 -5.955 37.510 1.00 96.31 634 GLN A O 1
ATOM 5035 N N . SER A 1 635 ? -8.094 -4.789 35.601 1.00 94.06 635 SER A N 1
ATOM 5036 C CA . SER A 1 635 ? -9.359 -5.248 35.025 1.00 94.06 635 SER A CA 1
ATOM 5037 C C . SER A 1 635 ? -9.362 -6.765 34.816 1.00 94.06 635 SER A C 1
ATOM 5039 O O . SER A 1 635 ? -10.272 -7.443 35.309 1.00 94.06 635 SER A O 1
ATOM 5041 N N . LYS A 1 636 ? -8.325 -7.317 34.179 1.00 97.12 636 LYS A N 1
ATOM 5042 C CA . LYS A 1 636 ? -8.200 -8.752 33.895 1.00 97.12 636 LYS A CA 1
ATOM 5043 C C . LYS A 1 636 ? -8.082 -9.592 35.168 1.00 97.12 636 LYS A C 1
ATOM 5045 O O . LYS A 1 636 ? -8.815 -10.572 35.328 1.00 97.12 636 LYS A O 1
ATOM 5050 N N . GLU A 1 637 ? -7.266 -9.172 36.132 1.00 97.25 637 GLU A N 1
ATOM 5051 C CA . GLU A 1 637 ? -7.130 -9.855 37.428 1.00 97.25 637 GLU A CA 1
ATOM 5052 C C . GLU A 1 637 ? -8.431 -9.831 38.243 1.00 97.25 637 GLU A C 1
ATOM 5054 O O . GLU A 1 637 ? -8.753 -10.798 38.937 1.00 97.25 637 GLU A O 1
ATOM 5059 N N . SER A 1 638 ? -9.244 -8.775 38.110 1.00 96.38 638 SER A N 1
ATOM 5060 C CA . SER A 1 638 ? -10.531 -8.668 38.813 1.00 96.38 638 SER A CA 1
ATOM 5061 C C . SER A 1 638 ? -11.588 -9.693 38.373 1.00 96.38 638 SER A C 1
ATOM 5063 O O . SER A 1 638 ? -12.628 -9.814 39.027 1.00 96.38 638 SER A O 1
ATOM 5065 N N . TYR A 1 639 ? -11.342 -10.424 37.279 1.00 97.25 639 TYR A N 1
ATOM 5066 C CA . TYR A 1 639 ? -12.159 -11.556 36.834 1.00 97.25 639 TYR A CA 1
ATOM 5067 C C . TYR A 1 639 ? -11.660 -12.917 37.341 1.00 97.25 639 TYR A C 1
ATOM 5069 O O . TYR A 1 639 ? -12.307 -13.930 37.075 1.00 97.25 639 TYR A O 1
ATOM 5077 N N . TYR A 1 640 ? -10.593 -12.938 38.148 1.00 97.19 640 TYR A N 1
ATOM 5078 C CA . TYR A 1 640 ? -10.041 -14.132 38.795 1.00 97.19 640 TYR A CA 1
ATOM 5079 C C . TYR A 1 640 ? -9.659 -15.229 37.788 1.00 97.19 640 TYR A C 1
ATOM 5081 O O . TYR A 1 640 ? -10.308 -16.284 37.793 1.00 97.19 640 TYR A O 1
ATOM 5089 N N . PRO A 1 641 ? -8.645 -14.987 36.932 1.00 97.75 641 PRO A N 1
ATOM 5090 C CA . PRO A 1 641 ? -8.145 -16.004 36.009 1.00 97.75 641 PRO A CA 1
ATOM 5091 C C . PRO A 1 641 ? -7.758 -17.278 36.770 1.00 97.75 641 PRO A C 1
ATOM 5093 O O . PRO A 1 641 ? -7.311 -17.223 37.919 1.00 97.75 641 PRO A O 1
ATOM 5096 N N . VAL A 1 642 ? -7.960 -18.432 36.139 1.00 97.56 642 VAL A N 1
ATOM 5097 C CA . VAL A 1 642 ? -7.546 -19.733 36.682 1.00 97.56 642 VAL A CA 1
ATOM 5098 C C . VAL A 1 642 ? -6.064 -20.002 36.442 1.00 97.56 642 VAL A C 1
ATOM 5100 O O . VAL A 1 642 ? -5.458 -20.743 37.212 1.00 97.56 642 VAL A O 1
ATOM 5103 N N . ALA A 1 643 ? -5.488 -19.389 35.407 1.00 96.75 643 ALA A N 1
ATOM 5104 C CA . ALA A 1 643 ? -4.074 -19.463 35.078 1.00 96.75 643 ALA A CA 1
ATOM 5105 C C . ALA A 1 643 ? -3.647 -18.239 34.256 1.00 96.75 643 ALA A C 1
ATOM 5107 O O . ALA A 1 643 ? -4.481 -17.548 33.669 1.00 96.75 643 ALA A O 1
ATOM 5108 N N . LEU A 1 644 ? -2.338 -18.009 34.214 1.00 97.62 644 LEU A N 1
ATOM 5109 C CA . LEU A 1 644 ? -1.703 -17.182 33.196 1.00 97.62 644 LEU A CA 1
ATOM 5110 C C . LEU A 1 644 ? -0.979 -18.114 32.226 1.00 97.62 644 LEU A C 1
ATOM 5112 O O . LEU A 1 644 ? -0.241 -18.994 32.678 1.00 97.62 644 LEU A O 1
ATOM 5116 N N . VAL A 1 645 ? -1.191 -17.936 30.924 1.00 96.44 645 VAL A N 1
ATOM 5117 C CA . VAL A 1 645 ? -0.457 -18.676 29.891 1.00 96.44 645 VAL A CA 1
ATOM 5118 C C . VAL A 1 645 ? 0.834 -17.911 29.618 1.00 96.44 645 VAL A C 1
ATOM 5120 O O . VAL A 1 645 ? 0.851 -16.894 28.926 1.00 96.44 645 VAL A O 1
ATOM 5123 N N . ASN A 1 646 ? 1.919 -18.354 30.252 1.00 97.44 646 ASN A N 1
ATOM 5124 C CA . ASN A 1 646 ? 3.198 -17.654 30.205 1.00 97.44 646 ASN A CA 1
ATOM 5125 C C . ASN A 1 646 ? 3.941 -17.936 28.898 1.00 97.44 646 ASN A C 1
ATOM 5127 O O . ASN A 1 646 ? 4.099 -19.091 28.492 1.00 97.44 646 ASN A O 1
ATOM 5131 N N . LYS A 1 647 ? 4.453 -16.863 28.289 1.00 95.88 647 LYS A N 1
ATOM 5132 C CA . LYS A 1 647 ? 5.169 -16.887 27.014 1.00 95.88 647 LYS A CA 1
ATOM 5133 C C . LYS A 1 647 ? 6.653 -16.598 27.236 1.00 95.88 647 LYS A C 1
ATOM 5135 O O . LYS A 1 647 ? 7.029 -15.668 27.952 1.00 95.88 647 LYS A O 1
ATOM 5140 N N . TYR A 1 648 ? 7.506 -17.387 26.600 1.00 96.50 648 TYR A N 1
ATOM 5141 C CA . TYR A 1 648 ? 8.954 -17.240 26.633 1.00 96.50 648 TYR A CA 1
ATOM 5142 C C . TYR A 1 648 ? 9.499 -16.891 25.255 1.00 96.50 648 TYR A C 1
ATOM 5144 O O . TYR A 1 648 ? 8.950 -17.252 24.211 1.00 96.50 648 TYR A O 1
ATOM 5152 N N . LYS A 1 649 ? 10.638 -16.206 25.274 1.00 96.06 649 LYS A N 1
ATOM 5153 C CA . LYS A 1 649 ? 11.442 -15.910 24.098 1.00 96.06 649 LYS A CA 1
ATOM 5154 C C . LYS A 1 649 ? 12.857 -16.415 24.310 1.00 96.06 649 LYS A C 1
ATOM 5156 O O . LYS A 1 649 ? 13.481 -16.099 25.323 1.00 96.06 649 LYS A O 1
ATOM 5161 N N . ILE A 1 650 ? 13.371 -17.162 23.339 1.00 96.31 650 ILE A N 1
ATOM 5162 C CA . ILE A 1 650 ? 14.717 -17.734 23.374 1.00 96.31 650 ILE A CA 1
ATOM 5163 C C . ILE A 1 650 ? 15.508 -17.244 22.163 1.00 96.31 650 ILE A C 1
ATOM 5165 O O . ILE A 1 650 ? 15.044 -17.297 21.023 1.00 96.31 650 ILE A O 1
ATOM 5169 N N . LYS A 1 651 ? 16.717 -16.748 22.423 1.00 94.25 651 LYS A N 1
ATOM 5170 C CA . LYS A 1 651 ? 17.697 -16.353 21.412 1.00 94.25 651 LYS A CA 1
ATOM 5171 C C . LYS A 1 651 ? 18.819 -17.388 21.390 1.00 94.25 651 LYS A C 1
ATOM 5173 O O . LYS A 1 651 ? 19.398 -17.660 22.444 1.00 94.25 651 LYS A O 1
ATOM 5178 N N . TYR A 1 652 ? 19.115 -17.924 20.209 1.00 88.06 652 TYR A N 1
ATOM 5179 C CA . TYR A 1 652 ? 20.216 -18.865 19.978 1.00 88.06 652 TYR A CA 1
ATOM 5180 C C . TYR A 1 652 ? 21.430 -18.161 19.365 1.00 88.06 652 TYR A C 1
ATOM 5182 O O . TYR A 1 652 ? 21.222 -17.136 18.680 1.00 88.06 652 TYR A O 1
#

Radius of gyration: 31.02 Å; chains: 1; bounding box: 62×76×88 Å

Sequence (652 aa):
MLTVLLTDGEFTGMIRGLRDHGNVRIVGFVFSEQAAHRTFLDASYIAPDWDDSGYIPFLEDIIRKEKVDYVFPVVTKSLEMMASVADRIRSHTGATVITSSEELIHIANNKDLLLDHLSAADTLKDIIPVHYVAHNNGEILDAICDIEKQGMTCIMKPVCGENRDGFLKIVSDEEYKDAFAKGDISLLTTKTIIETMGDSLDLSTPMLVMPYLPGQEWDVDILADKGRILSCTIRKNLGMIGGLSACTETSDSPVIFDICEKILHELPLSYIFCISLKEDEAGNPKLLEINPRAMGSIYVSTLAGNSLISSLFKFCEDPKAFTGKPEITPAGKTVSLFFDVVKMPDRSESEGSVVWKRLTPESREEYLCYYNMTDTRITDLTFHCRYAWDQVFSIEYTILEDCLIQISGGGGYTSPFMLMPLGDLTSEKLVRIIEKIRPEFEKRNWPFRICSIEESYKDMFLSLPFTIQGCTYDRDSSDYLYDAESLRTLKGKKYAKKRNHLKHFLADFPDYEYVTLEPSLFPACLELVRDWAEKKGLDLYDNSESDYLMIERIFSDWERLDLRGGAIRINGRVVSFSIGSIGAADTGYVHFEKADTDYDGLPVAQCHFFAANAFPEVKYIDREEDLGLPGLRQSKESYYPVALVNKYKIKY

pLDDT: mean 90.6, std 10.87, range [30.91, 98.69]